Protein AF-0000000068167508 (afdb_homodimer)

Radius of gyration: 26.93 Å; Cα contacts (8 Å, |Δi|>4): 356; chains: 2; bounding box: 58×79×53 Å

Sequence (394 aa):
MRSALLAALATLAVLFFFVSAPAAAQDDFAQQLANALPANYGQLKDQVAALQANLTAQIAAVQSSLAAVAANVKYIKSLEQLGNLTEASTCTTLDCVRTPINQLDDLIMQLYATRLSFAVQAGFIKYQAGQDVLDPSRESVVLAAAAANAVANGLPSYVGSVLYGNYCMLYVSKRLEVETLNEAYNAGLPMPVQHADMRSALLAALATLAVLFFFVSAPAAAQDDFAQQLANALPANYGQLKDQVAALQANLTAQIAAVQSSLAAVAANVKYIKSLEQLGNLTEASTCTTLDCVRTPINQLDDLIMQLYATRLSFAVQAGFIKYQAGQDVLDPSRESVVLAAAAANAVANGLPSYVGSVLYGNYCMLYVSKRLEVETLNEAYNAGLPMPVQHAD

pLDDT: mean 72.41, std 24.64, range [26.94, 97.81]

Solvent-accessible surface area (backbone atoms only — not comparable to full-atom values): 20624 Å² total; per-residue (Å²): 119,70,62,60,55,53,48,50,54,48,43,50,51,42,43,49,44,59,66,60,35,60,73,59,60,64,52,38,47,57,48,45,51,45,67,67,44,59,76,90,39,48,66,57,37,50,48,50,50,49,48,49,48,48,46,50,48,48,49,50,47,49,50,45,46,46,42,42,47,40,64,59,24,84,52,32,69,52,43,54,54,56,60,65,54,70,63,39,86,74,48,82,46,63,67,62,28,47,54,57,37,52,52,41,48,55,44,44,48,53,49,47,43,53,37,43,46,22,47,35,39,41,29,50,48,25,50,76,69,71,41,67,66,77,50,70,70,58,50,52,51,52,35,52,49,31,18,50,49,23,42,76,64,76,37,61,43,60,59,16,38,36,49,46,22,39,54,15,46,44,32,49,44,50,34,49,26,36,52,49,42,30,70,73,63,62,63,75,60,77,79,71,73,78,37,84,125,119,70,62,60,53,53,48,50,54,48,44,49,50,41,43,49,44,57,65,59,34,59,75,59,61,65,52,38,50,57,47,46,52,44,67,67,44,58,76,90,39,46,66,54,36,50,47,50,50,50,48,50,50,50,48,51,48,47,50,49,46,50,48,46,45,47,42,42,46,40,66,59,23,83,52,32,70,52,44,54,53,58,59,66,55,71,62,42,85,75,47,80,46,63,65,61,28,46,54,58,38,52,51,44,50,54,43,43,50,52,50,46,45,53,36,45,47,22,47,34,38,42,29,52,48,26,50,75,69,71,41,68,65,77,49,68,71,60,51,50,52,52,36,52,48,31,19,52,50,23,40,74,63,77,38,60,42,61,58,17,37,37,48,46,22,38,54,14,45,44,32,49,46,50,33,49,23,37,53,50,43,30,69,73,63,62,64,76,61,76,78,69,72,76,37,83,125

Nearest PDB structures (foldseek):
  5vht-assembly1_B  TM=8.672E-01  e=3.932E-02  Escherichia coli K-12
  4l6y-assembly1_A  TM=2.626E-01  e=9.547E+00  Homo sapiens
  5vht-assembly1_B  TM=8.552E-01  e=4.221E-02  Escherichia coli K-12

Structure (mmCIF, N/CA/C/O backbone):
data_AF-0000000068167508-model_v1
#
loop_
_entity.id
_entity.type
_entity.pdbx_description
1 polymer 'Chorismate mutase subfamily protein'
#
loop_
_atom_site.group_PDB
_atom_site.id
_atom_site.type_symbol
_atom_site.label_atom_id
_atom_site.label_alt_id
_atom_site.label_comp_id
_atom_site.label_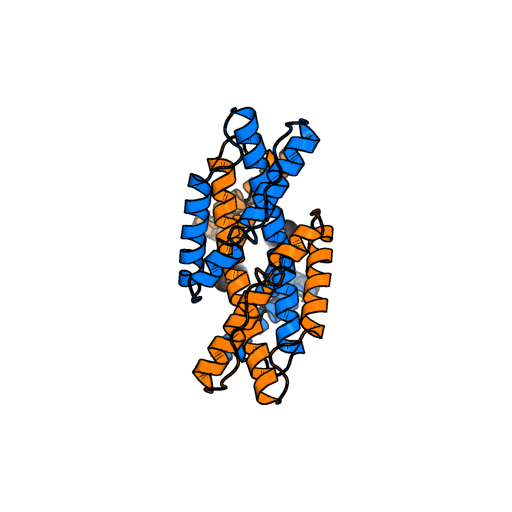asym_id
_atom_site.label_entity_id
_atom_site.label_seq_id
_atom_site.pdbx_PDB_ins_code
_atom_site.Cartn_x
_atom_site.Cartn_y
_atom_site.Cartn_z
_atom_site.occupancy
_atom_site.B_iso_or_equiv
_atom_site.auth_seq_id
_atom_site.auth_comp_id
_atom_site.auth_asym_id
_atom_site.auth_atom_id
_atom_site.pdbx_PDB_model_num
ATOM 1 N N . MET A 1 1 ? 23.734 19.297 -0.189 1 26.94 1 MET A N 1
ATOM 2 C CA . MET A 1 1 ? 22.469 18.578 -0.31 1 26.94 1 MET A C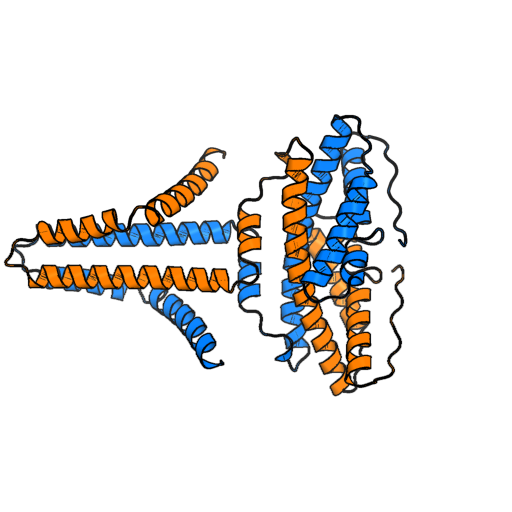A 1
ATOM 3 C C . MET A 1 1 ? 22.109 17.875 0.997 1 26.94 1 MET A C 1
ATOM 5 O O . MET A 1 1 ? 20.938 17.703 1.315 1 26.94 1 MET A O 1
ATOM 9 N N . ARG A 1 2 ? 23.109 17.625 1.665 1 40.62 2 ARG A N 1
ATOM 10 C CA . ARG A 1 2 ? 23.281 17.156 3.037 1 40.62 2 ARG A CA 1
ATOM 11 C C . ARG A 1 2 ? 22.906 18.25 4.039 1 40.62 2 ARG A C 1
ATOM 13 O O . ARG A 1 2 ? 22.391 17.953 5.121 1 40.62 2 ARG A O 1
ATOM 20 N N . SER A 1 3 ? 22.984 19.422 3.434 1 35.06 3 SER A N 1
ATOM 21 C CA . SER A 1 3 ? 22.891 20.547 4.355 1 35.06 3 SER A CA 1
ATOM 22 C C . SER A 1 3 ? 21.438 20.922 4.613 1 35.06 3 SER A C 1
ATOM 24 O O . SER A 1 3 ? 21.062 21.297 5.734 1 35.06 3 SER A O 1
ATOM 26 N N . ALA A 1 4 ? 20.562 20.672 3.578 1 33.81 4 ALA A N 1
ATOM 27 C CA . ALA A 1 4 ? 19.188 21.156 3.74 1 33.81 4 ALA A CA 1
ATOM 28 C C . ALA A 1 4 ? 18.328 20.125 4.484 1 33.81 4 ALA A C 1
ATOM 30 O O . ALA A 1 4 ? 17.469 20.5 5.289 1 33.81 4 ALA A O 1
ATOM 31 N N . LEU A 1 5 ? 18.562 18.938 4.48 1 34.19 5 LEU A N 1
ATOM 32 C CA . LEU A 1 5 ? 17.953 17.859 5.238 1 34.19 5 LEU A CA 1
ATOM 33 C C . LEU A 1 5 ? 18.344 17.938 6.711 1 34.19 5 LEU A C 1
ATOM 35 O O . LEU A 1 5 ? 17.484 17.766 7.59 1 34.19 5 LEU A O 1
ATOM 39 N N . LEU A 1 6 ? 19.484 18.203 6.996 1 33.97 6 LEU A N 1
ATOM 40 C CA . LEU A 1 6 ? 19.953 18.422 8.359 1 33.97 6 LEU A CA 1
ATOM 41 C C . LEU A 1 6 ? 19.297 19.656 8.969 1 33.97 6 LEU A C 1
ATOM 43 O O . LEU A 1 6 ? 18.953 19.656 10.148 1 33.97 6 LEU A O 1
ATOM 47 N N . ALA A 1 7 ? 18.922 20.516 8.078 1 34.41 7 ALA A N 1
ATOM 48 C CA . ALA A 1 7 ? 18.297 21.734 8.578 1 34.41 7 ALA A CA 1
ATOM 49 C C . ALA A 1 7 ? 16.797 21.516 8.797 1 34.41 7 ALA A C 1
ATOM 51 O O . ALA A 1 7 ? 16.234 22.016 9.781 1 34.41 7 ALA A O 1
ATOM 52 N N . ALA A 1 8 ? 16.172 20.562 8.141 1 36.06 8 ALA A N 1
ATOM 53 C CA . ALA A 1 8 ? 14.75 20.25 8.352 1 36.06 8 ALA A CA 1
ATOM 54 C C . ALA A 1 8 ? 14.57 19.328 9.562 1 36.06 8 ALA A C 1
ATOM 56 O O . ALA A 1 8 ? 13.672 19.547 10.375 1 36.06 8 ALA A O 1
ATOM 57 N N . LEU A 1 9 ? 15.258 18.406 9.781 1 37.09 9 LEU A N 1
ATOM 58 C CA . LEU A 1 9 ? 15.328 17.609 11.008 1 37.09 9 LEU A CA 1
ATOM 59 C C . LEU A 1 9 ? 15.773 18.469 12.188 1 37.09 9 LEU A C 1
ATOM 61 O O . LEU A 1 9 ? 15.273 18.312 13.297 1 37.09 9 LEU A O 1
ATOM 65 N N . ALA A 1 10 ? 16.609 19.375 11.961 1 32.91 10 ALA A N 1
ATOM 66 C CA . ALA A 1 10 ? 17 20.328 12.992 1 32.91 10 ALA A CA 1
ATOM 67 C C . ALA A 1 10 ? 15.867 21.297 13.305 1 32.91 10 ALA A C 1
ATOM 69 O O . ALA A 1 10 ? 15.672 21.672 14.461 1 32.91 10 ALA A O 1
ATOM 70 N N . THR A 1 11 ? 15.016 21.5 12.336 1 34.97 11 THR A N 1
ATOM 71 C CA . THR A 1 11 ? 13.852 22.344 12.609 1 34.97 11 THR A CA 1
ATOM 72 C C . THR A 1 11 ? 12.742 21.516 13.258 1 34.97 11 THR A C 1
ATOM 74 O O . THR A 1 11 ? 12.062 22 14.172 1 34.97 11 THR A O 1
ATOM 77 N N . LEU A 1 12 ? 12.469 20.297 12.969 1 36.09 12 LEU A N 1
ATOM 78 C CA . LEU A 1 12 ? 11.586 19.422 13.742 1 36.09 12 LEU A CA 1
ATOM 79 C C . LEU A 1 12 ? 12.133 19.203 15.148 1 36.09 12 LEU A C 1
ATOM 81 O O . LEU A 1 12 ? 11.375 19.188 16.109 1 36.09 12 LEU A O 1
ATOM 85 N N . ALA A 1 13 ? 13.32 18.906 15.289 1 32.97 13 ALA A N 1
ATOM 86 C CA . ALA A 1 13 ? 13.969 18.875 16.594 1 32.97 13 ALA A CA 1
ATOM 87 C C . ALA A 1 13 ? 13.891 20.25 17.266 1 32.97 13 ALA A C 1
ATOM 89 O O . ALA A 1 13 ? 13.695 20.344 18.484 1 32.97 13 ALA A O 1
ATOM 90 N N . VAL A 1 14 ? 13.961 21.344 16.531 1 31.66 14 VAL A N 1
ATOM 91 C CA . VAL A 1 14 ? 13.789 22.672 17.109 1 31.66 14 VAL A CA 1
ATOM 92 C C . VAL A 1 14 ? 12.305 22.922 17.375 1 31.66 14 VAL A C 1
ATOM 94 O O . VAL A 1 14 ? 11.945 23.5 18.406 1 31.66 14 VAL A O 1
ATOM 97 N N . LEU A 1 15 ? 11.414 22.391 16.609 1 33.75 15 LEU A N 1
ATOM 98 C CA . LEU A 1 15 ? 9.992 22.469 16.922 1 33.75 15 LEU A CA 1
ATOM 99 C C . LEU A 1 15 ? 9.641 21.547 18.094 1 33.75 15 LEU A C 1
ATOM 101 O O . LEU A 1 15 ? 8.836 21.922 18.953 1 33.75 15 LEU A O 1
ATOM 105 N N . PHE A 1 16 ? 10.031 20.328 18.062 1 33.81 16 PHE A N 1
ATOM 106 C CA . PHE A 1 16 ? 9.984 19.547 19.297 1 33.81 16 PHE A CA 1
ATOM 107 C C . PHE A 1 16 ? 10.672 20.281 20.438 1 33.81 16 PHE A C 1
ATOM 109 O O . PHE A 1 16 ? 10.227 20.219 21.578 1 33.81 16 PHE A O 1
ATOM 116 N N . PHE A 1 17 ? 11.789 20.766 20.172 1 32.69 17 PHE A N 1
ATOM 117 C CA . PHE A 1 17 ? 12.477 21.562 21.188 1 32.69 17 PHE A CA 1
ATOM 118 C C . PHE A 1 17 ? 11.68 22.812 21.531 1 32.69 17 PHE A C 1
ATOM 120 O O . PHE A 1 17 ? 11.633 23.219 22.703 1 32.69 17 PHE A O 1
ATOM 127 N N . PHE A 1 18 ? 11.117 23.531 20.562 1 33.03 18 PHE A N 1
ATOM 128 C CA . PHE A 1 18 ? 10.312 24.703 20.906 1 33.03 18 PHE A CA 1
ATOM 129 C C . PHE A 1 18 ? 8.93 24.297 21.391 1 33.03 18 PHE A C 1
ATOM 131 O O . PHE A 1 18 ? 8.32 24.984 22.219 1 33.03 18 PHE A O 1
ATOM 138 N N . VAL A 1 19 ? 8.375 23.203 20.891 1 34.44 19 VAL A N 1
ATOM 139 C CA . VAL A 1 19 ? 7.168 22.656 21.5 1 34.44 19 VAL A CA 1
ATOM 140 C C . VAL A 1 19 ? 7.508 22.016 22.828 1 34.44 19 VAL A C 1
ATOM 142 O O . VAL A 1 19 ? 6.711 22.062 23.781 1 34.44 19 VAL A O 1
ATOM 145 N N . SER A 1 20 ? 8.5 21.281 22.859 1 32.75 20 SER A N 1
ATOM 146 C CA . SER A 1 20 ? 8.938 20.828 24.172 1 32.75 20 SER A CA 1
ATOM 147 C C . SER A 1 20 ? 9.625 21.953 24.938 1 32.75 20 SER A C 1
ATOM 149 O O . SER A 1 20 ? 10.234 21.719 25.984 1 32.75 20 SER A O 1
ATOM 151 N N . ALA A 1 21 ? 9.898 23 24.281 1 31.94 21 ALA A N 1
ATOM 152 C CA . ALA A 1 21 ? 10.375 23.984 25.25 1 31.94 21 ALA A CA 1
ATOM 153 C C . ALA A 1 21 ? 9.352 24.219 26.359 1 31.94 21 ALA A C 1
ATOM 155 O O . ALA A 1 21 ? 8.148 24.297 26.094 1 31.94 21 ALA A O 1
ATOM 156 N N . PRO A 1 22 ? 9.641 23.984 27.547 1 32.25 22 PRO A N 1
ATOM 157 C CA . PRO A 1 22 ? 8.758 24.172 28.688 1 32.25 22 PRO A CA 1
ATOM 158 C C . PRO A 1 22 ? 7.836 25.375 28.531 1 32.25 22 PRO A C 1
ATOM 160 O O . PRO A 1 22 ? 8.211 26.375 27.891 1 32.25 22 PRO A O 1
ATOM 163 N N . ALA A 1 23 ? 6.461 25.219 28.578 1 38.06 23 ALA A N 1
ATOM 164 C CA . ALA A 1 23 ? 5.438 26.234 28.797 1 38.06 23 ALA A CA 1
ATOM 165 C C . ALA A 1 23 ? 6.047 27.516 29.359 1 38.06 23 ALA A C 1
ATOM 167 O O . ALA A 1 23 ? 5.488 28.609 29.188 1 38.06 23 ALA A O 1
ATOM 168 N N . ALA A 1 24 ? 7.105 27.406 29.906 1 37.88 24 ALA A N 1
ATOM 169 C CA . ALA A 1 24 ? 7.684 28.453 30.75 1 37.88 24 ALA A CA 1
ATOM 170 C C . ALA A 1 24 ? 8.258 29.578 29.891 1 37.88 24 ALA A C 1
ATOM 172 O O . ALA A 1 24 ? 8.172 30.75 30.266 1 37.88 24 ALA A O 1
ATOM 173 N N . ALA A 1 25 ? 8.789 29.219 28.734 1 39.47 25 ALA A N 1
ATOM 174 C CA . ALA A 1 25 ? 9.461 30.328 28.062 1 39.47 25 ALA A CA 1
ATOM 175 C C . ALA A 1 25 ? 8.469 31.188 27.297 1 39.47 25 ALA A C 1
ATOM 177 O O . ALA A 1 25 ? 8.625 32.406 27.219 1 39.47 25 ALA A O 1
ATOM 178 N N . GLN A 1 26 ? 7.414 30.609 26.75 1 38 26 GLN A N 1
ATOM 179 C CA . GLN A 1 26 ? 6.375 31.391 26.094 1 38 26 GLN A CA 1
ATOM 180 C C . GLN A 1 26 ? 5.617 32.25 27.094 1 38 26 GLN A C 1
ATOM 182 O O . GLN A 1 26 ? 5.258 33.406 26.797 1 38 26 GLN A O 1
ATOM 187 N N . ASP A 1 27 ? 5.305 31.562 28.172 1 40.16 27 ASP A N 1
ATOM 188 C CA . ASP A 1 27 ? 4.711 32.281 29.312 1 40.16 27 ASP A CA 1
ATOM 189 C C . ASP A 1 27 ? 5.566 33.469 29.719 1 40.16 27 ASP A C 1
ATOM 191 O O . ASP A 1 27 ? 5.039 34.531 30.078 1 40.16 27 ASP A O 1
ATOM 195 N N . ASP A 1 28 ? 6.82 33.281 29.359 1 44.03 28 ASP A N 1
ATOM 196 C CA . ASP A 1 28 ? 7.746 34.281 29.875 1 44.03 28 ASP A CA 1
ATOM 197 C C . ASP A 1 28 ? 7.73 35.562 29.031 1 44.03 28 ASP A C 1
ATOM 199 O O . ASP A 1 28 ? 7.785 36.656 29.547 1 44.03 28 ASP A O 1
ATOM 203 N N . PHE A 1 29 ? 7.504 35.344 27.75 1 40.38 29 PHE A N 1
ATOM 204 C CA . PHE A 1 29 ? 7.578 36.594 26.969 1 40.38 29 PHE A CA 1
ATOM 205 C C . PHE A 1 29 ? 6.348 37.438 27.203 1 40.38 29 PHE A C 1
ATOM 207 O O . PHE A 1 29 ? 6.465 38.656 27.375 1 40.38 29 PHE A O 1
ATOM 214 N N . ALA A 1 30 ? 5.16 36.781 27.062 1 43.22 30 ALA A N 1
ATOM 215 C CA . ALA A 1 30 ? 3.947 37.531 27.391 1 43.22 30 ALA A CA 1
ATOM 216 C C . ALA A 1 30 ? 4.047 38.156 28.781 1 43.22 30 ALA A C 1
ATOM 218 O O . ALA A 1 30 ? 3.664 39.312 28.953 1 43.22 30 ALA A O 1
ATOM 219 N N . GLN A 1 31 ? 4.5 37.344 29.625 1 45.06 31 GLN A N 1
ATOM 220 C CA . GLN A 1 31 ? 4.703 37.844 30.984 1 45.06 31 GLN A CA 1
ATOM 221 C C . GLN A 1 31 ? 5.734 38.969 31.016 1 45.06 31 GLN A C 1
ATOM 223 O O . GLN A 1 31 ? 5.562 39.969 31.719 1 45.06 31 GLN A O 1
ATOM 228 N N . GLN A 1 32 ? 6.73 38.844 30.219 1 42.28 32 GLN A N 1
ATOM 229 C CA . GLN A 1 32 ? 7.762 39.875 30.156 1 42.28 32 GLN A CA 1
ATOM 230 C C . GLN A 1 32 ? 7.227 41.156 29.516 1 42.28 32 GLN A C 1
ATOM 232 O O . GLN A 1 32 ? 7.527 42.25 29.969 1 42.28 32 GLN A O 1
ATOM 237 N N . LEU A 1 33 ? 6.469 40.938 28.438 1 44.19 33 LEU A N 1
ATOM 238 C CA . LEU A 1 33 ? 5.844 42.125 27.812 1 44.19 33 LEU A CA 1
ATOM 239 C C . LEU A 1 33 ? 4.836 42.75 28.75 1 44.19 33 LEU A C 1
ATOM 241 O O . LEU A 1 33 ? 4.781 44 28.859 1 44.19 33 LEU A O 1
ATOM 245 N N . ALA A 1 34 ? 4.07 41.844 29.391 1 47.69 34 ALA A N 1
ATOM 246 C CA . ALA A 1 34 ? 3.131 42.344 30.375 1 47.69 34 ALA A CA 1
ATOM 247 C C . ALA A 1 34 ? 3.859 43.125 31.484 1 47.69 34 ALA A C 1
ATOM 249 O O . ALA A 1 34 ? 3.398 44.156 31.922 1 47.69 34 ALA A O 1
ATOM 250 N N . ASN A 1 35 ? 4.922 42.5 31.859 1 48.69 35 ASN A N 1
ATOM 251 C CA . ASN A 1 35 ? 5.691 43.125 32.938 1 48.69 35 ASN A CA 1
ATOM 252 C C . ASN A 1 35 ? 6.375 44.406 32.469 1 48.69 35 ASN A C 1
ATOM 254 O O . ASN A 1 35 ? 6.625 45.312 33.281 1 48.69 35 ASN A O 1
ATOM 258 N N . ALA A 1 36 ? 6.688 44.469 31.234 1 44.5 36 ALA A N 1
ATOM 259 C CA . ALA A 1 36 ? 7.383 45.656 30.703 1 44.5 36 ALA A CA 1
ATOM 260 C C . ALA A 1 36 ? 6.406 46.781 30.438 1 44.5 36 ALA A C 1
ATOM 262 O O . ALA A 1 36 ? 6.82 47.938 30.25 1 44.5 36 ALA A O 1
ATOM 263 N N . LEU A 1 37 ? 5.109 46.375 30.297 1 45.59 37 LEU A N 1
ATOM 264 C CA . LEU A 1 37 ? 4.129 47.406 30 1 45.59 37 LEU A CA 1
ATOM 265 C C . LEU A 1 37 ? 3.824 48.219 31.266 1 45.59 37 LEU A C 1
ATOM 267 O O . LEU A 1 37 ? 3.645 47.656 32.344 1 45.59 37 LEU A O 1
ATOM 271 N N . PRO A 1 38 ? 4.094 49.438 31.297 1 45.38 38 PRO A N 1
ATOM 272 C CA . PRO A 1 38 ? 3.742 50.25 32.469 1 45.38 38 PRO A CA 1
ATOM 273 C C . PRO A 1 38 ? 2.295 50.031 32.906 1 45.38 38 PRO A C 1
ATOM 275 O O . PRO A 1 38 ? 1.454 49.625 32.125 1 45.38 38 PRO A O 1
ATOM 278 N N . ALA A 1 39 ? 1.991 50.125 34.156 1 49.38 39 ALA A N 1
ATOM 279 C CA . ALA A 1 39 ? 0.755 49.969 34.906 1 49.38 39 ALA A CA 1
ATOM 280 C C . ALA A 1 39 ? -0.422 50.594 34.188 1 49.38 39 ALA A C 1
ATOM 282 O O . ALA A 1 39 ? -1.541 50.094 34.219 1 49.38 39 ALA A O 1
ATOM 283 N N . ASN A 1 40 ? -0.226 51.781 33.531 1 47.94 40 ASN A N 1
ATOM 284 C CA . ASN A 1 40 ? -1.335 52.5 32.906 1 47.94 40 ASN A CA 1
ATOM 285 C C . ASN A 1 40 ? -1.843 51.781 31.672 1 47.94 40 ASN A C 1
ATOM 287 O O . ASN A 1 40 ? -2.828 52.188 31.062 1 47.94 40 ASN A O 1
ATOM 291 N N . TYR A 1 41 ? -1.146 50.844 31.25 1 48.09 41 TYR A N 1
ATOM 292 C CA . TYR A 1 41 ? -1.573 50.125 30.062 1 48.09 41 TYR A CA 1
ATOM 293 C C . TYR A 1 41 ? -2.109 48.75 30.406 1 48.09 41 TYR A C 1
ATOM 295 O O . TYR A 1 41 ? -1.916 47.781 29.656 1 48.09 41 TYR A O 1
ATOM 303 N N . GLY A 1 42 ? -2.707 48.812 31.578 1 53.25 42 GLY A N 1
ATOM 304 C CA . GLY A 1 42 ? -3.309 47.594 32.094 1 53.25 42 GLY A CA 1
ATOM 305 C C . GLY A 1 42 ? -4.238 46.938 31.078 1 53.25 42 GLY A C 1
ATOM 306 O O . GLY A 1 42 ? -4.188 45.719 30.891 1 53.25 42 GLY A O 1
ATOM 307 N N . GLN A 1 43 ? -4.98 47.875 30.5 1 53.97 43 GLN A N 1
ATOM 308 C CA . GLN A 1 43 ? -5.953 47.375 29.547 1 53.97 43 GLN A CA 1
ATOM 309 C C . GLN A 1 43 ? -5.262 46.719 28.344 1 53.97 43 GLN A C 1
ATOM 311 O O . GLN A 1 43 ? -5.688 45.656 27.859 1 53.97 43 GLN A O 1
ATOM 316 N N . LEU A 1 44 ? -4.195 47.438 27.969 1 51.97 44 LEU A N 1
ATOM 317 C CA . LEU A 1 44 ? -3.439 46.906 26.844 1 51.97 44 LEU A CA 1
ATOM 318 C C . LEU A 1 44 ? -2.766 45.594 27.203 1 51.97 44 LEU A C 1
ATOM 320 O O . LEU A 1 44 ? -2.736 44.656 26.391 1 51.97 44 LEU A O 1
ATOM 324 N N . LYS A 1 45 ? -2.389 45.625 28.453 1 54.81 45 LYS A N 1
ATOM 325 C CA . LYS A 1 45 ? -1.794 44.406 28.969 1 54.81 45 LYS A CA 1
ATOM 326 C C . LYS A 1 45 ? -2.795 43.25 28.922 1 54.81 45 LYS A C 1
ATOM 328 O O . LYS A 1 45 ? -2.459 42.156 28.5 1 54.81 45 LYS A O 1
ATOM 333 N N . ASP A 1 46 ? -3.879 43.594 29.375 1 56.47 46 ASP A N 1
ATOM 334 C CA . ASP A 1 46 ? -4.93 42.562 29.406 1 56.47 46 ASP A CA 1
ATOM 335 C C . ASP A 1 46 ? -5.312 42.125 28 1 56.47 46 ASP A C 1
ATOM 337 O O . ASP A 1 46 ? -5.547 40.938 27.75 1 56.47 46 ASP A O 1
ATOM 341 N N . GLN A 1 47 ? -5.219 43.125 27.125 1 52.28 47 GLN A N 1
ATOM 342 C CA . GLN A 1 47 ? -5.586 42.812 25.75 1 52.28 47 GLN A CA 1
ATOM 343 C C . GLN A 1 47 ? -4.527 41.938 25.078 1 52.28 47 GLN A C 1
ATOM 345 O O . GLN A 1 47 ? -4.852 41 24.344 1 52.28 47 GLN A O 1
ATOM 350 N N . VAL A 1 48 ? -3.367 42.312 25.406 1 52.94 48 VAL A N 1
ATOM 351 C CA . VAL A 1 48 ? -2.27 41.531 24.828 1 52.94 48 VAL A CA 1
ATOM 352 C C . VAL A 1 48 ? -2.271 40.125 25.422 1 52.94 48 VAL A C 1
ATOM 354 O O . VAL A 1 48 ? -2.096 39.125 24.688 1 52.94 48 VAL A O 1
ATOM 357 N N . ALA A 1 49 ? -2.52 40.094 26.656 1 56.78 49 ALA A N 1
ATOM 358 C CA . ALA A 1 49 ? -2.598 38.781 27.312 1 56.78 49 ALA A CA 1
ATOM 359 C C . ALA A 1 49 ? -3.744 37.969 26.75 1 56.78 49 ALA A C 1
ATOM 361 O O . ALA A 1 49 ? -3.594 36.75 26.531 1 56.78 49 ALA A O 1
ATOM 362 N N . ALA A 1 50 ? -4.801 38.625 26.484 1 55 50 ALA A N 1
ATOM 363 C CA . ALA A 1 50 ? -5.961 37.938 25.922 1 55 50 ALA A CA 1
ATOM 364 C C . ALA A 1 50 ? -5.684 37.469 24.5 1 55 50 ALA A C 1
ATOM 366 O O . ALA A 1 50 ? -6.051 36.344 24.125 1 55 50 ALA A O 1
ATOM 367 N N . LEU A 1 51 ? -4.98 38.25 23.828 1 52.31 51 LEU A N 1
ATOM 368 C CA . LEU A 1 51 ? -4.617 37.906 22.453 1 52.31 51 LEU A CA 1
ATOM 369 C C . LEU A 1 51 ? -3.65 36.719 22.438 1 52.31 51 LEU A C 1
ATOM 371 O O . LEU A 1 51 ? -3.793 35.812 21.625 1 52.31 51 LEU A O 1
ATOM 375 N N . GLN A 1 52 ? -2.76 36.781 23.312 1 53.56 52 GLN A N 1
ATOM 376 C CA . GLN A 1 52 ? -1.811 35.688 23.453 1 53.56 52 GLN A CA 1
ATOM 377 C C . GLN A 1 52 ? -2.52 34.375 23.828 1 53.56 52 GLN A C 1
ATOM 379 O O . GLN A 1 52 ? -2.223 33.312 23.281 1 53.56 52 GLN A O 1
ATOM 384 N N . ALA A 1 53 ? -3.383 34.562 24.75 1 55.91 53 ALA A N 1
ATOM 385 C CA . ALA A 1 53 ? -4.137 33.375 25.188 1 55.91 53 ALA A CA 1
ATOM 386 C C . ALA A 1 53 ? -4.965 32.812 24.047 1 55.91 53 ALA A C 1
ATOM 388 O O . ALA A 1 53 ? -5.02 31.594 23.859 1 55.91 53 ALA A O 1
ATOM 389 N N . ASN A 1 54 ? -5.523 33.656 23.312 1 51.44 54 ASN A N 1
ATOM 390 C CA . ASN A 1 54 ? -6.32 33.25 22.156 1 51.44 54 ASN A CA 1
ATOM 391 C C . ASN A 1 54 ? -5.461 32.562 21.094 1 51.44 54 ASN A C 1
ATOM 393 O O . ASN A 1 54 ? -5.844 31.531 20.547 1 51.44 54 ASN A O 1
ATOM 397 N N . LEU A 1 55 ? -4.344 33.125 20.922 1 51.53 55 LEU A N 1
ATOM 398 C CA . LEU A 1 55 ? -3.436 32.562 19.922 1 51.53 55 LEU A CA 1
ATOM 399 C C . LEU A 1 55 ? -2.916 31.203 20.359 1 51.53 55 LEU A C 1
ATOM 401 O O . LEU A 1 55 ? -2.842 30.266 19.547 1 51.53 55 LEU A O 1
ATOM 405 N N . THR A 1 56 ? -2.574 31.203 21.562 1 54.66 56 THR A N 1
ATOM 406 C CA . THR A 1 56 ? -2.127 29.938 22.125 1 54.66 56 THR A CA 1
ATOM 407 C C . THR A 1 56 ? -3.221 28.875 22 1 54.66 56 THR A C 1
ATOM 409 O O . THR A 1 56 ? -2.947 27.734 21.641 1 54.66 56 THR A O 1
ATOM 412 N N . ALA A 1 57 ? -4.359 29.297 22.25 1 55.06 57 ALA A N 1
ATOM 413 C CA . ALA A 1 57 ? -5.488 28.375 22.141 1 55.06 57 ALA A CA 1
ATOM 414 C C . ALA A 1 57 ? -5.719 27.953 20.703 1 55.06 57 ALA A C 1
ATOM 416 O O . ALA A 1 57 ? -6.008 26.781 20.438 1 55.06 57 ALA A O 1
ATOM 417 N N . GLN A 1 58 ? -5.57 28.844 19.891 1 51.25 58 GLN A N 1
ATOM 418 C CA . GLN A 1 58 ? -5.746 28.531 18.469 1 51.25 58 GLN A CA 1
ATOM 419 C C . GLN A 1 58 ? -4.668 27.562 17.984 1 51.25 58 GLN A C 1
ATOM 421 O O . GLN A 1 58 ? -4.957 26.625 17.25 1 51.25 58 GLN A O 1
ATOM 426 N N . ILE A 1 59 ? -3.498 27.859 18.422 1 50.53 59 ILE A N 1
ATOM 427 C CA . ILE A 1 59 ? -2.385 27 18.047 1 50.53 59 ILE A CA 1
ATOM 428 C C . ILE A 1 59 ? -2.609 25.594 18.625 1 50.53 59 ILE A C 1
ATOM 430 O O . ILE A 1 59 ? -2.424 24.609 17.922 1 50.53 59 ILE A O 1
ATOM 434 N N . ALA A 1 60 ? -3.012 25.609 19.828 1 52.94 60 ALA A N 1
ATOM 435 C CA . ALA A 1 60 ? -3.295 24.312 20.453 1 52.94 60 ALA A CA 1
ATOM 436 C C . ALA A 1 60 ? -4.418 23.594 19.719 1 52.94 60 ALA A C 1
ATOM 438 O O . ALA A 1 60 ? -4.355 22.375 19.531 1 52.94 60 ALA A O 1
ATOM 439 N N . ALA A 1 61 ? -5.355 24.328 19.312 1 50.25 61 ALA A N 1
ATOM 440 C CA . ALA A 1 61 ? -6.477 23.734 18.594 1 50.25 61 ALA A CA 1
ATOM 441 C C . ALA A 1 61 ? -6.023 23.188 17.234 1 50.25 61 ALA A C 1
ATOM 443 O O . ALA A 1 61 ? -6.43 22.094 16.844 1 50.25 61 ALA A O 1
ATOM 444 N N . VAL A 1 62 ? -5.285 23.938 16.656 1 49.41 62 VAL A N 1
ATOM 445 C CA . VAL A 1 62 ? -4.758 23.484 15.367 1 49.41 62 VAL A CA 1
ATOM 446 C C . VAL A 1 62 ? -3.91 22.234 15.57 1 49.41 62 VAL A C 1
ATOM 448 O O . VAL A 1 62 ? -4.031 21.266 14.812 1 49.41 62 VAL A O 1
ATOM 451 N N . GLN A 1 63 ? -3.105 22.281 16.531 1 49.81 63 GLN A N 1
ATOM 452 C CA . GLN A 1 63 ? -2.273 21.125 16.844 1 49.81 63 GLN A CA 1
ATOM 453 C C . GLN A 1 63 ? -3.127 19.906 17.188 1 49.81 63 GLN A C 1
ATOM 455 O O . GLN A 1 63 ? -2.832 18.797 16.734 1 49.81 63 GLN A O 1
ATOM 460 N N . SER A 1 64 ? -4.105 20.156 17.984 1 50.16 64 SER A N 1
ATOM 461 C CA . SER A 1 64 ? -5.016 19.078 18.312 1 50.16 64 SER A CA 1
ATOM 462 C C . SER A 1 64 ? -5.707 18.531 17.062 1 50.16 64 SER A C 1
ATOM 464 O O . SER A 1 64 ? -5.867 17.328 16.906 1 50.16 64 SER A O 1
ATOM 466 N N . SER A 1 65 ? -6.156 19.469 16.344 1 46.25 65 SER A N 1
ATOM 467 C CA . SER A 1 65 ? -6.777 19.047 15.086 1 46.25 65 SER A CA 1
ATOM 468 C C . SER A 1 65 ? -5.805 18.234 14.234 1 46.25 65 SER A C 1
ATOM 470 O O . SER A 1 65 ? -6.18 17.219 13.656 1 46.25 65 SER A O 1
ATOM 472 N N . LEU A 1 66 ? -4.707 18.781 14.172 1 47.62 66 LEU A N 1
ATOM 473 C CA . LEU A 1 66 ? -3.672 18.078 13.43 1 47.62 66 LEU A CA 1
ATOM 474 C C . LEU A 1 66 ? -3.395 16.719 14.039 1 47.62 66 LEU A C 1
ATOM 476 O O . LEU A 1 66 ? -3.221 15.727 13.32 1 47.62 66 LEU A O 1
ATOM 480 N N . ALA A 1 67 ? -3.34 16.828 15.344 1 46.38 67 ALA A N 1
ATOM 481 C CA . ALA A 1 67 ? -3.166 15.562 16.062 1 46.38 67 ALA A CA 1
ATOM 482 C C . ALA A 1 67 ? -4.344 14.625 15.812 1 46.38 67 ALA A C 1
ATOM 484 O O . ALA A 1 67 ? -4.16 13.422 15.625 1 46.38 67 ALA A O 1
ATOM 485 N N . ALA A 1 68 ? -5.461 15.273 15.914 1 44.12 68 ALA A N 1
ATOM 486 C CA . ALA A 1 68 ? -6.648 14.477 15.625 1 44.12 68 ALA A CA 1
ATOM 487 C C . ALA A 1 68 ? -6.625 13.953 14.188 1 44.12 68 ALA A C 1
ATOM 489 O O . ALA A 1 68 ? -6.965 12.797 13.938 1 44.12 68 ALA A O 1
ATOM 490 N N . VAL A 1 69 ? -6.414 14.914 13.352 1 44.34 69 VAL A N 1
ATOM 491 C CA . VAL A 1 69 ? -6.227 14.484 11.969 1 44.34 69 VAL A CA 1
ATOM 492 C C . VAL A 1 69 ? -5.164 13.391 11.914 1 44.34 69 VAL A C 1
ATOM 494 O O . VAL A 1 69 ? -5.367 12.352 11.273 1 44.34 69 VAL A O 1
ATOM 497 N N . ALA A 1 70 ? -4.09 13.797 12.594 1 45.53 70 ALA A N 1
ATOM 498 C CA . ALA A 1 70 ? -3.002 12.828 12.648 1 45.53 70 ALA A CA 1
ATOM 499 C C . ALA A 1 70 ? -3.457 11.523 13.297 1 45.53 70 ALA A C 1
ATOM 501 O O . ALA A 1 70 ? -3.088 10.438 12.852 1 45.53 70 ALA A O 1
ATOM 502 N N . ALA A 1 71 ? -4.176 11.781 14.375 1 43.06 71 ALA A N 1
ATOM 503 C CA . ALA A 1 71 ? -4.703 10.617 15.086 1 43.06 71 ALA A CA 1
ATOM 504 C C . ALA A 1 71 ? -5.723 9.867 14.227 1 43.06 71 ALA A C 1
ATOM 506 O O . ALA A 1 71 ? -5.879 8.656 14.359 1 43.06 71 ALA A O 1
ATOM 507 N N . ASN A 1 72 ? -6.449 10.68 13.625 1 40.53 72 ASN A N 1
ATOM 508 C CA . ASN A 1 72 ? -7.508 10.094 12.812 1 40.53 72 ASN A CA 1
ATOM 509 C C . ASN A 1 72 ? -6.996 9.688 11.438 1 40.53 72 ASN A C 1
ATOM 511 O O . ASN A 1 72 ? -7.727 9.07 10.656 1 40.53 72 ASN A O 1
ATOM 515 N N . VAL A 1 73 ? -5.98 10.359 11.172 1 42.5 73 VAL A N 1
ATOM 516 C CA . VAL A 1 73 ? -5.402 9.891 9.922 1 42.5 73 VAL A CA 1
ATOM 517 C C . VAL A 1 73 ? -4.863 8.469 10.094 1 42.5 73 VAL A C 1
ATOM 519 O O . VAL A 1 73 ? -3.904 8.258 10.844 1 42.5 73 VAL A O 1
ATOM 522 N N . LYS A 1 74 ? -5.734 7.613 9.938 1 45.53 74 LYS A N 1
ATOM 523 C CA . LYS A 1 74 ? -5.555 6.176 10.109 1 45.53 74 LYS A CA 1
ATOM 524 C C . LYS A 1 74 ? -4.133 5.754 9.742 1 45.53 74 LYS A C 1
ATOM 526 O O . LYS A 1 74 ? -3.57 4.848 10.359 1 45.53 74 LYS A O 1
ATOM 531 N N . TYR A 1 75 ? -3.537 6.598 8.859 1 49.84 75 TYR A N 1
ATOM 532 C CA . TYR A 1 75 ? -2.258 6.109 8.359 1 49.84 75 TYR A CA 1
ATOM 533 C C . TYR A 1 75 ? -1.118 7.027 8.781 1 49.84 75 TYR A C 1
ATOM 535 O O . TYR A 1 75 ? -0.005 6.926 8.258 1 49.84 75 TYR A O 1
ATOM 543 N N . ILE A 1 76 ? -1.361 7.934 9.734 1 48.03 76 ILE A N 1
ATOM 544 C CA . ILE A 1 76 ? -0.401 8.992 10.023 1 48.03 76 ILE A CA 1
ATOM 545 C C . ILE A 1 76 ? 0.894 8.383 10.562 1 48.03 76 ILE A C 1
ATOM 547 O O . ILE A 1 76 ? 1.988 8.812 10.188 1 48.03 76 ILE A O 1
ATOM 551 N N . LYS A 1 77 ? 0.71 7.551 11.555 1 48.12 77 LYS A N 1
ATOM 552 C 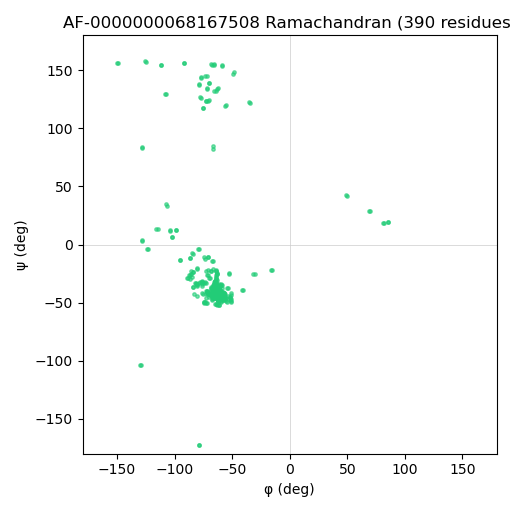CA . LYS A 1 77 ? 1.926 6.961 12.109 1 48.12 77 LYS A CA 1
ATOM 553 C C . LYS A 1 77 ? 2.777 6.332 11.008 1 48.12 77 LYS A C 1
ATOM 555 O O . LYS A 1 77 ? 4 6.484 11 1 48.12 77 LYS A O 1
ATOM 560 N N . SER A 1 78 ? 2.043 5.586 10.195 1 53 78 SER A N 1
ATOM 561 C CA . SER A 1 78 ? 2.754 4.938 9.102 1 53 78 SER A CA 1
ATOM 562 C C . SER A 1 78 ? 3.359 5.965 8.148 1 53 78 SER A C 1
ATOM 564 O O . SER A 1 78 ? 4.477 5.785 7.66 1 53 78 SER A O 1
ATOM 566 N N . LEU A 1 79 ? 2.707 7.066 8.062 1 51.88 79 LEU A N 1
ATOM 567 C CA . LEU A 1 79 ? 3.182 8.094 7.148 1 51.88 79 LEU A CA 1
ATOM 568 C C . LEU A 1 79 ? 4.395 8.82 7.727 1 51.88 79 LEU A C 1
ATOM 570 O O . LEU A 1 79 ? 5.324 9.172 6.996 1 51.88 79 LEU A O 1
ATOM 574 N N . GLU A 1 80 ? 4.266 9.055 8.922 1 52.19 80 GLU A N 1
ATOM 575 C CA . GLU A 1 80 ? 5.414 9.648 9.602 1 52.19 80 GLU A CA 1
ATOM 576 C C . GLU A 1 80 ? 6.66 8.781 9.43 1 52.19 80 GLU A C 1
ATOM 578 O O . GLU A 1 80 ? 7.758 9.297 9.211 1 52.19 80 GLU A O 1
ATOM 583 N N . GLN A 1 81 ? 6.324 7.574 9.578 1 55.31 81 GLN A N 1
ATOM 584 C CA . GLN A 1 81 ? 7.441 6.648 9.414 1 55.31 81 GLN A CA 1
ATOM 585 C C . GLN A 1 81 ? 7.996 6.695 7.996 1 55.31 81 GLN A C 1
ATOM 587 O O . GLN A 1 81 ? 9.211 6.609 7.797 1 55.31 81 GLN A O 1
ATOM 592 N N . LEU A 1 82 ? 7.051 6.973 7.078 1 62.22 82 LEU A N 1
ATOM 593 C CA . LEU A 1 82 ? 7.473 7.016 5.684 1 62.22 82 LEU A CA 1
ATOM 594 C C . LEU A 1 82 ? 8.297 8.266 5.402 1 62.22 82 LEU A C 1
ATOM 596 O O . LEU A 1 82 ? 9.172 8.25 4.527 1 62.22 82 LEU A O 1
ATOM 600 N N . GLY A 1 83 ? 7.938 9.312 6.094 1 57.19 83 GLY A N 1
ATOM 601 C CA . GLY A 1 83 ? 8.695 10.547 5.934 1 57.19 83 GLY A CA 1
ATOM 602 C C . GLY A 1 83 ? 10.133 10.43 6.398 1 57.19 83 GLY A C 1
ATOM 603 O O . GLY A 1 83 ? 11 11.164 5.934 1 57.19 83 GLY A O 1
ATOM 604 N N . ASN A 1 84 ? 10.352 9.492 7.223 1 59.38 84 ASN A N 1
ATOM 605 C CA . ASN A 1 84 ? 11.688 9.367 7.801 1 59.38 84 ASN A CA 1
ATOM 606 C C . ASN A 1 84 ? 12.469 8.227 7.16 1 59.38 84 ASN A C 1
ATOM 608 O O . ASN A 1 84 ? 13.516 7.824 7.672 1 59.38 84 ASN A O 1
ATOM 612 N N . LEU A 1 85 ? 11.859 7.77 6.07 1 72.69 85 LEU A N 1
ATOM 613 C CA . LEU A 1 85 ? 12.578 6.656 5.465 1 72.69 85 LEU A CA 1
ATOM 614 C C . LEU A 1 85 ? 13.852 7.141 4.77 1 72.69 85 LEU A C 1
ATOM 616 O O . LEU A 1 85 ? 13.828 8.141 4.051 1 72.69 85 LEU A O 1
ATOM 620 N N . THR A 1 86 ? 14.906 6.578 5.176 1 73 86 THR A N 1
ATOM 621 C CA . THR A 1 86 ? 16.156 6.84 4.469 1 73 86 THR A CA 1
ATOM 622 C C . THR A 1 86 ? 16.125 6.23 3.07 1 73 86 THR A C 1
ATOM 624 O O . THR A 1 86 ? 15.305 5.355 2.785 1 73 86 THR A O 1
ATOM 627 N N . GLU A 1 87 ? 16.969 6.848 2.205 1 81.88 87 GLU A N 1
ATOM 628 C CA . GLU A 1 87 ? 17.125 6.242 0.884 1 81.88 87 GLU A CA 1
ATOM 629 C C . GLU A 1 87 ? 17.719 4.844 0.981 1 81.88 87 GLU A C 1
ATOM 631 O O . GLU A 1 87 ? 18.672 4.625 1.731 1 81.88 87 GLU A O 1
ATOM 636 N N . ALA A 1 88 ? 17.125 3.955 0.254 1 92.25 88 ALA A N 1
ATOM 637 C CA . ALA A 1 88 ? 17.531 2.557 0.316 1 92.25 88 ALA A CA 1
ATOM 638 C C . ALA A 1 88 ? 19.031 2.416 0.047 1 92.25 88 ALA A C 1
ATOM 640 O O . ALA A 1 88 ? 19.719 1.642 0.715 1 92.25 88 ALA A O 1
ATOM 641 N N . SER A 1 89 ? 19.5 3.234 -0.873 1 91.5 89 SER A N 1
ATOM 642 C CA . SER A 1 89 ? 20.891 3.107 -1.328 1 91.5 89 SER A CA 1
ATOM 643 C C . SER A 1 89 ? 21.875 3.465 -0.218 1 91.5 89 SER A C 1
ATOM 645 O O . SER A 1 89 ? 23.062 3.148 -0.309 1 91.5 89 SER A O 1
ATOM 647 N N . THR A 1 90 ? 21.344 4.09 0.817 1 90.88 90 THR A N 1
ATOM 648 C CA . THR A 1 90 ? 22.234 4.492 1.903 1 90.88 90 THR A CA 1
ATOM 649 C C . THR A 1 90 ? 22.406 3.359 2.91 1 90.88 90 THR A C 1
ATOM 651 O O . THR A 1 90 ? 23.281 3.41 3.766 1 90.88 90 THR A O 1
ATOM 654 N N . CYS A 1 91 ? 21.609 2.359 2.791 1 94.88 91 CYS A N 1
ATOM 655 C CA . CYS A 1 91 ? 21.672 1.23 3.713 1 94.88 91 CYS A CA 1
ATOM 656 C C . CYS A 1 91 ? 22.828 0.294 3.359 1 94.88 91 CYS A C 1
ATOM 658 O O . CYS A 1 91 ? 23.031 -0.034 2.189 1 94.88 91 CYS A O 1
ATOM 660 N N . THR A 1 92 ? 23.531 -0.166 4.473 1 95.75 92 THR A N 1
ATOM 661 C CA . THR A 1 92 ? 24.656 -1.066 4.234 1 95.75 92 THR A CA 1
ATOM 662 C C . THR A 1 92 ? 24.469 -2.371 5.004 1 95.75 92 THR A C 1
ATOM 664 O O . THR A 1 92 ? 25.312 -3.271 4.914 1 95.75 92 THR A O 1
ATOM 667 N N . THR A 1 93 ? 23.438 -2.441 5.773 1 96.44 93 THR A N 1
ATOM 668 C CA . THR A 1 93 ? 23.156 -3.664 6.512 1 96.44 93 THR A CA 1
ATOM 669 C C . THR A 1 93 ? 21.734 -4.152 6.215 1 96.44 93 THR A C 1
ATOM 671 O O . THR A 1 93 ? 20.875 -3.371 5.801 1 96.44 93 THR A O 1
ATOM 674 N N . LEU A 1 94 ? 21.516 -5.445 6.438 1 96.88 94 LEU A N 1
ATOM 675 C CA . LEU A 1 94 ? 20.203 -6.016 6.18 1 96.88 94 LEU A CA 1
ATOM 676 C C . LEU A 1 94 ? 19.156 -5.441 7.137 1 96.88 94 LEU A C 1
ATOM 678 O O . LEU A 1 94 ? 18 -5.234 6.754 1 96.88 94 LEU A O 1
ATOM 682 N N . ASP A 1 95 ? 19.562 -5.156 8.359 1 95.38 95 ASP A N 1
ATOM 683 C CA . ASP A 1 95 ? 18.625 -4.57 9.305 1 95.38 95 ASP A CA 1
ATOM 684 C C . ASP A 1 95 ? 18.156 -3.186 8.852 1 95.38 95 ASP A C 1
ATOM 686 O O . ASP A 1 95 ? 17 -2.814 9.031 1 95.38 95 ASP A O 1
ATOM 690 N N . CYS A 1 96 ? 19.094 -2.5 8.266 1 94.19 96 CYS A N 1
ATOM 691 C CA . CYS A 1 96 ? 18.812 -1.161 7.762 1 94.19 96 CYS A CA 1
ATOM 692 C C . CYS A 1 96 ? 17.734 -1.202 6.68 1 94.19 96 CYS A C 1
ATOM 694 O O . CYS A 1 96 ? 16.906 -0.291 6.582 1 94.19 96 CYS A O 1
ATOM 696 N N . VAL A 1 97 ? 17.719 -2.236 5.883 1 96.31 97 VAL A N 1
ATOM 697 C CA . VAL A 1 97 ? 16.719 -2.324 4.812 1 96.31 97 VAL A CA 1
ATOM 698 C C . VAL A 1 97 ? 15.461 -3.004 5.332 1 96.31 97 VAL A C 1
ATOM 700 O O . VAL A 1 97 ? 14.352 -2.678 4.898 1 96.31 97 VAL A O 1
ATOM 703 N N . ARG A 1 98 ? 15.57 -3.883 6.309 1 95.94 98 ARG A N 1
ATOM 704 C CA . ARG A 1 98 ? 14.43 -4.684 6.746 1 95.94 98 ARG A CA 1
ATOM 705 C C . ARG A 1 98 ? 13.469 -3.852 7.59 1 95.94 98 ARG A C 1
ATOM 707 O O . ARG A 1 98 ? 12.258 -4.059 7.539 1 95.94 98 ARG A O 1
ATOM 714 N N . THR A 1 99 ? 14.016 -2.928 8.305 1 90.62 99 THR A N 1
ATOM 715 C CA . THR A 1 99 ? 13.164 -2.102 9.148 1 90.62 99 THR A CA 1
ATOM 716 C C . THR A 1 99 ? 12.188 -1.284 8.312 1 90.62 99 THR A C 1
ATOM 718 O O . THR A 1 99 ? 10.969 -1.378 8.492 1 90.62 99 THR A O 1
ATOM 721 N N . PRO A 1 100 ? 12.695 -0.551 7.281 1 88.38 100 PRO A N 1
ATOM 722 C CA . PRO A 1 100 ? 11.75 0.158 6.41 1 88.38 100 PRO A CA 1
ATOM 723 C C . PRO A 1 100 ? 10.812 -0.787 5.66 1 88.38 100 PRO A C 1
ATOM 725 O O . PRO A 1 100 ? 9.641 -0.471 5.469 1 88.38 100 PRO A O 1
ATOM 728 N N . ILE A 1 101 ? 11.273 -1.922 5.215 1 94.62 101 ILE A N 1
ATOM 729 C CA . ILE A 1 101 ? 10.438 -2.887 4.508 1 94.62 101 ILE A CA 1
ATOM 730 C C . ILE A 1 101 ? 9.266 -3.303 5.395 1 94.62 101 ILE A C 1
ATOM 732 O O . ILE A 1 101 ? 8.109 -3.309 4.953 1 94.62 101 ILE A O 1
ATOM 736 N N . ASN A 1 102 ? 9.594 -3.561 6.66 1 92.44 102 ASN A N 1
ATOM 737 C CA . ASN A 1 102 ? 8.547 -3.973 7.59 1 92.44 102 ASN A CA 1
ATOM 738 C C . ASN A 1 102 ? 7.523 -2.863 7.809 1 92.44 102 ASN A C 1
ATOM 740 O O . ASN A 1 102 ? 6.32 -3.125 7.859 1 92.44 102 ASN A O 1
ATOM 744 N N . GLN A 1 103 ? 7.98 -1.709 7.949 1 84.06 103 GLN A N 1
ATOM 745 C CA . GLN A 1 103 ? 7.09 -0.565 8.133 1 84.06 103 GLN A CA 1
ATOM 746 C C . GLN A 1 103 ? 6.195 -0.364 6.91 1 84.06 103 GLN A C 1
ATOM 748 O O . GLN A 1 103 ? 5 -0.104 7.047 1 84.06 103 GLN A O 1
ATOM 753 N N . LEU A 1 104 ? 6.777 -0.415 5.758 1 89.12 104 LEU A N 1
ATOM 754 C CA . LEU A 1 104 ? 6.035 -0.264 4.512 1 89.12 104 LEU A CA 1
ATOM 755 C C . LEU A 1 104 ? 5.016 -1.385 4.348 1 89.12 104 LEU A C 1
ATOM 757 O O . LEU A 1 104 ? 3.887 -1.145 3.91 1 89.12 104 LEU A O 1
ATOM 761 N N . ASP A 1 105 ? 5.406 -2.596 4.734 1 93.44 105 ASP A N 1
ATOM 762 C CA . ASP A 1 105 ? 4.492 -3.73 4.656 1 93.44 105 ASP A CA 1
ATOM 763 C C . ASP A 1 105 ? 3.254 -3.5 5.52 1 93.44 105 ASP A C 1
ATOM 765 O O . ASP A 1 105 ? 2.135 -3.816 5.113 1 93.44 105 ASP A O 1
ATOM 769 N N . ASP A 1 106 ? 3.49 -2.98 6.684 1 86.62 106 ASP A N 1
ATOM 770 C CA . ASP A 1 106 ? 2.383 -2.684 7.586 1 86.62 106 ASP A CA 1
ATOM 771 C C . ASP A 1 106 ? 1.421 -1.675 6.961 1 86.62 106 ASP A C 1
ATOM 773 O O . ASP A 1 106 ? 0.205 -1.872 6.984 1 86.62 106 ASP A O 1
ATOM 777 N N . LEU A 1 107 ? 1.98 -0.697 6.379 1 84.12 107 LEU A N 1
ATOM 778 C CA . LEU A 1 107 ? 1.159 0.35 5.781 1 84.12 107 LEU A CA 1
ATOM 779 C C . LEU A 1 107 ? 0.441 -0.165 4.535 1 84.12 107 LEU A C 1
ATOM 781 O O . LEU A 1 107 ? -0.735 0.136 4.324 1 84.12 107 LEU A O 1
ATOM 785 N N . ILE A 1 108 ? 1.115 -0.898 3.711 1 91.5 108 ILE A N 1
ATOM 786 C CA . ILE A 1 108 ? 0.517 -1.468 2.508 1 91.5 108 ILE A CA 1
ATOM 787 C C . ILE A 1 108 ? -0.677 -2.34 2.889 1 91.5 108 ILE A C 1
ATOM 789 O O . ILE A 1 108 ? -1.737 -2.258 2.264 1 91.5 108 ILE A O 1
ATOM 793 N N . MET A 1 109 ? -0.511 -3.119 3.965 1 92.62 109 MET A N 1
ATOM 794 C CA . MET A 1 109 ? -1.616 -3.975 4.391 1 92.62 109 MET A CA 1
ATOM 795 C C . MET A 1 109 ? -2.799 -3.139 4.863 1 92.62 109 MET A C 1
ATOM 797 O O . MET A 1 109 ? -3.953 -3.473 4.586 1 92.62 109 MET A O 1
ATOM 801 N N . GLN A 1 110 ? -2.523 -2.096 5.551 1 86.06 110 GLN A N 1
ATOM 802 C CA . GLN A 1 1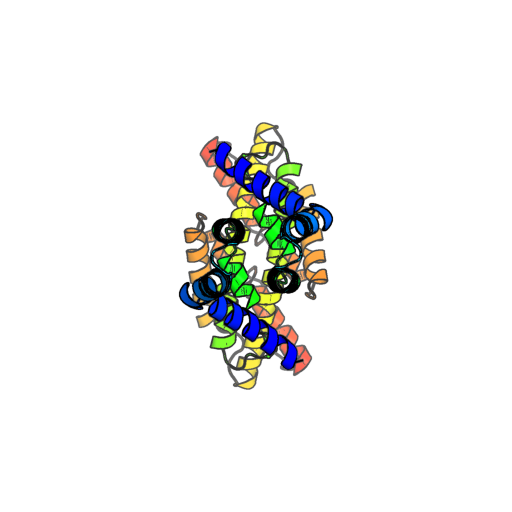10 ? -3.594 -1.224 6.023 1 86.06 110 GLN A CA 1
ATOM 803 C C . GLN A 1 110 ? -4.359 -0.615 4.852 1 86.06 110 GLN A C 1
ATOM 805 O O . GLN A 1 110 ? -5.594 -0.604 4.848 1 86.06 110 GLN A O 1
ATOM 810 N N . LEU A 1 111 ? -3.641 -0.073 3.893 1 88.5 111 LEU A N 1
ATOM 811 C CA . LEU A 1 111 ? -4.27 0.504 2.709 1 88.5 111 LEU A CA 1
ATOM 812 C C . LEU A 1 111 ? -5.031 -0.56 1.926 1 88.5 111 LEU A C 1
ATOM 814 O O . LEU A 1 111 ? -6.129 -0.302 1.427 1 88.5 111 LEU A O 1
ATOM 818 N N . TYR A 1 112 ? -4.445 -1.778 1.858 1 95.06 112 TYR A N 1
ATOM 819 C CA . TYR A 1 112 ? -5.074 -2.889 1.151 1 95.06 112 TYR A CA 1
ATOM 820 C C . TYR A 1 112 ? -6.383 -3.293 1.824 1 95.06 112 TYR A C 1
ATOM 822 O O . TYR A 1 112 ? -7.383 -3.551 1.149 1 95.06 112 TYR A O 1
ATOM 830 N N . ALA A 1 113 ? -6.352 -3.312 3.152 1 92.38 113 ALA A N 1
ATOM 831 C CA . ALA A 1 113 ? -7.57 -3.623 3.896 1 92.38 113 ALA A CA 1
ATOM 832 C C . ALA A 1 113 ? -8.672 -2.619 3.584 1 92.38 113 ALA A C 1
ATOM 834 O O . ALA A 1 113 ? -9.828 -3 3.373 1 92.38 113 ALA A O 1
ATOM 835 N N . THR A 1 114 ? -8.289 -1.373 3.592 1 88.75 114 THR A N 1
ATOM 836 C CA . THR A 1 114 ? -9.258 -0.335 3.25 1 88.75 114 THR A CA 1
ATOM 837 C C . THR A 1 114 ? -9.75 -0.512 1.817 1 88.75 114 THR A C 1
ATOM 839 O O . THR A 1 114 ? -10.953 -0.427 1.559 1 88.75 114 THR A O 1
ATOM 842 N N . ARG A 1 115 ? -8.867 -0.735 0.932 1 94.31 115 ARG A N 1
ATOM 843 C CA . ARG A 1 115 ? -9.227 -0.964 -0.463 1 94.31 115 ARG A CA 1
ATOM 844 C C . ARG A 1 115 ? -10.227 -2.115 -0.591 1 94.31 115 ARG A C 1
ATOM 846 O O . ARG A 1 115 ? -11.18 -2.035 -1.367 1 94.31 115 ARG A O 1
ATOM 853 N N . LEU A 1 116 ? -9.961 -3.232 0.116 1 97.25 116 LEU A N 1
ATOM 854 C CA . LEU A 1 116 ? -10.805 -4.422 0.049 1 97.25 116 LEU A CA 1
ATOM 855 C C . LEU A 1 116 ? -12.195 -4.133 0.608 1 97.25 116 LEU A C 1
ATOM 857 O O . LEU A 1 116 ? -13.18 -4.703 0.146 1 97.25 116 LEU A O 1
ATOM 861 N N . SER A 1 117 ? -12.258 -3.225 1.583 1 94.62 117 SER A N 1
ATOM 862 C CA . SER A 1 117 ? -13.578 -2.85 2.088 1 94.62 117 SER A CA 1
ATOM 863 C C . SER A 1 117 ? -14.414 -2.184 1.003 1 94.62 117 SER A C 1
ATOM 865 O O . SER A 1 117 ? -15.625 -2.424 0.906 1 94.62 117 SER A O 1
ATOM 867 N N . PHE A 1 118 ? -13.758 -1.326 0.193 1 95.56 118 PHE A N 1
ATOM 868 C CA . PHE A 1 118 ? -14.453 -0.707 -0.926 1 95.56 118 PHE A CA 1
ATOM 869 C C . PHE A 1 118 ? -14.805 -1.743 -1.987 1 95.56 118 PHE A C 1
ATOM 871 O O . PHE A 1 118 ? -15.867 -1.675 -2.604 1 95.56 118 PHE A O 1
ATOM 878 N N . ALA A 1 119 ? -13.945 -2.727 -2.252 1 97.44 119 ALA A N 1
ATOM 879 C CA . ALA A 1 119 ? -14.234 -3.789 -3.217 1 97.44 119 ALA A CA 1
ATOM 880 C C . ALA A 1 119 ? -15.445 -4.605 -2.791 1 97.44 119 ALA A C 1
ATOM 882 O O . ALA A 1 119 ? -16.312 -4.914 -3.611 1 97.44 119 ALA A O 1
ATOM 883 N N . VAL A 1 120 ? -15.477 -4.949 -1.542 1 96.88 120 VAL A N 1
ATOM 884 C CA . VAL A 1 120 ? -16.609 -5.703 -1.01 1 96.88 120 VAL A CA 1
ATOM 885 C C . VAL A 1 120 ? -17.891 -4.902 -1.188 1 96.88 120 VAL A C 1
ATOM 887 O O . VAL A 1 120 ? -18.922 -5.453 -1.575 1 96.88 120 VAL A O 1
ATOM 890 N N . GLN A 1 121 ? -17.797 -3.621 -0.882 1 96.81 121 GLN A N 1
ATOM 891 C CA . GLN A 1 121 ? -18.969 -2.766 -1.065 1 96.81 121 GLN A CA 1
ATOM 892 C C . GLN A 1 121 ? -19.406 -2.742 -2.525 1 96.81 121 GLN A C 1
ATOM 894 O O . GLN A 1 121 ? -20.609 -2.709 -2.816 1 96.81 121 GLN A O 1
ATOM 899 N N . ALA A 1 122 ? -18.484 -2.711 -3.461 1 97.81 122 ALA A N 1
ATOM 900 C CA . ALA A 1 122 ? -18.828 -2.816 -4.879 1 97.81 122 ALA A CA 1
ATOM 901 C C . ALA A 1 122 ? -19.609 -4.098 -5.164 1 97.81 122 ALA A C 1
ATOM 903 O O . ALA A 1 122 ? -20.562 -4.09 -5.945 1 97.81 122 ALA A O 1
ATOM 904 N N . GLY A 1 123 ? -19.188 -5.223 -4.543 1 97 123 GLY A N 1
ATOM 905 C CA . GLY A 1 123 ? -19.906 -6.473 -4.676 1 97 123 GLY A CA 1
ATOM 906 C C . GLY A 1 123 ? -21.359 -6.367 -4.227 1 97 123 GLY A C 1
ATOM 907 O O . GLY A 1 123 ? -22.266 -6.855 -4.91 1 97 123 GLY A O 1
ATOM 908 N N . PHE A 1 124 ? -21.547 -5.711 -3.129 1 96.75 124 PHE A N 1
ATOM 909 C CA . PHE A 1 124 ? -22.906 -5.523 -2.602 1 96.75 124 PHE A CA 1
ATOM 910 C C . PHE A 1 124 ? -23.75 -4.711 -3.568 1 96.75 124 PHE A C 1
ATOM 912 O O . PHE A 1 124 ? -24.906 -5.062 -3.84 1 96.75 124 PHE A O 1
ATOM 919 N N . ILE A 1 125 ? -23.188 -3.645 -4.031 1 97.44 125 ILE A N 1
ATOM 920 C CA . ILE A 1 125 ? -23.906 -2.758 -4.945 1 97.44 125 ILE A CA 1
ATOM 921 C C . ILE A 1 125 ? -24.312 -3.531 -6.191 1 97.44 125 ILE A C 1
ATOM 923 O O . ILE A 1 125 ? -25.469 -3.443 -6.629 1 97.44 125 ILE A O 1
ATOM 927 N N . LYS A 1 126 ? -23.406 -4.32 -6.746 1 97.06 126 LYS A N 1
ATOM 928 C CA . LYS A 1 126 ? -23.703 -5.102 -7.945 1 97.06 126 LYS A CA 1
ATOM 929 C C . LYS A 1 126 ? -24.766 -6.16 -7.668 1 97.06 126 LYS A C 1
ATOM 931 O O . LYS A 1 126 ? -25.688 -6.332 -8.453 1 97.06 126 LYS A O 1
ATOM 936 N N . TYR A 1 127 ? -24.609 -6.852 -6.594 1 95.38 127 TYR A N 1
ATOM 937 C CA . TYR A 1 127 ? -25.547 -7.898 -6.215 1 95.38 127 TYR A CA 1
ATOM 938 C C . TYR A 1 127 ? -26.953 -7.34 -6.059 1 95.38 127 TYR A C 1
ATOM 940 O O . TYR A 1 127 ? -27.922 -7.906 -6.586 1 95.38 127 TYR A O 1
ATOM 948 N N . GLN A 1 128 ? -27.094 -6.227 -5.391 1 95.12 128 GLN A N 1
ATOM 949 C CA . GLN A 1 128 ? -28.391 -5.598 -5.156 1 95.12 128 GLN A CA 1
ATOM 950 C C . GLN A 1 128 ? -29 -5.117 -6.465 1 95.12 128 GLN A C 1
ATOM 952 O O . GLN A 1 128 ? -30.234 -5.121 -6.613 1 95.12 128 GLN A O 1
ATOM 957 N N . ALA A 1 129 ? -28.188 -4.734 -7.348 1 95.81 129 ALA A N 1
ATOM 958 C CA . ALA A 1 129 ? -28.641 -4.23 -8.641 1 95.81 129 ALA A CA 1
ATOM 959 C C . ALA A 1 129 ? -28.906 -5.375 -9.609 1 95.81 129 ALA A C 1
ATOM 961 O O . ALA A 1 129 ? -29.297 -5.145 -10.766 1 95.81 129 ALA A O 1
ATOM 962 N N . GLY A 1 130 ? -28.578 -6.578 -9.281 1 94.19 130 GLY A N 1
ATOM 963 C CA . GLY A 1 130 ? -28.781 -7.727 -10.148 1 94.19 130 GLY A CA 1
ATOM 964 C C . GLY A 1 130 ? -27.688 -7.875 -11.195 1 94.19 130 GLY A C 1
ATOM 965 O O . GLY A 1 130 ? -27.906 -8.484 -12.242 1 94.19 130 GLY A O 1
ATOM 966 N N . GLN A 1 131 ? -26.609 -7.25 -10.969 1 93.12 131 GLN A N 1
ATOM 967 C CA . GLN A 1 131 ? -25.453 -7.32 -11.859 1 93.12 131 GLN A CA 1
ATOM 968 C C . GLN A 1 131 ? -24.5 -8.438 -11.445 1 93.12 131 GLN A C 1
ATOM 970 O O . GLN A 1 131 ? -24.516 -8.867 -10.289 1 93.12 131 GLN A O 1
ATOM 975 N N . ASP A 1 132 ? -23.75 -8.883 -12.406 1 93.25 132 ASP A N 1
ATOM 976 C CA . ASP A 1 132 ? -22.734 -9.883 -12.086 1 93.25 132 ASP A CA 1
ATOM 977 C C . ASP A 1 132 ? -21.672 -9.32 -11.141 1 93.25 132 ASP A C 1
ATOM 979 O O . ASP A 1 132 ? -21.188 -8.211 -11.352 1 93.25 132 ASP A O 1
ATOM 983 N N . VAL A 1 133 ? -21.422 -10.078 -10.164 1 91.19 133 VAL A N 1
ATOM 984 C CA . VAL A 1 133 ? -20.406 -9.672 -9.195 1 91.19 133 VAL A CA 1
ATOM 985 C C . VAL A 1 133 ? -19.031 -9.664 -9.859 1 91.19 133 VAL A C 1
ATOM 987 O O . VAL A 1 133 ? -18.219 -8.758 -9.625 1 91.19 133 VAL A O 1
ATOM 990 N N . LEU A 1 134 ? -18.812 -10.656 -10.688 1 87.44 134 LEU A N 1
ATOM 991 C CA . LEU A 1 134 ? -17.578 -10.656 -11.477 1 87.44 134 LEU A CA 1
ATOM 992 C C . LEU A 1 134 ? -17.688 -9.703 -12.656 1 87.44 134 LEU A C 1
ATOM 994 O O . LEU A 1 134 ? -18.688 -9.688 -13.367 1 87.44 134 LEU A O 1
ATOM 998 N N . ASP A 1 135 ? -16.734 -8.758 -12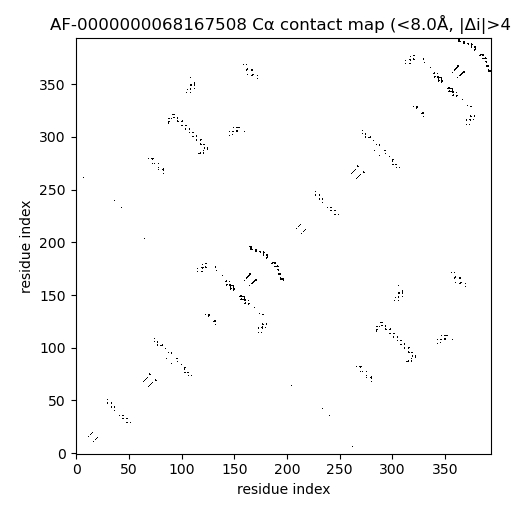.82 1 91.12 135 ASP A N 1
ATOM 999 C CA . ASP A 1 135 ? -16.781 -7.672 -13.797 1 91.12 135 ASP A CA 1
ATOM 1000 C C . ASP A 1 135 ? -15.492 -7.629 -14.617 1 91.12 135 ASP A C 1
ATOM 1002 O O . ASP A 1 135 ? -14.625 -6.785 -14.375 1 91.12 135 ASP A O 1
ATOM 1006 N N . PRO A 1 136 ? -15.414 -8.453 -15.688 1 92.38 136 PRO A N 1
ATOM 1007 C CA . PRO A 1 136 ? -14.18 -8.539 -16.484 1 92.38 136 PRO A CA 1
ATOM 1008 C C . PRO A 1 136 ? -13.781 -7.199 -17.094 1 92.38 136 PRO A C 1
ATOM 1010 O O . PRO A 1 136 ? -12.586 -6.926 -17.25 1 92.38 136 PRO A O 1
ATOM 1013 N N . SER A 1 137 ? -14.75 -6.422 -17.438 1 94.69 137 SER A N 1
ATOM 1014 C CA . SER A 1 137 ? -14.445 -5.117 -18 1 94.69 137 SER A CA 1
ATOM 1015 C C . SER A 1 137 ? -13.719 -4.23 -17 1 94.69 137 SER A C 1
ATOM 1017 O O . SER A 1 137 ? -12.703 -3.609 -17.328 1 94.69 137 SER A O 1
ATOM 1019 N N . ARG A 1 138 ? -14.258 -4.215 -15.789 1 94.94 138 ARG A N 1
ATOM 1020 C CA . ARG A 1 138 ? -13.602 -3.428 -14.742 1 94.94 138 ARG A CA 1
ATOM 1021 C C . ARG A 1 138 ? -12.227 -4.008 -14.406 1 94.94 138 ARG A C 1
ATOM 1023 O O . ARG A 1 138 ? -11.273 -3.262 -14.172 1 94.94 138 ARG A O 1
ATOM 1030 N N . GLU A 1 139 ? -12.117 -5.324 -14.398 1 94.44 139 GLU A N 1
ATOM 1031 C CA . GLU A 1 139 ? -10.852 -5.98 -14.094 1 94.44 139 GLU A CA 1
ATOM 1032 C C . GLU A 1 139 ? -9.766 -5.586 -15.094 1 94.44 139 GLU A C 1
ATOM 1034 O O . GLU A 1 139 ? -8.625 -5.324 -14.711 1 94.44 139 GLU A O 1
ATOM 1039 N N . SER A 1 140 ? -10.141 -5.512 -16.344 1 95.56 140 SER A N 1
ATOM 1040 C CA . SER A 1 140 ? -9.203 -5.113 -17.375 1 95.56 140 SER A CA 1
ATOM 1041 C C . SER A 1 140 ? -8.703 -3.686 -17.156 1 95.56 140 SER A C 1
ATOM 1043 O O . SER A 1 140 ? -7.523 -3.396 -17.359 1 95.56 140 SER A O 1
ATOM 1045 N N . VAL A 1 141 ? -9.555 -2.828 -16.781 1 96.5 141 VAL A N 1
ATOM 1046 C CA . VAL A 1 141 ? -9.211 -1.437 -16.5 1 96.5 141 VAL A CA 1
ATOM 1047 C C . VAL A 1 141 ? -8.234 -1.371 -15.336 1 96.5 141 VAL A C 1
ATOM 1049 O O . VAL A 1 141 ? -7.227 -0.656 -15.398 1 96.5 141 VAL A O 1
ATOM 1052 N N . VAL A 1 142 ? -8.547 -2.113 -14.273 1 96.62 142 VAL A N 1
ATOM 1053 C CA . VAL A 1 142 ? -7.711 -2.133 -13.07 1 96.62 142 VAL A CA 1
ATOM 1054 C C . VAL A 1 142 ? -6.316 -2.654 -13.422 1 96.62 142 VAL A C 1
ATOM 1056 O O . VAL A 1 142 ? -5.309 -2.084 -13 1 96.62 142 VAL A O 1
ATOM 1059 N N . LEU A 1 143 ? -6.258 -3.693 -14.234 1 96.44 143 LEU A N 1
ATOM 1060 C CA . LEU A 1 143 ? -4.98 -4.293 -14.609 1 96.44 143 LEU A CA 1
ATOM 1061 C C . LEU A 1 143 ? -4.16 -3.336 -15.461 1 96.44 143 LEU A C 1
ATOM 1063 O O . LEU A 1 143 ? -2.953 -3.184 -15.25 1 96.44 143 LEU A O 1
ATOM 1067 N N . ALA A 1 144 ? -4.77 -2.73 -16.438 1 97.19 144 ALA A N 1
ATOM 1068 C CA . ALA A 1 144 ? -4.082 -1.765 -17.281 1 97.19 144 ALA A CA 1
ATOM 1069 C C . ALA A 1 144 ? -3.549 -0.592 -16.469 1 97.19 144 ALA A C 1
ATOM 1071 O O . ALA A 1 144 ? -2.414 -0.151 -16.656 1 97.19 144 ALA A O 1
ATOM 1072 N N . ALA A 1 145 ? -4.355 -0.118 -15.586 1 96.94 145 ALA A N 1
ATOM 1073 C CA . ALA A 1 145 ? -3.951 0.987 -14.719 1 96.94 145 ALA A CA 1
ATOM 1074 C C . ALA A 1 145 ? -2.779 0.586 -13.828 1 96.94 145 ALA A C 1
ATOM 1076 O O . ALA A 1 145 ? -1.868 1.384 -13.594 1 96.94 145 ALA A O 1
ATOM 1077 N N . ALA A 1 146 ? -2.879 -0.603 -13.312 1 97.19 146 ALA A N 1
ATOM 1078 C CA . ALA A 1 146 ? -1.818 -1.091 -12.438 1 97.19 146 ALA A CA 1
ATOM 1079 C C . ALA A 1 146 ? -0.48 -1.144 -13.164 1 97.19 146 ALA A C 1
ATOM 1081 O O . ALA A 1 146 ? 0.549 -0.738 -12.617 1 97.19 146 ALA A O 1
ATOM 1082 N N . ALA A 1 147 ? -0.517 -1.668 -14.391 1 97.38 147 ALA A N 1
ATOM 1083 C CA . ALA A 1 147 ? 0.697 -1.722 -15.195 1 97.38 147 ALA A CA 1
ATOM 1084 C C . ALA A 1 147 ? 1.247 -0.321 -15.453 1 97.38 147 ALA A C 1
ATOM 1086 O O . ALA A 1 147 ? 2.447 -0.081 -15.297 1 97.38 147 ALA A O 1
ATOM 1087 N N . ALA A 1 148 ? 0.38 0.561 -15.828 1 97.06 148 ALA A N 1
ATOM 1088 C CA . ALA A 1 148 ? 0.776 1.939 -16.109 1 97.06 148 ALA A CA 1
ATOM 1089 C C . ALA A 1 148 ? 1.312 2.619 -14.844 1 97.06 148 ALA A C 1
ATOM 1091 O O . ALA A 1 148 ? 2.279 3.381 -14.906 1 97.06 148 ALA A O 1
ATOM 1092 N N . ASN A 1 149 ? 0.662 2.369 -13.734 1 94.19 149 ASN A N 1
ATOM 1093 C CA . ASN A 1 149 ? 1.079 2.939 -12.461 1 94.19 149 ASN A CA 1
ATOM 1094 C C . ASN A 1 149 ? 2.475 2.467 -12.062 1 94.19 149 ASN A C 1
ATOM 1096 O O . ASN A 1 149 ? 3.27 3.242 -11.531 1 94.19 149 ASN A O 1
ATOM 1100 N N . ALA A 1 150 ? 2.688 1.16 -12.281 1 96.25 150 ALA A N 1
ATOM 1101 C CA . ALA A 1 150 ? 4.027 0.641 -12.016 1 96.25 150 ALA A CA 1
ATOM 1102 C C . ALA A 1 150 ? 5.082 1.403 -12.812 1 96.25 150 ALA A C 1
ATOM 1104 O O . ALA A 1 150 ? 6.078 1.861 -12.25 1 96.25 150 ALA A O 1
ATOM 1105 N N . VAL A 1 151 ? 4.844 1.622 -14.086 1 95.56 151 VAL A N 1
ATOM 1106 C CA . VAL A 1 151 ? 5.777 2.318 -14.961 1 95.56 151 VAL A CA 1
ATOM 1107 C C . VAL A 1 151 ? 5.953 3.76 -14.492 1 95.56 151 VAL A C 1
ATOM 1109 O O . VAL A 1 151 ? 7.074 4.277 -14.461 1 95.56 151 VAL A O 1
ATOM 1112 N N . ALA A 1 152 ? 4.902 4.363 -14.094 1 90.81 152 ALA A N 1
ATOM 1113 C CA . ALA A 1 152 ? 4.93 5.742 -13.617 1 90.81 152 ALA A CA 1
ATOM 1114 C C . ALA A 1 152 ? 5.789 5.871 -12.359 1 90.81 152 ALA A C 1
ATOM 1116 O O . ALA A 1 152 ? 6.309 6.949 -12.062 1 90.81 152 ALA A O 1
ATOM 1117 N N . ASN A 1 153 ? 5.938 4.801 -11.617 1 87.38 153 ASN A N 1
ATOM 1118 C CA . ASN A 1 153 ? 6.746 4.797 -10.398 1 87.38 153 ASN A CA 1
ATOM 1119 C C . ASN A 1 153 ? 8.141 4.227 -10.656 1 87.38 153 ASN A C 1
ATOM 1121 O O . ASN A 1 153 ? 8.828 3.818 -9.719 1 87.38 153 ASN A O 1
ATOM 1125 N N . GLY A 1 154 ? 8.508 4.066 -11.898 1 91.81 154 GLY A N 1
ATOM 1126 C CA . GLY A 1 154 ? 9.859 3.662 -12.266 1 91.81 154 GLY A CA 1
ATOM 1127 C C . GLY A 1 154 ? 10.055 2.158 -12.242 1 91.81 154 GLY A C 1
ATOM 1128 O O . GLY A 1 154 ? 11.188 1.678 -12.133 1 91.81 154 GLY A O 1
ATOM 1129 N N . LEU A 1 155 ? 9 1.42 -12.289 1 96.38 155 LEU A N 1
ATOM 1130 C CA . LEU A 1 155 ? 9.062 -0.037 -12.234 1 96.38 155 LEU A CA 1
ATOM 1131 C C . LEU A 1 155 ? 8.648 -0.645 -13.57 1 96.38 155 LEU A C 1
ATOM 1133 O O . LEU A 1 155 ? 7.941 -0.008 -14.352 1 96.38 155 LEU A O 1
ATOM 1137 N N . PRO A 1 156 ? 9.133 -1.874 -13.883 1 96.94 156 PRO A N 1
ATOM 1138 C CA . PRO A 1 156 ? 8.594 -2.576 -15.047 1 96.94 156 PRO A CA 1
ATOM 1139 C C . PRO A 1 156 ? 7.086 -2.803 -14.945 1 96.94 156 PRO A C 1
ATOM 1141 O O . PRO A 1 156 ? 6.559 -2.996 -13.852 1 96.94 156 PRO A O 1
ATOM 1144 N N . SER A 1 157 ? 6.492 -2.91 -16.078 1 96.88 157 SER A N 1
ATOM 1145 C CA . SER A 1 157 ? 5.039 -3.025 -16.141 1 96.88 157 SER A CA 1
ATOM 1146 C C . SER A 1 157 ? 4.559 -4.309 -15.469 1 96.88 157 SER A C 1
ATOM 1148 O O . SER A 1 157 ? 3.467 -4.344 -14.891 1 96.88 157 SER A O 1
ATOM 1150 N N . TYR A 1 158 ? 5.383 -5.367 -15.445 1 95.81 158 TYR A N 1
ATOM 1151 C CA . TYR A 1 158 ? 4.934 -6.648 -14.914 1 95.81 158 TYR A CA 1
ATOM 1152 C C . TYR A 1 158 ? 4.723 -6.57 -13.406 1 95.81 158 TYR A C 1
ATOM 1154 O O . TYR A 1 158 ? 3.982 -7.375 -12.836 1 95.81 158 TYR A O 1
ATOM 1162 N N . VAL A 1 159 ? 5.402 -5.59 -12.766 1 97.38 159 VAL A N 1
ATOM 1163 C CA . VAL A 1 159 ? 5.242 -5.438 -11.328 1 97.38 159 VAL A CA 1
ATOM 1164 C C . VAL A 1 159 ? 3.783 -5.133 -10.992 1 97.38 159 VAL A C 1
ATOM 1166 O O . VAL A 1 159 ? 3.213 -5.727 -10.078 1 97.38 159 VAL A O 1
ATOM 1169 N N . GLY A 1 160 ? 3.223 -4.234 -11.773 1 97.25 160 GLY A N 1
ATOM 1170 C CA . GLY A 1 160 ? 1.812 -3.926 -11.586 1 97.25 160 GLY A CA 1
ATOM 1171 C C . GLY A 1 160 ? 0.897 -5.074 -11.969 1 97.25 160 GLY A C 1
ATOM 1172 O O . GLY A 1 160 ? -0.064 -5.371 -11.258 1 97.25 160 GLY A O 1
ATOM 1173 N N . SER A 1 161 ? 1.206 -5.758 -13.086 1 95.31 161 SER A N 1
ATOM 1174 C CA . SER A 1 161 ? 0.383 -6.859 -13.578 1 95.31 161 SER A CA 1
ATOM 1175 C C . SER A 1 161 ? 0.369 -8.023 -12.586 1 95.31 161 SER A C 1
ATOM 1177 O O . SER A 1 161 ? -0.659 -8.68 -12.406 1 95.31 161 SER A O 1
ATOM 1179 N N . VAL A 1 162 ? 1.461 -8.242 -11.953 1 95.25 162 VAL A N 1
ATOM 1180 C CA . VAL A 1 162 ? 1.552 -9.336 -11 1 95.25 162 VAL A CA 1
ATOM 1181 C C . VAL A 1 162 ? 0.808 -8.969 -9.719 1 95.25 162 VAL A C 1
ATOM 1183 O O . VAL A 1 162 ? -0.006 -9.75 -9.219 1 95.25 162 VAL A O 1
ATOM 1186 N N . LEU A 1 163 ? 1.084 -7.82 -9.203 1 96.81 163 LEU A N 1
ATOM 1187 C CA . LEU A 1 163 ? 0.485 -7.395 -7.941 1 96.81 163 LEU A CA 1
ATOM 1188 C C . LEU A 1 163 ? -1.036 -7.371 -8.047 1 96.81 163 LEU A C 1
ATOM 1190 O O . LEU A 1 163 ? -1.732 -7.848 -7.145 1 96.81 163 LEU A O 1
ATOM 1194 N N . TYR A 1 164 ? -1.527 -6.898 -9.141 1 96.31 164 TYR A N 1
ATOM 1195 C CA . TYR A 1 164 ? -2.969 -6.707 -9.25 1 96.31 164 TYR A CA 1
ATOM 1196 C C . TYR A 1 164 ? -3.605 -7.824 -10.07 1 96.31 164 TYR A C 1
ATOM 1198 O O . TYR A 1 164 ? -4.812 -7.805 -10.328 1 96.31 164 TYR A O 1
ATOM 1206 N N . GLY A 1 165 ? -2.91 -8.797 -10.438 1 93.06 165 GLY A N 1
ATOM 1207 C CA . GLY A 1 165 ? -3.363 -9.852 -11.336 1 93.06 165 GLY A CA 1
ATOM 1208 C C . GLY A 1 165 ? -4.238 -10.883 -10.648 1 93.06 165 GLY A C 1
ATOM 1209 O O . GLY A 1 165 ? -4.551 -10.75 -9.461 1 93.06 165 GLY A O 1
ATOM 1210 N N . ASN A 1 166 ? -4.562 -11.992 -11.414 1 89.62 166 ASN A N 1
ATOM 1211 C CA . ASN A 1 166 ? -5.531 -13 -10.992 1 89.62 166 ASN A CA 1
ATOM 1212 C C . ASN A 1 166 ? -4.922 -13.977 -9.992 1 89.62 166 ASN A C 1
ATOM 1214 O O . ASN A 1 166 ? -5.641 -14.742 -9.352 1 89.62 166 ASN A O 1
ATOM 1218 N N . TYR A 1 167 ? -3.666 -13.805 -9.758 1 90.06 167 TYR A N 1
ATOM 1219 C CA . TYR A 1 167 ? -3.033 -14.617 -8.727 1 90.06 167 TYR A CA 1
ATOM 1220 C C . TYR A 1 167 ? -2.99 -13.883 -7.395 1 90.06 167 TYR A C 1
ATOM 1222 O O . TYR A 1 167 ? -2.699 -14.477 -6.355 1 90.06 167 TYR A O 1
ATOM 1230 N N . CYS A 1 168 ? -3.252 -12.625 -7.496 1 94.12 168 CYS A N 1
ATOM 1231 C CA . CYS A 1 168 ? -3 -11.828 -6.297 1 94.12 168 CYS A CA 1
ATOM 1232 C C . CYS A 1 168 ? -4.207 -10.977 -5.945 1 94.12 168 CYS A C 1
ATOM 1234 O O . CYS A 1 168 ? -5.18 -11.469 -5.371 1 94.12 168 CYS A O 1
ATOM 1236 N N . MET A 1 169 ? -4.18 -9.633 -6.234 1 96.06 169 MET A N 1
ATOM 1237 C CA . MET A 1 169 ? -5.168 -8.734 -5.648 1 96.06 169 MET A CA 1
ATOM 1238 C C . MET A 1 169 ? -6.543 -8.961 -6.273 1 96.06 169 MET A C 1
ATOM 1240 O O . MET A 1 169 ? -7.562 -8.875 -5.586 1 96.06 169 MET A O 1
ATOM 1244 N N . LEU A 1 170 ? -6.594 -9.18 -7.605 1 94.31 170 LEU A N 1
ATOM 1245 C CA . LEU A 1 170 ? -7.883 -9.438 -8.242 1 94.31 170 LEU A CA 1
ATOM 1246 C C . LEU A 1 170 ? -8.523 -10.695 -7.68 1 94.31 170 LEU A C 1
ATOM 1248 O O . LEU A 1 170 ? -9.727 -10.727 -7.422 1 94.31 170 LEU A O 1
ATOM 1252 N N . TYR A 1 171 ? -7.746 -11.742 -7.473 1 94.25 171 TYR A N 1
ATOM 1253 C CA . TYR A 1 171 ? -8.242 -12.977 -6.883 1 94.25 171 TYR A CA 1
ATOM 1254 C C . TYR A 1 171 ? -8.812 -12.727 -5.492 1 94.25 171 TYR A C 1
ATOM 1256 O O . TYR A 1 171 ? -9.938 -13.133 -5.191 1 94.25 171 TYR A O 1
ATOM 1264 N N . VAL A 1 172 ? -8.062 -12.047 -4.684 1 96.56 172 VAL A N 1
ATOM 1265 C CA . VAL A 1 172 ? -8.461 -11.812 -3.301 1 96.56 172 VAL A CA 1
ATOM 1266 C C . VAL A 1 172 ? -9.734 -10.969 -3.264 1 96.56 172 VAL A C 1
ATOM 1268 O O . VAL A 1 172 ? -10.648 -11.258 -2.494 1 96.56 172 VAL A O 1
ATOM 1271 N N . SER A 1 173 ? -9.75 -9.922 -4.074 1 96.5 173 SER A N 1
ATOM 1272 C CA . SER A 1 173 ? -10.922 -9.047 -4.125 1 96.5 173 SER A CA 1
ATOM 1273 C C . SER A 1 173 ? -12.18 -9.836 -4.488 1 96.5 173 SER A C 1
ATOM 1275 O O . SER A 1 173 ? -13.195 -9.75 -3.795 1 96.5 173 SER A O 1
ATOM 1277 N N . LYS A 1 174 ? -12.07 -10.625 -5.496 1 95.56 174 LYS A N 1
ATOM 1278 C CA . LYS A 1 174 ? -13.203 -11.438 -5.938 1 95.56 174 LYS A CA 1
ATOM 1279 C C . LYS A 1 174 ? -13.609 -12.445 -4.863 1 95.56 174 LYS A C 1
ATOM 1281 O O . LYS A 1 174 ? -14.797 -12.648 -4.609 1 95.56 174 LYS A O 1
ATOM 1286 N N . ARG A 1 175 ? -12.625 -13.055 -4.328 1 96.56 175 ARG A N 1
ATOM 1287 C CA . ARG A 1 175 ? -12.883 -14.055 -3.299 1 96.56 175 ARG A CA 1
ATOM 1288 C C . ARG A 1 175 ? -13.602 -13.445 -2.102 1 96.56 175 ARG A C 1
ATOM 1290 O O . ARG A 1 175 ? -14.602 -13.992 -1.625 1 96.56 175 ARG A O 1
ATOM 1297 N N . LEU A 1 176 ? -13.156 -12.352 -1.647 1 96.62 176 LEU A N 1
ATOM 1298 C CA . LEU A 1 176 ? -13.773 -11.703 -0.492 1 96.62 176 LEU A CA 1
ATOM 1299 C C . LEU A 1 176 ? -15.188 -11.234 -0.818 1 96.62 176 LEU A C 1
ATOM 1301 O O . LEU A 1 176 ? -16.078 -11.305 0.03 1 96.62 176 LEU A O 1
ATOM 1305 N N . GLU A 1 177 ? -15.328 -10.68 -2.023 1 96.38 177 GLU A N 1
ATOM 1306 C CA . GLU A 1 177 ? -16.672 -10.297 -2.455 1 96.38 177 GLU A CA 1
ATOM 1307 C C . GLU A 1 177 ? -17.625 -11.484 -2.389 1 96.38 177 GLU A C 1
ATOM 1309 O O . GLU A 1 177 ? -18.719 -11.383 -1.805 1 96.38 177 GLU A O 1
ATOM 1314 N N . VAL A 1 178 ? -17.219 -12.602 -2.926 1 96.5 178 VAL A N 1
ATOM 1315 C CA . VAL A 1 178 ? -18.062 -13.797 -3.002 1 96.5 178 VAL A CA 1
ATOM 1316 C C . VAL A 1 178 ? -18.297 -14.344 -1.599 1 96.5 178 VAL A C 1
ATOM 1318 O O . VAL A 1 178 ? -19.438 -14.672 -1.237 1 96.5 178 VAL A O 1
ATOM 1321 N N . GLU A 1 179 ? -17.219 -14.469 -0.821 1 96.69 179 GLU A N 1
ATOM 1322 C CA . GLU A 1 179 ? -17.359 -14.984 0.539 1 96.69 179 GLU A CA 1
ATOM 1323 C C . GLU A 1 179 ? -18.328 -14.148 1.357 1 96.69 179 GLU A C 1
ATOM 1325 O O . GLU A 1 179 ? -19.172 -14.688 2.07 1 96.69 179 GLU A O 1
ATOM 1330 N N . THR A 1 180 ? -18.219 -12.844 1.229 1 95.56 180 THR A N 1
ATOM 1331 C CA . THR A 1 180 ? -19.047 -11.945 2.023 1 95.56 180 THR A CA 1
ATOM 1332 C C . THR A 1 180 ? -20.516 -12.016 1.585 1 95.56 180 THR A C 1
ATOM 1334 O O . THR A 1 180 ? -21.406 -12.062 2.422 1 95.56 180 THR A O 1
ATOM 1337 N N . LEU A 1 181 ? -20.781 -12.055 0.351 1 95.75 181 LEU A N 1
ATOM 1338 C CA . LEU A 1 181 ? -22.141 -12.148 -0.174 1 95.75 181 LEU A CA 1
ATOM 1339 C C . LEU A 1 181 ? -22.766 -13.484 0.176 1 95.75 181 LEU A C 1
ATOM 1341 O O . LEU A 1 181 ? -23.938 -13.547 0.53 1 95.75 181 LEU A O 1
ATOM 1345 N N . ASN A 1 182 ? -21.953 -14.547 0.021 1 96.75 182 ASN A N 1
ATOM 1346 C CA . ASN A 1 182 ? -22.453 -15.867 0.389 1 96.75 182 ASN A CA 1
ATOM 1347 C C . ASN A 1 182 ? -22.797 -15.945 1.873 1 96.75 182 ASN A C 1
ATOM 1349 O O . ASN A 1 182 ? -23.797 -16.562 2.254 1 96.75 182 ASN A O 1
ATOM 1353 N N . GLU A 1 183 ? -22.016 -15.359 2.658 1 95.12 183 GLU A N 1
ATOM 1354 C CA . GLU A 1 183 ? -22.25 -15.352 4.098 1 95.12 183 GLU A CA 1
ATOM 1355 C C . GLU A 1 183 ? -23.453 -14.477 4.449 1 95.12 183 GLU A C 1
ATOM 1357 O O . GLU A 1 183 ? -24.297 -14.859 5.258 1 95.12 183 GLU A O 1
ATOM 1362 N N . ALA A 1 184 ? -23.562 -13.344 3.809 1 92.88 184 ALA A N 1
ATOM 1363 C CA . ALA A 1 184 ? -24.562 -12.359 4.18 1 92.88 184 ALA A CA 1
ATOM 1364 C C . ALA A 1 184 ? -25.922 -12.711 3.584 1 92.88 184 ALA A C 1
ATOM 1366 O O . ALA A 1 184 ? -26.969 -12.492 4.215 1 92.88 184 ALA A O 1
ATOM 1367 N N . TYR A 1 185 ? -25.938 -13.281 2.41 1 93.5 185 TYR A N 1
ATOM 1368 C CA . TYR A 1 185 ? -27.203 -13.422 1.696 1 93.5 185 TYR A CA 1
ATOM 1369 C C . TYR A 1 185 ? -27.406 -14.867 1.243 1 93.5 185 TYR A C 1
ATOM 1371 O O . TYR A 1 185 ? -28.375 -15.164 0.53 1 93.5 185 TYR A O 1
ATOM 1379 N N . ASN A 1 186 ? -26.453 -15.727 1.625 1 93.12 186 ASN A N 1
ATOM 1380 C CA . ASN A 1 186 ? -26.516 -17.078 1.071 1 93.12 186 ASN A CA 1
ATOM 1381 C C . ASN A 1 186 ? -26.672 -17.047 -0.447 1 93.12 186 ASN A C 1
ATOM 1383 O O . ASN A 1 186 ? -27.547 -17.734 -0.997 1 93.12 186 ASN A O 1
ATOM 1387 N N . ALA A 1 187 ? -26.016 -16.234 -1.108 1 91.81 187 ALA A N 1
ATOM 1388 C CA . ALA A 1 187 ? -26.141 -15.93 -2.531 1 91.81 187 ALA A CA 1
ATOM 1389 C C . ALA A 1 187 ? -25.781 -17.141 -3.389 1 91.81 187 ALA A C 1
ATOM 1391 O O . ALA A 1 187 ? -26.141 -17.203 -4.562 1 91.81 187 ALA A O 1
ATOM 1392 N N . GLY A 1 188 ? -25 -18.094 -2.889 1 93 188 GLY A N 1
ATOM 1393 C CA . GLY A 1 188 ? -24.641 -19.297 -3.629 1 93 188 GLY A CA 1
ATOM 1394 C C . GLY A 1 188 ? -23.703 -19.016 -4.789 1 93 188 GLY A C 1
ATOM 1395 O O . GLY A 1 188 ? -23.75 -19.703 -5.809 1 93 188 GLY A O 1
ATOM 1396 N N . LEU A 1 189 ? -22.906 -18.016 -4.699 1 93.56 189 LEU A N 1
ATOM 1397 C CA . LEU A 1 189 ? -21.953 -17.672 -5.746 1 93.56 189 LEU A CA 1
ATOM 1398 C C . LEU A 1 189 ? -20.75 -18.594 -5.711 1 93.56 189 LEU A C 1
ATOM 1400 O O . LEU A 1 189 ? -20.281 -18.984 -4.633 1 93.56 189 LEU A O 1
ATOM 1404 N N . PRO A 1 190 ? -20.25 -18.922 -6.875 1 92.88 190 PRO A N 1
ATOM 1405 C CA . PRO A 1 190 ? -19.062 -19.781 -6.898 1 92.88 190 PRO A CA 1
ATOM 1406 C C . PRO A 1 190 ? -17.797 -19.047 -6.438 1 92.88 190 PRO A C 1
ATOM 1408 O O . PRO A 1 190 ? -17.625 -17.859 -6.723 1 92.88 190 PRO A O 1
ATOM 1411 N N . MET A 1 191 ? -16.969 -19.828 -5.762 1 92.25 191 MET A N 1
ATOM 1412 C C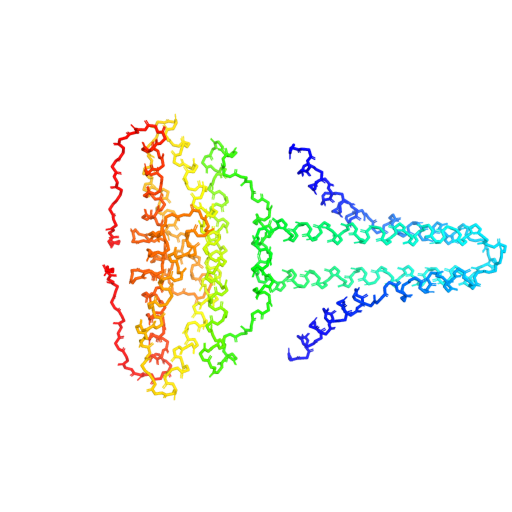A . MET A 1 191 ? -15.688 -19.281 -5.32 1 92.25 191 MET A CA 1
ATOM 1413 C C . MET A 1 191 ? -14.734 -19.094 -6.496 1 92.25 191 MET A C 1
ATOM 1415 O O . MET A 1 191 ? -14.641 -19.969 -7.363 1 92.25 191 MET A O 1
ATOM 1419 N N . PRO A 1 192 ? -14.094 -17.891 -6.508 1 90.5 192 PRO A N 1
ATOM 1420 C CA . PRO A 1 192 ? -13.094 -17.734 -7.57 1 90.5 192 PRO A CA 1
ATOM 1421 C C . PRO A 1 192 ? -11.906 -18.672 -7.418 1 90.5 192 PRO A C 1
ATOM 1423 O O . PRO A 1 192 ? -11.602 -19.109 -6.305 1 90.5 192 PRO A O 1
ATOM 1426 N N . VAL A 1 193 ? -11.258 -18.953 -8.547 1 85.06 193 VAL A N 1
ATOM 1427 C CA . VAL A 1 193 ? -10.07 -19.812 -8.57 1 85.06 193 VAL A CA 1
ATOM 1428 C C . VAL A 1 193 ? -8.828 -18.969 -8.844 1 85.06 193 VAL A C 1
ATOM 1430 O O . VAL A 1 193 ? -8.836 -18.109 -9.734 1 85.06 193 VAL A O 1
ATOM 1433 N N . GLN A 1 194 ? -7.902 -19.234 -7.957 1 85.5 194 GLN A N 1
ATOM 1434 C CA . GLN A 1 194 ? -6.633 -18.547 -8.18 1 85.5 194 GLN A CA 1
ATOM 1435 C C . GLN A 1 194 ? -5.91 -19.109 -9.398 1 85.5 194 GLN A C 1
ATOM 1437 O O . GLN A 1 194 ? -5.73 -20.312 -9.516 1 85.5 194 GLN A O 1
ATOM 1442 N N . HIS A 1 195 ? -5.562 -18.266 -10.406 1 75.81 195 HIS A N 1
ATOM 1443 C CA . HIS A 1 195 ? -4.953 -18.766 -11.633 1 75.81 195 HIS A CA 1
ATOM 1444 C C . HIS A 1 195 ? -4.004 -17.734 -12.234 1 75.81 195 HIS A C 1
ATOM 1446 O O . HIS A 1 195 ? -4.047 -16.562 -11.875 1 75.81 195 HIS A O 1
ATOM 1452 N N . ALA A 1 196 ? -3.074 -18.375 -13.039 1 66.62 196 ALA A N 1
ATOM 1453 C CA . ALA A 1 196 ? -2.143 -17.516 -13.766 1 66.62 196 ALA A CA 1
ATOM 1454 C C . ALA A 1 196 ? -2.854 -16.75 -14.875 1 66.62 196 ALA A C 1
ATOM 1456 O O . ALA A 1 196 ? -3.877 -17.203 -15.391 1 66.62 196 ALA A O 1
ATOM 1457 N N . ASP A 1 197 ? -2.443 -15.359 -15.016 1 57.78 197 ASP A N 1
ATOM 1458 C CA . ASP A 1 197 ? -2.986 -14.672 -16.188 1 57.78 197 ASP A CA 1
ATOM 1459 C C . ASP A 1 197 ? -2.584 -15.391 -17.469 1 57.78 197 ASP A C 1
ATOM 1461 O O . ASP A 1 197 ? -1.542 -16.047 -17.516 1 57.78 197 ASP A O 1
ATOM 1465 N N . MET B 1 1 ? -22.953 11.289 16.062 1 27.3 1 MET B N 1
ATOM 1466 C CA . MET B 1 1 ? -21.703 10.773 15.516 1 27.3 1 MET B CA 1
ATOM 1467 C C . MET B 1 1 ? -21.375 11.461 14.195 1 27.3 1 MET B C 1
ATOM 1469 O O . MET B 1 1 ? -20.188 11.602 13.836 1 27.3 1 MET B O 1
ATOM 1473 N N . ARG B 1 2 ? -22.375 11.922 13.648 1 40.91 2 ARG B N 1
ATOM 1474 C CA . ARG B 1 2 ? -22.531 12.789 12.484 1 40.91 2 ARG B CA 1
ATOM 1475 C C . ARG B 1 2 ? -22.109 14.219 12.812 1 40.91 2 ARG B C 1
ATOM 1477 O O . ARG B 1 2 ? -21.578 14.922 11.953 1 40.91 2 ARG B O 1
ATOM 1484 N N . SER B 1 3 ? -22.188 14.398 14.109 1 36.38 3 SER B N 1
ATOM 1485 C CA . SER B 1 3 ? -22.031 15.789 14.516 1 36.38 3 SER B CA 1
ATOM 1486 C C . SER B 1 3 ? -20.562 16.172 14.672 1 36.38 3 SER B C 1
ATOM 1488 O O . SER B 1 3 ? -20.172 17.281 14.344 1 36.38 3 SER B O 1
ATOM 1490 N N . ALA B 1 4 ? -19.734 15.125 15.016 1 34.28 4 ALA B N 1
ATOM 1491 C CA . ALA B 1 4 ? -18.344 15.469 15.305 1 34.28 4 ALA B CA 1
ATOM 1492 C C . ALA B 1 4 ? -17.516 15.477 14.031 1 34.28 4 ALA B C 1
ATOM 1494 O O . ALA B 1 4 ? -16.625 16.312 13.875 1 34.28 4 ALA B O 1
ATOM 1495 N N . LEU B 1 5 ? -17.797 14.828 13.055 1 34.03 5 LEU B N 1
ATOM 1496 C CA . LEU B 1 5 ? -17.203 14.812 11.727 1 34.03 5 LEU B CA 1
ATOM 1497 C C . LEU B 1 5 ? -17.562 16.078 10.961 1 34.03 5 LEU B C 1
ATOM 1499 O O . LEU B 1 5 ? -16.688 16.672 10.305 1 34.03 5 LEU B O 1
ATOM 1503 N N . LEU B 1 6 ? -18.672 16.5 11.016 1 34.31 6 LEU B N 1
ATOM 1504 C CA . LEU B 1 6 ? -19.109 17.766 10.43 1 34.31 6 LEU B CA 1
ATOM 1505 C C . LEU B 1 6 ? -18.406 18.938 11.086 1 34.31 6 LEU B C 1
ATOM 1507 O O . LEU B 1 6 ? -18.016 19.906 10.406 1 34.31 6 LEU B O 1
ATOM 1511 N N . ALA B 1 7 ? -18.016 18.672 12.281 1 35.09 7 ALA B N 1
ATOM 1512 C CA . ALA B 1 7 ? -17.359 19.75 13 1 35.09 7 ALA B CA 1
ATOM 1513 C C . ALA B 1 7 ? -15.859 19.781 12.672 1 35.09 7 ALA B C 1
ATOM 1515 O O . ALA B 1 7 ? -15.281 20.859 12.523 1 35.09 7 ALA B O 1
ATOM 1516 N N . ALA B 1 8 ? -15.258 18.688 12.289 1 36.84 8 ALA B N 1
ATOM 1517 C CA . ALA B 1 8 ? -13.852 18.656 11.891 1 36.84 8 ALA B CA 1
ATOM 1518 C C . ALA B 1 8 ? -13.68 19.141 10.453 1 36.84 8 ALA B C 1
ATOM 1520 O O . ALA B 1 8 ? -12.758 19.891 10.148 1 36.84 8 ALA B O 1
ATOM 1521 N N . LEU B 1 9 ? -14.422 18.781 9.562 1 37.66 9 LEU B N 1
ATOM 1522 C CA . LEU B 1 9 ? -14.477 19.344 8.219 1 37.66 9 LEU B CA 1
ATOM 1523 C C . LEU B 1 9 ? -14.852 20.812 8.25 1 37.66 9 LEU B C 1
ATOM 1525 O O . LEU B 1 9 ? -14.336 21.609 7.465 1 37.66 9 LEU B O 1
ATOM 1529 N N . ALA B 1 10 ? -15.648 21.203 9.141 1 33.88 10 ALA B N 1
ATOM 1530 C CA . ALA B 1 10 ? -16 22.609 9.328 1 33.88 10 ALA B CA 1
ATOM 1531 C C . ALA B 1 10 ? -14.828 23.391 9.922 1 33.88 10 ALA B C 1
ATOM 1533 O O . ALA B 1 10 ? -14.602 24.547 9.562 1 33.88 10 ALA B O 1
ATOM 1534 N N . THR B 1 11 ? -13.992 22.641 10.633 1 36.19 11 THR B N 1
ATOM 1535 C CA . THR B 1 11 ? -12.797 23.312 11.148 1 36.19 11 THR B CA 1
ATOM 1536 C C . THR B 1 11 ? -11.695 23.344 10.094 1 36.19 11 THR B C 1
ATOM 1538 O O . THR B 1 11 ? -11 24.344 9.945 1 36.19 11 THR B O 1
ATOM 1541 N N . LEU B 1 12 ? -11.469 22.375 9.25 1 37.03 12 LEU B N 1
ATOM 1542 C CA . LEU B 1 12 ? -10.594 22.484 8.094 1 37.03 12 LEU B CA 1
ATOM 1543 C C . LEU B 1 12 ? -11.125 23.516 7.105 1 37.03 12 LEU B C 1
ATOM 1545 O O . LEU B 1 12 ? -10.344 24.281 6.52 1 37.03 12 LEU B O 1
ATOM 1549 N N . ALA B 1 13 ? -12.32 23.516 6.793 1 33.41 13 ALA B N 1
ATOM 1550 C CA . ALA B 1 13 ? -12.953 24.578 6.023 1 33.41 13 ALA B CA 1
ATOM 1551 C C . ALA B 1 13 ? -12.812 25.922 6.734 1 33.41 13 ALA B C 1
ATOM 1553 O O . ALA B 1 13 ? -12.578 26.953 6.094 1 33.41 13 ALA B O 1
ATOM 1554 N N . VAL B 1 14 ? -12.906 25.953 8.047 1 32.56 14 VAL B N 1
ATOM 1555 C CA . VAL B 1 14 ? -12.68 27.188 8.789 1 32.56 14 VAL B CA 1
ATOM 1556 C C . VAL B 1 14 ? -11.188 27.5 8.82 1 32.56 14 VAL B C 1
ATOM 1558 O O . VAL B 1 14 ? -10.789 28.656 8.672 1 32.56 14 VAL B O 1
ATOM 1561 N N . LEU B 1 15 ? -10.328 26.547 8.844 1 34.19 15 LEU B N 1
ATOM 1562 C CA . LEU B 1 15 ? -8.891 26.797 8.711 1 34.19 15 LEU B CA 1
ATOM 1563 C C . LEU B 1 15 ? -8.539 27.203 7.281 1 34.19 15 LEU B C 1
ATOM 1565 O O . LEU B 1 15 ? -7.707 28.078 7.066 1 34.19 15 LEU B O 1
ATOM 1569 N N . PHE B 1 16 ? -8.977 26.469 6.305 1 34.34 16 PHE B N 1
ATOM 1570 C CA . PHE B 1 16 ? -8.922 27.016 4.949 1 34.34 16 PHE B CA 1
ATOM 1571 C C . PHE B 1 16 ? -9.57 28.391 4.887 1 34.34 16 PHE B C 1
ATOM 1573 O O . PHE B 1 16 ? -9.109 29.266 4.16 1 34.34 16 PHE B O 1
ATOM 1580 N N . PHE B 1 17 ? -10.688 28.484 5.438 1 32.91 17 PHE B N 1
ATOM 1581 C CA . PHE B 1 17 ? -11.336 29.797 5.492 1 32.91 17 PHE B CA 1
ATOM 1582 C C . PHE B 1 17 ? -10.5 30.781 6.297 1 32.91 17 PHE B C 1
ATOM 1584 O O . PHE B 1 17 ? -10.414 31.953 5.949 1 32.91 17 PHE B O 1
ATOM 1591 N N . PHE B 1 18 ? -9.938 30.375 7.43 1 32.94 18 PHE B N 1
ATOM 1592 C CA . PHE B 1 18 ? -9.109 31.312 8.164 1 32.94 18 PHE B CA 1
ATOM 1593 C C . PHE B 1 18 ? -7.723 31.422 7.539 1 32.94 18 PHE B C 1
ATOM 1595 O O . PHE B 1 18 ? -7.082 32.469 7.613 1 32.94 18 PHE B O 1
ATOM 1602 N N . VAL B 1 19 ? -7.195 30.359 6.969 1 34.72 19 VAL B N 1
ATOM 1603 C CA . VAL B 1 19 ? -5.98 30.484 6.168 1 34.72 19 VAL B CA 1
ATOM 1604 C C . VAL B 1 19 ? -6.297 31.219 4.867 1 34.72 19 VAL B C 1
ATOM 1606 O O . VAL B 1 19 ? -5.469 31.969 4.355 1 34.72 19 VAL B O 1
ATOM 1609 N N . SER B 1 20 ? -7.32 30.844 4.277 1 32.78 20 SER B N 1
ATOM 1610 C CA . SER B 1 20 ? -7.742 31.688 3.154 1 32.78 20 SER B CA 1
ATOM 1611 C C . SER B 1 20 ? -8.359 33 3.633 1 32.78 20 SER B C 1
ATOM 1613 O O . SER B 1 20 ? -8.945 33.719 2.84 1 32.78 20 SER B O 1
ATOM 1615 N N . ALA B 1 21 ? -8.633 33.062 4.883 1 31.91 21 ALA B N 1
ATOM 1616 C CA . ALA B 1 21 ? -9.047 34.438 5.141 1 31.91 21 ALA B CA 1
ATOM 1617 C C . ALA B 1 21 ? -7.973 35.406 4.684 1 31.91 21 ALA B C 1
ATOM 1619 O O . ALA B 1 21 ? -6.781 35.188 4.898 1 31.91 21 ALA B O 1
ATOM 1620 N N . PRO B 1 22 ? -8.227 36.25 3.816 1 32.19 22 PRO B N 1
ATOM 1621 C CA . PRO B 1 22 ? -7.305 37.25 3.309 1 32.19 22 PRO B CA 1
ATOM 1622 C C . PRO B 1 22 ? -6.355 37.781 4.383 1 32.19 22 PRO B C 1
ATOM 1624 O O . PRO B 1 22 ? -6.723 37.844 5.559 1 32.19 22 PRO B O 1
ATOM 1627 N N . ALA B 1 23 ? -4.992 37.688 4.219 1 38.53 23 ALA B N 1
ATOM 1628 C CA . ALA B 1 23 ? -3.945 38.406 4.93 1 38.53 23 ALA B CA 1
ATOM 1629 C C . ALA B 1 23 ? -4.52 39.625 5.66 1 38.53 23 ALA B C 1
ATOM 1631 O O . ALA B 1 23 ? -3.951 40.062 6.652 1 38.53 23 ALA B O 1
ATOM 1632 N N . ALA B 1 24 ? -5.562 40.031 5.242 1 38.03 24 ALA B N 1
ATOM 1633 C CA . ALA B 1 24 ? -6.109 41.344 5.621 1 38.03 24 ALA B CA 1
ATOM 1634 C C . ALA B 1 24 ? -6.695 41.312 7.027 1 38.03 24 ALA B C 1
ATOM 1636 O O . ALA B 1 24 ? -6.582 42.281 7.781 1 38.03 24 ALA B O 1
ATOM 1637 N N . ALA B 1 25 ? -7.297 40.188 7.387 1 39.81 25 ALA B N 1
ATOM 1638 C CA . ALA B 1 25 ? -7.98 40.281 8.672 1 39.81 25 ALA B CA 1
ATOM 1639 C C . ALA B 1 25 ? -7.004 40.125 9.828 1 39.81 25 ALA B C 1
ATOM 1641 O O . ALA B 1 25 ? -7.152 40.75 10.875 1 39.81 25 ALA B O 1
ATOM 1642 N N . GLN B 1 26 ? -5.988 39.281 9.688 1 37.97 26 GLN B N 1
ATOM 1643 C CA . GLN B 1 26 ? -4.969 39.156 10.727 1 37.97 26 GLN B CA 1
ATOM 1644 C C . GLN B 1 26 ? -4.172 40.469 10.867 1 37.97 26 GLN B C 1
ATOM 1646 O O . GLN B 1 26 ? -3.805 40.844 11.984 1 37.97 26 GLN B O 1
ATOM 1651 N N . ASP B 1 27 ? -3.83 40.969 9.688 1 40.44 27 ASP B N 1
ATOM 1652 C CA . ASP B 1 27 ? -3.201 42.281 9.641 1 40.44 27 ASP B CA 1
ATOM 1653 C C . ASP B 1 27 ? -4.035 43.312 10.398 1 40.44 27 ASP B C 1
ATOM 1655 O O . ASP B 1 27 ? -3.488 44.188 11.055 1 40.44 27 ASP B O 1
ATOM 1659 N N . ASP B 1 28 ? -5.301 42.938 10.43 1 44.06 28 ASP B N 1
ATOM 1660 C CA . ASP B 1 28 ? -6.199 43.969 10.93 1 44.06 28 ASP B CA 1
ATOM 1661 C C . ASP B 1 28 ? -6.191 44.031 12.453 1 44.06 28 ASP B C 1
ATOM 1663 O O . ASP B 1 28 ? -6.211 45.094 13.055 1 44.06 28 ASP B O 1
ATOM 1667 N N . PHE B 1 29 ? -6.027 42.844 13.039 1 40.34 29 PHE B N 1
ATOM 1668 C CA . PHE B 1 29 ? -6.125 42.938 14.492 1 40.34 29 PHE B CA 1
ATOM 1669 C C . PHE B 1 29 ? -4.891 43.594 15.078 1 40.34 29 PHE B C 1
ATOM 1671 O O . PHE B 1 29 ? -5.004 44.469 15.961 1 40.34 29 PHE B O 1
ATOM 1678 N N . ALA B 1 30 ? -3.711 43.062 14.625 1 43.41 30 ALA B N 1
ATOM 1679 C CA . ALA B 1 30 ? -2.49 43.75 15.07 1 43.41 30 ALA B CA 1
ATOM 1680 C C . ALA B 1 30 ? -2.539 45.219 14.766 1 43.41 30 ALA B C 1
ATOM 1682 O O . ALA B 1 30 ? -2.146 46.062 15.602 1 43.41 30 ALA B O 1
ATOM 1683 N N . GLN B 1 31 ? -2.971 45.469 13.594 1 45.22 31 GLN B N 1
ATOM 1684 C CA . GLN B 1 31 ? -3.133 46.844 13.203 1 45.22 31 GLN B CA 1
ATOM 1685 C C . GLN B 1 31 ? -4.156 47.562 14.086 1 45.22 31 GLN B C 1
ATOM 1687 O O . GLN B 1 31 ? -3.959 48.719 14.477 1 45.22 31 GLN B O 1
ATOM 1692 N N . GLN B 1 32 ? -5.172 46.875 14.43 1 42.5 32 GLN B N 1
ATOM 1693 C CA . GLN B 1 32 ? -6.199 47.469 15.289 1 42.5 32 GLN B CA 1
ATOM 1694 C C . GLN B 1 32 ? -5.672 47.656 16.703 1 42.5 32 GLN B C 1
ATOM 1696 O O . GLN B 1 32 ? -5.953 48.688 17.328 1 42.5 32 GLN B O 1
ATOM 1701 N N . LEU B 1 33 ? -4.938 46.656 17.188 1 44.44 33 LEU B N 1
ATOM 1702 C CA . LEU B 1 33 ? -4.324 46.812 18.516 1 44.44 33 LEU B CA 1
ATOM 1703 C C . LEU B 1 33 ? -3.293 47.938 18.5 1 44.44 33 LEU B C 1
ATOM 1705 O O . LEU B 1 33 ? -3.236 48.75 19.438 1 44.44 33 LEU B O 1
ATOM 1709 N N . ALA B 1 34 ? -2.512 47.906 17.391 1 48.16 34 ALA B N 1
ATOM 1710 C CA . ALA B 1 34 ? -1.552 49 17.234 1 48.16 34 ALA B CA 1
ATOM 1711 C C . ALA B 1 34 ? -2.258 50.344 17.203 1 48.16 34 ALA B C 1
ATOM 1713 O O . ALA B 1 34 ? -1.787 51.312 17.812 1 48.16 34 ALA B O 1
ATOM 1714 N N . ASN B 1 35 ? -3.295 50.312 16.484 1 49.28 35 ASN B N 1
ATOM 1715 C CA . ASN B 1 35 ? -4.047 51.562 16.344 1 49.28 35 ASN B CA 1
ATOM 1716 C C . ASN B 1 35 ? -4.73 51.938 17.641 1 49.28 35 ASN B C 1
ATOM 1718 O O . ASN B 1 35 ? -4.961 53.125 17.891 1 49.28 35 ASN B O 1
ATOM 1722 N N . ALA B 1 36 ? -5.074 50.969 18.438 1 44.72 36 ALA B N 1
ATOM 1723 C CA . ALA B 1 36 ? -5.777 51.25 19.688 1 44.72 36 ALA B CA 1
ATOM 1724 C C . ALA B 1 36 ? -4.805 51.688 20.781 1 44.72 36 ALA B C 1
ATOM 1726 O O . ALA B 1 36 ? -5.215 52.219 21.812 1 44.72 36 ALA B O 1
ATOM 1727 N N . LEU B 1 37 ? -3.508 51.312 20.531 1 45.84 37 LEU B N 1
ATOM 1728 C CA . LEU B 1 37 ? -2.527 51.656 21.547 1 45.84 37 LEU B CA 1
ATOM 1729 C C . LEU B 1 37 ? -2.201 53.156 21.469 1 45.84 37 LEU B C 1
ATOM 1731 O O . LEU B 1 37 ? -2.016 53.688 20.375 1 45.84 37 LEU B O 1
ATOM 1735 N N . PRO B 1 38 ? -2.449 53.906 22.406 1 45.5 38 PRO B N 1
ATOM 1736 C CA . PRO B 1 38 ? -2.088 55.344 22.359 1 45.5 38 PRO B CA 1
ATOM 1737 C C . PRO B 1 38 ? -0.643 55.562 21.938 1 45.5 38 PRO B C 1
ATOM 1739 O O . PRO B 1 38 ? 0.197 54.656 22.078 1 45.5 38 PRO B O 1
ATOM 1742 N N . ALA B 1 39 ? -0.339 56.594 21.25 1 49.88 39 ALA B N 1
ATOM 1743 C CA . ALA B 1 39 ? 0.901 57.125 20.672 1 49.88 39 ALA B CA 1
ATOM 1744 C C . ALA B 1 39 ? 2.07 56.938 21.641 1 49.88 39 ALA B C 1
ATOM 1746 O O . ALA B 1 39 ? 3.195 56.656 21.203 1 49.88 39 ALA B O 1
ATOM 1747 N N . ASN B 1 40 ? 1.862 57.125 22.953 1 49.12 40 ASN B N 1
ATOM 1748 C CA . ASN B 1 40 ? 2.955 57.062 23.922 1 49.12 40 ASN B CA 1
ATOM 1749 C C . ASN B 1 40 ? 3.463 55.625 24.109 1 49.12 40 ASN B C 1
ATOM 1751 O O . ASN B 1 40 ? 4.438 55.406 24.828 1 49.12 40 ASN B O 1
ATOM 1755 N N . TYR B 1 41 ? 2.779 54.75 23.609 1 48.38 41 TYR B N 1
ATOM 1756 C CA . TYR B 1 41 ? 3.215 53.375 23.75 1 48.38 41 TYR B CA 1
ATOM 1757 C C . TYR B 1 41 ? 3.748 52.812 22.422 1 48.38 41 TYR B C 1
ATOM 1759 O O . TYR B 1 41 ? 3.559 51.625 22.109 1 48.38 41 TYR B O 1
ATOM 1767 N N . GLY B 1 42 ? 4.363 53.781 21.781 1 54.06 42 GLY B N 1
ATOM 1768 C CA . GLY B 1 42 ? 4.969 53.438 20.5 1 54.06 42 GLY B CA 1
ATOM 1769 C C . GLY B 1 42 ? 5.855 52.219 20.562 1 54.06 42 GLY B C 1
ATOM 1770 O O . GLY B 1 42 ? 5.785 51.344 19.672 1 54.06 42 GLY B O 1
ATOM 1771 N N . GLN B 1 43 ? 6.586 52.25 21.672 1 54 43 GLN B N 1
ATOM 1772 C CA . GLN B 1 43 ? 7.516 51.125 21.812 1 54 43 GLN B CA 1
ATOM 1773 C C . GLN B 1 43 ? 6.766 49.812 21.984 1 54 43 GLN B C 1
ATOM 1775 O O . GLN B 1 43 ? 7.156 48.781 21.406 1 54 43 GLN B O 1
ATOM 1780 N N . LEU B 1 44 ? 5.699 49.969 22.766 1 52.16 44 LEU B N 1
ATOM 1781 C CA . LEU B 1 44 ? 4.895 48.781 22.969 1 52.16 44 LEU B CA 1
ATOM 1782 C C . LEU B 1 44 ? 4.219 48.344 21.688 1 52.16 44 LEU B C 1
ATOM 1784 O O . LEU B 1 44 ? 4.152 47.125 21.391 1 52.16 44 LEU B O 1
ATOM 1788 N N . LYS B 1 45 ? 3.873 49.375 20.984 1 55.19 45 LYS B N 1
ATOM 1789 C CA . LYS B 1 45 ? 3.283 49.094 19.688 1 55.19 45 LYS B CA 1
ATOM 1790 C C . LYS B 1 45 ? 4.273 48.375 18.781 1 55.19 45 LYS B C 1
ATOM 1792 O O . LYS B 1 45 ? 3.918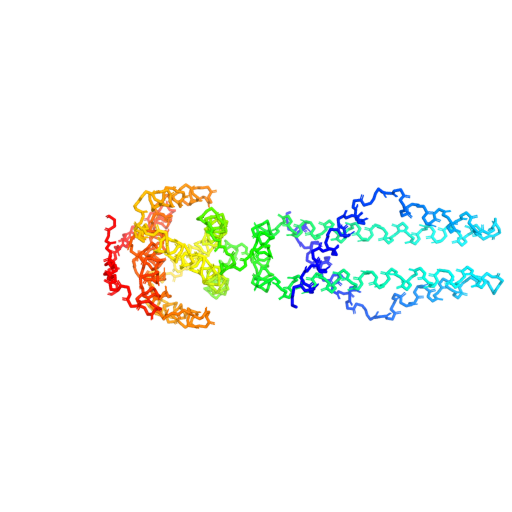 47.406 18.109 1 55.19 45 LYS B O 1
ATOM 1797 N N . ASP B 1 46 ? 5.395 48.906 18.812 1 56.69 46 ASP B N 1
ATOM 1798 C CA . ASP B 1 46 ? 6.438 48.281 17.984 1 56.69 46 ASP B CA 1
ATOM 1799 C C . ASP B 1 46 ? 6.766 46.875 18.453 1 56.69 46 ASP B C 1
ATOM 1801 O O . ASP B 1 46 ? 6.984 45.969 17.625 1 56.69 46 ASP B O 1
ATOM 1805 N N . GLN B 1 47 ? 6.66 46.75 19.734 1 52.25 47 GLN B N 1
ATOM 1806 C CA . GLN B 1 47 ? 6.973 45.438 20.297 1 52.25 47 GLN B CA 1
ATOM 1807 C C . GLN B 1 47 ? 5.883 44.438 19.953 1 52.25 47 GLN B C 1
ATOM 1809 O O . GLN B 1 47 ? 6.176 43.281 19.609 1 52.25 47 GLN B O 1
ATOM 1814 N N . VAL B 1 48 ? 4.742 44.938 20.047 1 52.94 48 VAL B N 1
ATOM 1815 C CA . VAL B 1 48 ? 3.619 44.062 19.719 1 52.94 48 VAL B CA 1
ATOM 1816 C C . VAL B 1 48 ? 3.637 43.719 18.234 1 52.94 48 VAL B C 1
ATOM 1818 O O . VAL B 1 48 ? 3.43 42.562 17.844 1 52.94 48 VAL B O 1
ATOM 1821 N N . ALA B 1 49 ? 3.922 44.719 17.5 1 57 49 ALA B N 1
ATOM 1822 C CA . ALA B 1 49 ? 4.02 44.5 16.062 1 57 49 ALA B CA 1
ATOM 1823 C C . ALA B 1 49 ? 5.137 43.5 15.719 1 57 49 ALA B C 1
ATOM 1825 O O . ALA B 1 49 ? 4.973 42.656 14.859 1 57 49 ALA B O 1
ATOM 1826 N N . ALA B 1 50 ? 6.188 43.625 16.438 1 55.16 50 ALA B N 1
ATOM 1827 C CA . ALA B 1 50 ? 7.32 42.75 16.234 1 55.16 50 ALA B CA 1
ATOM 1828 C C . ALA B 1 50 ? 6.98 41.312 16.656 1 55.16 50 ALA B C 1
ATOM 1830 O O . ALA B 1 50 ? 7.332 40.344 15.969 1 55.16 50 ALA B O 1
ATOM 1831 N N . LEU B 1 51 ? 6.27 41.25 17.672 1 52.41 51 LEU B N 1
ATOM 1832 C CA . LEU B 1 51 ? 5.848 39.938 18.156 1 52.41 51 LEU B CA 1
ATOM 1833 C C . LEU B 1 51 ? 4.875 39.281 17.188 1 52.41 51 LEU B C 1
ATOM 1835 O O . LEU B 1 51 ? 4.98 38.094 16.906 1 52.41 51 LEU B O 1
ATOM 1839 N N . GLN B 1 52 ? 4.031 40.062 16.703 1 53.47 52 GLN B N 1
ATOM 1840 C CA . GLN B 1 52 ? 3.086 39.562 15.703 1 53.47 52 GLN B CA 1
ATOM 1841 C C . GLN B 1 52 ? 3.807 39.125 14.438 1 53.47 52 GLN B C 1
ATOM 1843 O O . GLN B 1 52 ? 3.482 38.062 13.883 1 53.47 52 GLN B O 1
ATOM 1848 N N . ALA B 1 53 ? 4.691 39.938 14.078 1 56.41 53 ALA B N 1
ATOM 1849 C CA . ALA B 1 53 ? 5.457 39.594 12.883 1 56.41 53 ALA B CA 1
ATOM 1850 C C . ALA B 1 53 ? 6.238 38.281 13.094 1 56.41 53 ALA B C 1
ATOM 1852 O O . ALA B 1 53 ? 6.281 37.438 12.211 1 56.41 53 ALA B O 1
ATOM 1853 N N . ASN B 1 54 ? 6.766 38.156 14.227 1 51.66 54 ASN B N 1
ATOM 1854 C CA . ASN B 1 54 ? 7.512 36.969 14.555 1 51.66 54 ASN B CA 1
ATOM 1855 C C . ASN B 1 54 ? 6.605 35.75 14.594 1 51.66 54 ASN B C 1
ATOM 1857 O O . ASN B 1 54 ? 6.961 34.688 14.07 1 51.66 54 ASN B O 1
ATOM 1861 N N . LEU B 1 55 ? 5.484 35.938 15.133 1 51.84 55 LEU B N 1
ATOM 1862 C CA . LEU B 1 55 ? 4.535 34.844 15.234 1 51.84 55 LEU B CA 1
ATOM 1863 C C . LEU B 1 55 ? 4.027 34.438 13.852 1 51.84 55 LEU B C 1
ATOM 1865 O O . LEU B 1 55 ? 3.92 33.25 13.555 1 51.84 55 LEU B O 1
ATOM 1869 N N . THR B 1 56 ? 3.738 35.438 13.164 1 54.88 56 THR B N 1
ATOM 1870 C CA . THR B 1 56 ? 3.305 35.188 11.797 1 54.88 56 THR B CA 1
ATOM 1871 C C . THR B 1 56 ? 4.387 34.438 11.016 1 54.88 56 THR B C 1
ATOM 1873 O O . THR B 1 56 ? 4.094 33.5 10.281 1 54.88 56 THR B O 1
ATOM 1876 N N . ALA B 1 57 ? 5.539 34.844 11.25 1 55.28 57 ALA B N 1
ATOM 1877 C CA . ALA B 1 57 ? 6.656 34.188 10.578 1 55.28 57 ALA B CA 1
ATOM 1878 C C . ALA B 1 57 ? 6.82 32.75 11.055 1 55.28 57 ALA B C 1
ATOM 1880 O O . ALA B 1 57 ? 7.09 31.844 10.258 1 55.28 57 ALA B O 1
ATOM 1881 N N . GLN B 1 58 ? 6.637 32.594 12.25 1 51.5 58 GLN B N 1
ATOM 1882 C CA . GLN B 1 58 ? 6.754 31.266 12.797 1 51.5 58 GLN B CA 1
ATOM 1883 C C . GLN B 1 58 ? 5.648 30.344 12.266 1 51.5 58 GLN B C 1
ATOM 1885 O O . GLN B 1 58 ? 5.902 29.203 11.914 1 51.5 58 GLN B O 1
ATOM 1890 N N . ILE B 1 59 ? 4.504 30.938 12.25 1 50.88 59 ILE B N 1
ATOM 1891 C CA . ILE B 1 59 ? 3.371 30.172 11.727 1 50.88 59 ILE B CA 1
ATOM 1892 C C . ILE B 1 59 ? 3.609 29.844 10.258 1 50.88 59 ILE B C 1
ATOM 1894 O O . ILE B 1 59 ? 3.389 28.703 9.836 1 50.88 59 ILE B O 1
ATOM 1898 N N . ALA B 1 60 ? 4.059 30.797 9.586 1 53.28 60 ALA B N 1
ATOM 1899 C CA . ALA B 1 60 ? 4.352 30.562 8.172 1 53.28 60 ALA B CA 1
ATOM 1900 C C . ALA B 1 60 ? 5.441 29.516 8 1 53.28 60 ALA B C 1
ATOM 1902 O O . ALA B 1 60 ? 5.355 28.656 7.109 1 53.28 60 ALA B O 1
ATOM 1903 N N . ALA B 1 61 ? 6.363 29.578 8.859 1 50.44 61 ALA B N 1
ATOM 1904 C CA . ALA B 1 61 ? 7.449 28.594 8.805 1 50.44 61 ALA B CA 1
ATOM 1905 C C . ALA B 1 61 ? 6.938 27.188 9.109 1 50.44 61 ALA B C 1
ATOM 1907 O O . ALA B 1 61 ? 7.316 26.219 8.438 1 50.44 61 ALA B O 1
ATOM 1908 N N . VAL B 1 62 ? 6.18 27.172 10.055 1 49.47 62 VAL B N 1
ATOM 1909 C CA . VAL B 1 62 ? 5.598 25.875 10.406 1 49.47 62 VAL B CA 1
ATOM 1910 C C . VAL B 1 62 ? 4.746 25.359 9.25 1 49.47 62 VAL B C 1
ATOM 1912 O O . VAL B 1 62 ? 4.824 24.188 8.891 1 49.47 62 VAL B O 1
ATOM 1915 N N . GLN B 1 63 ? 3.99 26.219 8.734 1 50 63 GLN B N 1
ATOM 1916 C CA . GLN B 1 63 ? 3.162 25.844 7.594 1 50 63 GLN B CA 1
ATOM 1917 C C . GLN B 1 63 ? 4.02 25.391 6.414 1 50 63 GLN B C 1
ATOM 1919 O O . GLN B 1 63 ? 3.693 24.406 5.746 1 50 63 GLN B O 1
ATOM 1924 N N . SER B 1 64 ? 5.035 26.141 6.188 1 50.53 64 SER B N 1
ATOM 1925 C CA . SER B 1 64 ? 5.949 25.766 5.117 1 50.53 64 SER B CA 1
ATOM 1926 C C . SER B 1 64 ? 6.586 24.406 5.398 1 50.53 64 SER B C 1
ATOM 1928 O O . SER B 1 64 ? 6.727 23.578 4.492 1 50.53 64 SER B O 1
ATOM 1930 N N . SER B 1 65 ? 7.02 24.328 6.578 1 46.25 65 SER B N 1
ATOM 1931 C CA . SER B 1 65 ? 7.582 23.047 6.953 1 46.25 65 SER B CA 1
ATOM 1932 C C . SER B 1 65 ? 6.57 21.922 6.754 1 46.25 65 SER B C 1
ATOM 1934 O O . SER B 1 65 ? 6.91 20.844 6.25 1 46.25 65 SER B O 1
ATOM 1936 N N . LEU B 1 66 ? 5.477 22.234 7.223 1 47.69 66 LEU B N 1
ATOM 1937 C CA . LEU B 1 66 ? 4.406 21.25 7.051 1 47.69 66 LEU B CA 1
ATOM 1938 C C . LEU B 1 66 ? 4.141 21 5.57 1 47.69 66 LEU B C 1
ATOM 1940 O O . LEU B 1 66 ? 3.924 19.844 5.168 1 47.69 66 LEU B O 1
ATOM 1944 N N . ALA B 1 67 ? 4.145 22.141 4.918 1 46.38 67 ALA B N 1
ATOM 1945 C CA . ALA B 1 67 ? 3.986 22.016 3.471 1 46.38 67 ALA B CA 1
ATOM 1946 C C . ALA B 1 67 ? 5.148 21.234 2.857 1 46.38 67 ALA B C 1
ATOM 1948 O O . ALA B 1 67 ? 4.945 20.406 1.965 1 46.38 67 ALA B O 1
ATOM 1949 N N . ALA B 1 68 ? 6.273 21.641 3.342 1 44.06 68 ALA B N 1
ATOM 1950 C CA . ALA B 1 68 ? 7.441 20.906 2.869 1 44.06 68 ALA B CA 1
ATOM 1951 C C . ALA B 1 68 ? 7.352 19.438 3.256 1 44.06 68 ALA B C 1
ATOM 1953 O O . ALA B 1 68 ? 7.668 18.562 2.451 1 44.06 68 ALA B O 1
ATOM 1954 N N . VAL B 1 69 ? 7.113 19.297 4.523 1 44.22 69 VAL B N 1
ATOM 1955 C CA . VAL B 1 69 ? 6.859 17.922 4.949 1 44.22 69 VAL B CA 1
ATOM 1956 C C . VAL B 1 69 ? 5.785 17.297 4.062 1 44.22 69 VAL B C 1
ATOM 1958 O O . VAL B 1 69 ? 5.949 16.172 3.578 1 44.22 69 VAL B O 1
ATOM 1961 N N . ALA B 1 70 ? 4.77 18.141 3.99 1 45.31 70 ALA B N 1
ATOM 1962 C CA . ALA B 1 70 ? 3.672 17.688 3.143 1 45.31 70 ALA B CA 1
ATOM 1963 C C . ALA B 1 70 ? 4.145 17.453 1.709 1 45.31 70 ALA B C 1
ATOM 1965 O O . ALA B 1 70 ? 3.742 16.484 1.061 1 45.31 70 ALA B O 1
ATOM 1966 N N . ALA B 1 71 ? 4.914 18.469 1.313 1 42.69 71 ALA B N 1
ATOM 1967 C CA . ALA B 1 71 ? 5.461 18.359 -0.038 1 42.69 71 ALA B CA 1
ATOM 1968 C C . ALA B 1 71 ? 6.438 17.203 -0.15 1 42.69 71 ALA B C 1
ATOM 1970 O O . ALA B 1 71 ? 6.59 16.609 -1.223 1 42.69 71 ALA B O 1
ATOM 1971 N N . ASN B 1 72 ? 7.16 17.125 0.862 1 40.5 72 ASN B N 1
ATOM 1972 C CA . ASN B 1 72 ? 8.18 16.078 0.858 1 40.5 72 ASN B CA 1
ATOM 1973 C C . ASN B 1 72 ? 7.609 14.734 1.304 1 40.5 72 ASN B C 1
ATOM 1975 O O . ASN B 1 72 ? 8.305 13.719 1.27 1 40.5 72 ASN B O 1
ATOM 1979 N N . VAL B 1 73 ? 6.602 14.953 1.987 1 42.31 73 VAL B N 1
ATOM 1980 C CA . VAL B 1 73 ? 5.961 13.688 2.314 1 42.31 73 VAL B CA 1
ATOM 1981 C C . VAL B 1 73 ? 5.414 13.039 1.045 1 42.31 73 VAL B C 1
ATOM 1983 O O . VAL B 1 73 ? 4.473 13.555 0.436 1 42.31 73 VAL B O 1
ATOM 1986 N N . LYS B 1 74 ? 6.312 12.414 0.422 1 46 74 LYS B N 1
ATOM 1987 C CA . LYS B 1 74 ? 6.102 11.734 -0.854 1 46 74 LYS B CA 1
ATOM 1988 C C . LYS B 1 74 ? 4.668 11.227 -0.976 1 46 74 LYS B C 1
ATOM 1990 O O . LYS B 1 74 ? 4.09 11.242 -2.066 1 46 74 LYS B O 1
ATOM 1995 N N . TYR B 1 75 ? 4.09 11 0.194 1 49.12 75 TYR B N 1
ATOM 1996 C CA . TYR B 1 75 ? 2.795 10.328 0.102 1 49.12 75 TYR B CA 1
ATOM 1997 C C . TYR B 1 75 ? 1.677 11.242 0.596 1 49.12 75 TYR B C 1
ATOM 1999 O O . TYR B 1 75 ? 0.557 10.781 0.836 1 49.12 75 TYR B O 1
ATOM 2007 N N . ILE B 1 76 ? 1.952 12.547 0.762 1 48.5 76 ILE B N 1
ATOM 2008 C CA . ILE B 1 76 ? 1.013 13.438 1.439 1 48.5 76 ILE B CA 1
ATOM 2009 C C . ILE B 1 76 ? -0.285 13.516 0.639 1 48.5 76 ILE B C 1
ATOM 2011 O O . ILE B 1 76 ? -1.377 13.5 1.213 1 48.5 76 ILE B O 1
ATOM 2015 N N . LYS B 1 77 ? -0.104 13.812 -0.631 1 47.62 77 LYS B N 1
ATOM 2016 C CA . LYS B 1 77 ? -1.326 13.914 -1.425 1 47.62 77 LYS B CA 1
ATOM 2017 C C . LYS B 1 77 ? -2.191 12.672 -1.263 1 47.62 77 LYS B C 1
ATOM 2019 O O . LYS B 1 77 ? -3.412 12.766 -1.126 1 47.62 77 LYS B O 1
ATOM 2024 N N . SER B 1 78 ? -1.45 11.586 -1.348 1 52.5 78 SER B N 1
ATOM 2025 C CA . SER B 1 78 ? -2.174 10.328 -1.192 1 52.5 78 SER B CA 1
ATOM 2026 C C . SER B 1 78 ? -2.775 10.203 0.203 1 52.5 78 SER B C 1
ATOM 2028 O O . SER B 1 78 ? -3.898 9.719 0.361 1 52.5 78 SER B O 1
ATOM 2030 N N . LEU B 1 79 ? -2.111 10.812 1.131 1 51.91 79 LEU B N 1
ATOM 2031 C CA . LEU B 1 79 ? -2.584 10.734 2.51 1 51.91 79 LEU B CA 1
ATOM 2032 C C . LEU B 1 79 ? -3.799 11.633 2.719 1 51.91 79 LEU B C 1
ATOM 2034 O O . LEU B 1 79 ? -4.734 11.258 3.432 1 51.91 79 LEU B O 1
ATOM 2038 N N . GLU B 1 80 ? -3.664 12.711 2.174 1 52.03 80 GLU B N 1
ATOM 2039 C CA . GLU B 1 80 ? -4.805 13.625 2.23 1 52.03 80 GLU B CA 1
ATOM 2040 C C . GLU B 1 80 ? -6.055 12.977 1.641 1 52.03 80 GLU B C 1
ATOM 2042 O O . GLU B 1 80 ? -7.148 13.117 2.189 1 52.03 80 GLU B O 1
ATOM 2047 N N . GLN B 1 81 ? -5.727 12.359 0.602 1 55.31 81 GLN B N 1
ATOM 2048 C CA . GLN B 1 81 ? -6.848 11.688 -0.05 1 55.31 81 GLN B CA 1
ATOM 2049 C C . GLN B 1 81 ? -7.414 10.578 0.833 1 55.31 81 GLN B C 1
ATOM 2051 O O . GLN B 1 81 ? -8.633 10.391 0.891 1 55.31 81 GLN B O 1
ATOM 2056 N N . LEU B 1 82 ? -6.477 9.992 1.582 1 62.19 82 LEU B N 1
ATOM 2057 C CA . LEU B 1 82 ? -6.902 8.891 2.439 1 62.19 82 LEU B CA 1
ATOM 2058 C C . LEU B 1 82 ? -7.699 9.414 3.633 1 62.19 82 LEU B C 1
ATOM 2060 O O . LEU B 1 82 ? -8.57 8.711 4.156 1 62.19 82 LEU B O 1
ATOM 2064 N N . GLY B 1 83 ? -7.316 10.594 4.051 1 57.41 83 GLY B N 1
ATOM 2065 C CA . GLY B 1 83 ? -8.047 11.203 5.152 1 57.41 83 GLY B CA 1
ATOM 2066 C C . GLY B 1 83 ? -9.484 11.516 4.812 1 57.41 83 GLY B C 1
ATOM 2067 O O . GLY B 1 83 ? -10.336 11.594 5.699 1 57.41 83 GLY B O 1
ATOM 2068 N N . ASN B 1 84 ? -9.727 11.641 3.59 1 59.16 84 ASN B N 1
ATOM 2069 C CA . ASN B 1 84 ? -11.062 12.047 3.18 1 59.16 84 ASN B CA 1
ATOM 2070 C C . ASN B 1 84 ? -11.867 10.867 2.637 1 59.16 84 ASN B C 1
ATOM 2072 O O . ASN B 1 84 ? -12.906 11.055 2.006 1 59.16 84 ASN B O 1
ATOM 2076 N N . LEU B 1 85 ? -11.273 9.719 2.908 1 72.06 85 LEU B N 1
ATOM 2077 C CA . LEU B 1 85 ? -12.016 8.578 2.373 1 72.06 85 LEU B CA 1
ATOM 2078 C C . LEU B 1 85 ? -13.281 8.328 3.178 1 72.06 85 LEU B C 1
ATOM 2080 O O . LEU B 1 85 ? -13.258 8.336 4.41 1 72.06 85 LEU B O 1
ATOM 2084 N N . THR B 1 86 ? -14.328 8.352 2.486 1 72.56 86 THR B N 1
ATOM 2085 C CA . THR B 1 86 ? -15.586 7.953 3.111 1 72.56 86 THR B CA 1
ATOM 2086 C C . THR B 1 86 ? -15.586 6.461 3.438 1 72.56 86 THR B C 1
ATOM 2088 O O . THR B 1 86 ? -14.781 5.703 2.887 1 72.56 86 THR B O 1
ATOM 2091 N N . GLU B 1 87 ? -16.422 6.141 4.453 1 81.88 87 GLU B N 1
ATOM 2092 C CA . GLU B 1 87 ? -16.594 4.723 4.738 1 81.88 87 GLU B CA 1
ATOM 2093 C C . GLU B 1 87 ? -17.234 3.994 3.557 1 81.88 87 GLU B C 1
ATOM 2095 O O . GLU B 1 87 ? -18.172 4.496 2.947 1 81.88 87 GLU B O 1
ATOM 2100 N N . ALA B 1 88 ? -16.656 2.871 3.246 1 92.31 88 ALA B N 1
ATOM 2101 C CA . ALA B 1 88 ? -17.094 2.113 2.082 1 92.31 88 ALA B CA 1
ATOM 2102 C C . ALA B 1 88 ? -18.594 1.842 2.146 1 92.31 88 ALA B C 1
ATOM 2104 O O . ALA B 1 88 ? -19.297 1.948 1.137 1 92.31 88 ALA B O 1
ATOM 2105 N N . SER B 1 89 ? -19.062 1.584 3.348 1 91.5 89 SER B N 1
ATOM 2106 C CA . SER B 1 89 ? -20.453 1.169 3.529 1 91.5 89 SER B CA 1
ATOM 2107 C C . SER B 1 89 ? -21.422 2.301 3.188 1 91.5 89 SER B C 1
ATOM 2109 O O . SER B 1 89 ? -22.609 2.066 3 1 91.5 89 SER B O 1
ATOM 2111 N N . THR B 1 90 ? -20.891 3.492 3.084 1 90.75 90 THR B N 1
ATOM 2112 C CA . THR B 1 90 ? -21.75 4.629 2.791 1 90.75 90 THR B CA 1
ATOM 2113 C C . THR B 1 90 ? -21.938 4.793 1.286 1 90.75 90 THR B C 1
ATOM 2115 O O . THR B 1 90 ? -22.812 5.539 0.841 1 90.75 90 THR B O 1
ATOM 2118 N N . CYS B 1 91 ? -21.172 4.094 0.528 1 94.88 91 CYS B N 1
ATOM 2119 C CA . CYS B 1 91 ? -21.234 4.191 -0.926 1 94.88 91 CYS B CA 1
ATOM 2120 C C . CYS B 1 91 ? -22.406 3.389 -1.469 1 94.88 91 CYS B C 1
ATOM 2122 O O . CYS B 1 91 ? -22.641 2.248 -1.057 1 94.88 91 CYS B O 1
ATOM 2124 N N . THR B 1 92 ? -23.125 4.047 -2.475 1 95.75 92 THR B N 1
ATOM 2125 C CA . THR B 1 92 ? -24.266 3.357 -3.055 1 95.75 92 THR B CA 1
ATOM 2126 C C . THR B 1 92 ? -24.109 3.221 -4.566 1 95.75 92 THR B C 1
ATOM 2128 O O . THR B 1 92 ? -24.969 2.639 -5.234 1 95.75 92 THR B O 1
ATOM 2131 N N . THR B 1 93 ? -23.078 3.777 -5.09 1 96.5 93 THR B N 1
ATOM 2132 C CA . THR B 1 93 ? -22.797 3.662 -6.516 1 96.5 93 THR B CA 1
ATOM 2133 C C . THR B 1 93 ? -21.406 3.105 -6.758 1 96.5 93 THR B C 1
ATOM 2135 O O . THR B 1 93 ? -20.531 3.201 -5.891 1 96.5 93 THR B O 1
ATOM 2138 N N . LEU B 1 94 ? -21.203 2.527 -7.938 1 96.94 94 LEU B N 1
ATOM 2139 C CA . LEU B 1 94 ? -19.906 1.96 -8.273 1 96.94 94 LEU B CA 1
ATOM 2140 C C . LEU B 1 94 ? -18.844 3.051 -8.367 1 96.94 94 LEU B C 1
ATOM 2142 O O . LEU B 1 94 ? -17.688 2.836 -7.996 1 96.94 94 LEU B O 1
ATOM 2146 N N . ASP B 1 95 ? -19.219 4.219 -8.828 1 95.56 95 ASP B N 1
ATOM 2147 C CA . ASP B 1 95 ? -18.266 5.32 -8.914 1 95.56 95 ASP B CA 1
ATOM 2148 C C . ASP B 1 95 ? -17.781 5.734 -7.527 1 95.56 95 ASP B C 1
ATOM 2150 O O . ASP B 1 95 ? -16.609 6.07 -7.348 1 95.56 95 ASP B O 1
ATOM 2154 N N . CYS B 1 96 ? -18.703 5.688 -6.629 1 94.06 96 CYS B N 1
ATOM 2155 C CA . CYS B 1 96 ? -18.391 6.043 -5.25 1 94.06 96 CYS B CA 1
ATOM 2156 C C . CYS B 1 96 ? -17.328 5.117 -4.672 1 94.06 96 CYS B C 1
ATOM 2158 O O . CYS B 1 96 ? -16.484 5.547 -3.885 1 94.06 96 CYS B O 1
ATOM 2160 N N . VAL B 1 97 ? -17.344 3.859 -5.043 1 96.38 97 VAL B N 1
ATOM 2161 C CA . VAL B 1 97 ? -16.359 2.914 -4.512 1 96.38 97 VAL B CA 1
ATOM 2162 C C . VAL B 1 97 ? -15.109 2.916 -5.379 1 96.38 97 VAL B C 1
ATOM 2164 O O . VAL B 1 97 ? -14 2.729 -4.879 1 96.38 97 VAL B O 1
ATOM 2167 N N . ARG B 1 98 ? -15.227 3.213 -6.66 1 96 98 ARG B N 1
ATOM 2168 C CA . ARG B 1 98 ? -14.102 3.084 -7.582 1 96 98 ARG B CA 1
ATOM 2169 C C . ARG B 1 98 ? -13.109 4.23 -7.406 1 96 98 ARG B C 1
ATOM 2171 O O . ARG B 1 98 ? -11.906 4.043 -7.559 1 96 98 ARG B O 1
ATOM 2178 N N . THR B 1 99 ? -13.625 5.355 -7.055 1 90.69 99 THR B N 1
ATOM 2179 C CA . THR B 1 99 ? -12.75 6.512 -6.883 1 90.69 99 THR B CA 1
ATOM 2180 C C . THR B 1 99 ? -11.766 6.277 -5.742 1 90.69 99 THR B C 1
ATOM 2182 O O . THR B 1 99 ? -10.547 6.348 -5.941 1 90.69 99 THR B O 1
ATOM 2185 N N . PRO B 1 100 ? -12.258 5.871 -4.547 1 88.56 100 PRO B N 1
ATOM 2186 C CA . PRO B 1 100 ? -11.312 5.555 -3.477 1 88.56 100 PRO B CA 1
ATOM 2187 C C . PRO B 1 100 ? -10.406 4.375 -3.82 1 88.56 100 PRO B C 1
ATOM 2189 O O . PRO B 1 100 ? -9.227 4.375 -3.465 1 88.56 100 PRO B O 1
ATOM 2192 N N . ILE B 1 101 ? -10.891 3.363 -4.484 1 94.69 101 ILE B N 1
ATOM 2193 C CA . 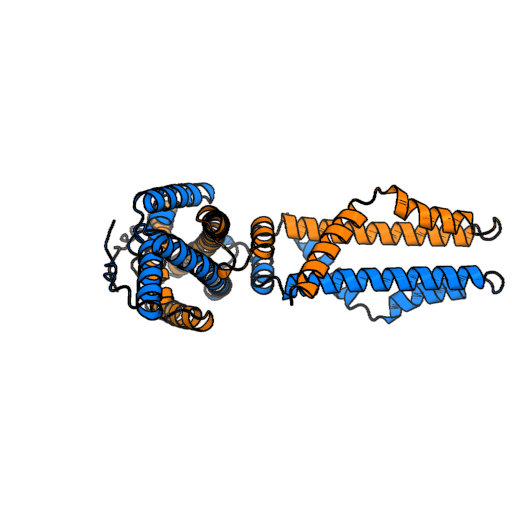ILE B 1 101 ? -10.086 2.211 -4.871 1 94.69 101 ILE B CA 1
ATOM 2194 C C . ILE B 1 101 ? -8.914 2.67 -5.738 1 94.69 101 ILE B C 1
ATOM 2196 O O . ILE B 1 101 ? -7.766 2.281 -5.496 1 94.69 101 ILE B O 1
ATOM 2200 N N . ASN B 1 102 ? -9.234 3.564 -6.676 1 92.56 102 ASN B N 1
ATOM 2201 C CA . ASN B 1 102 ? -8.188 4.059 -7.562 1 92.56 102 ASN B CA 1
ATOM 2202 C C . ASN B 1 102 ? -7.133 4.859 -6.797 1 92.56 102 ASN B C 1
ATOM 2204 O O . ASN B 1 102 ? -5.938 4.727 -7.051 1 92.56 102 ASN B O 1
ATOM 2208 N N . GLN B 1 103 ? -7.57 5.648 -5.926 1 84.12 103 GLN B N 1
ATOM 2209 C CA . GLN B 1 103 ? -6.656 6.441 -5.109 1 84.12 103 GLN B CA 1
ATOM 2210 C C . GLN B 1 103 ? -5.773 5.547 -4.246 1 84.12 103 GLN B C 1
ATOM 2212 O O . GLN B 1 103 ? -4.566 5.781 -4.129 1 84.12 103 GLN B O 1
ATOM 2217 N N . LEU B 1 104 ? -6.367 4.586 -3.611 1 89.25 104 LEU B N 1
ATOM 2218 C CA . LEU B 1 104 ? -5.633 3.645 -2.771 1 89.25 104 LEU B CA 1
ATOM 2219 C C . LEU B 1 104 ? -4.641 2.836 -3.6 1 89.25 104 LEU B C 1
ATOM 2221 O O . LEU B 1 104 ? -3.514 2.592 -3.162 1 89.25 104 LEU B O 1
ATOM 2225 N N . ASP B 1 105 ? -5.055 2.453 -4.812 1 93.5 105 ASP B N 1
ATOM 2226 C CA . ASP B 1 105 ? -4.164 1.71 -5.699 1 93.5 105 ASP B CA 1
ATOM 2227 C C . ASP B 1 105 ? -2.916 2.521 -6.031 1 93.5 105 ASP B C 1
ATOM 2229 O O . ASP B 1 105 ? -1.809 1.98 -6.062 1 93.5 105 ASP B O 1
ATOM 2233 N N . ASP B 1 106 ? -3.125 3.773 -6.285 1 86.88 106 ASP B N 1
ATOM 2234 C CA . ASP B 1 106 ? -2 4.656 -6.578 1 86.88 106 ASP B CA 1
ATOM 2235 C C . ASP B 1 106 ? -1.026 4.715 -5.406 1 86.88 106 ASP B C 1
ATOM 2237 O O . ASP B 1 106 ? 0.187 4.598 -5.59 1 86.88 106 ASP B O 1
ATOM 2241 N N . LEU B 1 107 ? -1.566 4.812 -4.266 1 84.38 107 LEU B N 1
ATOM 2242 C CA . LEU B 1 107 ? -0.732 4.922 -3.072 1 84.38 107 LEU B CA 1
ATOM 2243 C C . LEU B 1 107 ? -0.038 3.596 -2.775 1 84.38 107 LEU B C 1
ATOM 2245 O O . LEU B 1 107 ? 1.143 3.576 -2.42 1 84.38 107 LEU B O 1
ATOM 2249 N N . ILE B 1 108 ? -0.731 2.512 -2.885 1 91.56 108 ILE B N 1
ATOM 2250 C CA . ILE B 1 108 ? -0.157 1.19 -2.654 1 91.56 108 ILE B CA 1
ATOM 2251 C C . ILE B 1 108 ? 1.022 0.968 -3.6 1 91.56 108 ILE B C 1
ATOM 2253 O O . ILE B 1 108 ? 2.078 0.485 -3.182 1 91.56 108 ILE B O 1
ATOM 2257 N N . MET B 1 109 ? 0.856 1.396 -4.852 1 92.75 109 MET B N 1
ATOM 2258 C CA . MET B 1 109 ? 1.947 1.223 -5.809 1 92.75 109 MET B CA 1
ATOM 2259 C C . MET B 1 109 ? 3.152 2.072 -5.418 1 92.75 109 MET B C 1
ATOM 2261 O O . MET B 1 109 ? 4.297 1.629 -5.543 1 92.75 109 MET B O 1
ATOM 2265 N N . GLN B 1 110 ? 2.9 3.242 -4.969 1 86.19 110 GLN B N 1
ATOM 2266 C CA . GLN B 1 110 ? 3.992 4.113 -4.543 1 86.19 110 GLN B CA 1
ATOM 2267 C C . GLN B 1 110 ? 4.758 3.496 -3.375 1 86.19 110 GLN B C 1
ATOM 2269 O O . GLN B 1 110 ? 5.992 3.479 -3.377 1 86.19 110 GLN B O 1
ATOM 2274 N N . LEU B 1 111 ? 4.047 3.045 -2.369 1 88.56 111 LEU B N 1
ATOM 2275 C CA . LEU B 1 111 ? 4.676 2.402 -1.22 1 88.56 111 LEU B CA 1
ATOM 2276 C C . LEU B 1 111 ? 5.406 1.132 -1.639 1 88.56 111 LEU B C 1
ATOM 2278 O O . LEU B 1 111 ? 6.504 0.854 -1.152 1 88.56 111 LEU B O 1
ATOM 2282 N N . TYR B 1 112 ? 4.793 0.384 -2.588 1 95.06 112 TYR B N 1
ATOM 2283 C CA . TYR B 1 112 ? 5.391 -0.848 -3.09 1 95.06 112 TYR B CA 1
ATOM 2284 C C . TYR B 1 112 ? 6.695 -0.562 -3.822 1 95.06 112 TYR B C 1
ATOM 2286 O O . TYR B 1 112 ? 7.684 -1.281 -3.646 1 95.06 112 TYR B O 1
ATOM 2294 N N . ALA B 1 113 ? 6.684 0.514 -4.609 1 92.31 113 ALA B N 1
ATOM 2295 C CA . ALA B 1 113 ? 7.902 0.917 -5.305 1 92.31 113 ALA B CA 1
ATOM 2296 C C . ALA B 1 113 ? 9.023 1.223 -4.316 1 92.31 113 ALA B C 1
ATOM 2298 O O . ALA B 1 113 ? 10.164 0.806 -4.516 1 92.31 113 ALA B O 1
ATOM 2299 N N . THR B 1 114 ? 8.664 1.95 -3.301 1 88.75 114 THR B N 1
ATOM 2300 C CA . THR B 1 114 ? 9.648 2.252 -2.266 1 88.75 114 THR B CA 1
ATOM 2301 C C . THR B 1 114 ? 10.125 0.974 -1.583 1 88.75 114 THR B C 1
ATOM 2303 O O . THR B 1 114 ? 11.328 0.788 -1.374 1 88.75 114 THR B O 1
ATOM 2306 N N . ARG B 1 115 ? 9.227 0.135 -1.251 1 94.38 115 ARG B N 1
ATOM 2307 C CA . ARG B 1 115 ? 9.562 -1.141 -0.63 1 94.38 115 ARG B CA 1
ATOM 2308 C C . ARG B 1 115 ? 10.531 -1.935 -1.503 1 94.38 115 ARG B C 1
ATOM 2310 O O . ARG B 1 115 ? 11.477 -2.541 -0.997 1 94.38 115 ARG B O 1
ATOM 2317 N N . LEU B 1 116 ? 10.258 -1.999 -2.816 1 97.31 116 LEU B N 1
ATOM 2318 C CA . LEU B 1 116 ? 11.078 -2.762 -3.756 1 97.31 116 LEU B CA 1
ATOM 2319 C C . LEU B 1 116 ? 12.477 -2.168 -3.861 1 97.31 116 LEU B C 1
ATOM 2321 O O . LEU B 1 116 ? 13.453 -2.896 -4.066 1 97.31 116 LEU B O 1
ATOM 2325 N N . SER B 1 117 ? 12.578 -0.846 -3.684 1 94.5 117 SER B N 1
ATOM 2326 C CA . SER B 1 117 ? 13.906 -0.245 -3.686 1 94.5 117 SER B CA 1
ATOM 2327 C C . SER B 1 117 ? 14.742 -0.758 -2.52 1 94.5 117 SER B C 1
ATOM 2329 O O . SER B 1 117 ? 15.945 -1.003 -2.674 1 94.5 117 SER B O 1
ATOM 2331 N N . PHE B 1 118 ? 14.094 -0.899 -1.347 1 95.56 118 PHE B N 1
ATOM 2332 C CA . PHE B 1 118 ? 14.797 -1.466 -0.201 1 95.56 118 PHE B CA 1
ATOM 2333 C C . PHE B 1 118 ? 15.109 -2.939 -0.432 1 95.56 118 PHE B C 1
ATOM 2335 O O . PHE B 1 118 ? 16.172 -3.424 -0.032 1 95.56 118 PHE B O 1
ATOM 2342 N N . ALA B 1 119 ? 14.234 -3.715 -1.071 1 97.44 119 ALA B N 1
ATOM 2343 C CA . ALA B 1 119 ? 14.484 -5.121 -1.378 1 97.44 119 ALA B CA 1
ATOM 2344 C C . ALA B 1 119 ? 15.688 -5.277 -2.305 1 97.44 119 ALA B C 1
ATOM 2346 O O . ALA B 1 119 ? 16.531 -6.141 -2.09 1 97.44 119 ALA B O 1
ATOM 2347 N N . VAL B 1 120 ? 15.719 -4.453 -3.309 1 96.88 120 VAL B N 1
ATOM 2348 C CA . VAL B 1 120 ? 16.844 -4.484 -4.246 1 96.88 120 VAL B CA 1
ATOM 2349 C C . VAL B 1 120 ? 18.141 -4.188 -3.504 1 96.88 120 VAL B C 1
ATOM 2351 O O . VAL B 1 120 ? 19.156 -4.844 -3.738 1 96.88 120 VAL B O 1
ATOM 2354 N N . GLN B 1 121 ? 18.078 -3.191 -2.631 1 96.69 121 GLN B N 1
ATOM 2355 C CA . GLN B 1 121 ? 19.266 -2.869 -1.84 1 96.69 121 GLN B CA 1
ATOM 2356 C C . GLN B 1 121 ? 19.688 -4.055 -0.979 1 96.69 121 GLN B C 1
ATOM 2358 O O . GLN B 1 121 ? 20.875 -4.297 -0.795 1 96.69 121 GLN B O 1
ATOM 2363 N N . ALA B 1 122 ? 18.75 -4.785 -0.404 1 97.75 122 ALA B N 1
ATOM 2364 C CA . ALA B 1 122 ? 19.078 -6.008 0.329 1 97.75 122 ALA B CA 1
ATOM 2365 C C . ALA B 1 122 ? 19.828 -6.996 -0.557 1 97.75 122 ALA B C 1
ATOM 2367 O O . ALA B 1 122 ? 20.781 -7.645 -0.107 1 97.75 122 ALA B O 1
ATOM 2368 N N . GLY B 1 123 ? 19.391 -7.129 -1.817 1 97 123 GLY B N 1
ATOM 2369 C CA . GLY B 1 123 ? 20.094 -7.977 -2.766 1 97 123 GLY B CA 1
ATOM 2370 C C . GLY B 1 123 ? 21.547 -7.582 -2.955 1 97 123 GLY B C 1
ATOM 2371 O O . GLY B 1 123 ? 22.438 -8.438 -2.967 1 97 123 GLY B O 1
ATOM 2372 N N . PHE B 1 124 ? 21.766 -6.309 -3.064 1 96.69 124 PHE B N 1
ATOM 2373 C CA . PHE B 1 124 ? 23.125 -5.797 -3.229 1 96.69 124 PHE B CA 1
ATOM 2374 C C . PHE B 1 124 ? 23.984 -6.133 -2.012 1 96.69 124 PHE B C 1
ATOM 2376 O O . PHE B 1 124 ? 25.109 -6.582 -2.152 1 96.69 124 PHE B O 1
ATOM 2383 N N . ILE B 1 125 ? 23.438 -5.879 -0.873 1 97.38 125 ILE B N 1
ATOM 2384 C CA . ILE B 1 125 ? 24.156 -6.125 0.373 1 97.38 125 ILE B CA 1
ATOM 2385 C C . ILE B 1 125 ? 24.531 -7.598 0.464 1 97.38 125 ILE B C 1
ATOM 2387 O O . ILE B 1 125 ? 25.688 -7.93 0.778 1 97.38 125 ILE B O 1
ATOM 2391 N N . LYS B 1 126 ? 23.594 -8.484 0.148 1 97.06 126 LYS B N 1
ATOM 2392 C CA . LYS B 1 126 ? 23.859 -9.922 0.206 1 97.06 126 LYS B CA 1
ATOM 2393 C C . LYS B 1 126 ? 24.906 -10.336 -0.828 1 97.06 126 LYS B C 1
ATOM 2395 O O . LYS B 1 126 ? 25.828 -11.094 -0.522 1 97.06 126 LYS B O 1
ATOM 2400 N N . TYR B 1 127 ? 24.75 -9.859 -2.004 1 95.38 127 TYR B N 1
ATOM 2401 C CA . TYR B 1 127 ? 25.672 -10.18 -3.088 1 95.38 127 TYR B CA 1
ATOM 2402 C C . TYR B 1 127 ? 27.094 -9.758 -2.736 1 95.38 127 TYR B C 1
ATOM 2404 O O . TYR B 1 127 ? 28.031 -10.531 -2.902 1 95.38 127 TYR B O 1
ATOM 2412 N N . GLN B 1 128 ? 27.25 -8.562 -2.221 1 95.06 128 GLN B N 1
ATOM 2413 C CA . GLN B 1 128 ? 28.562 -8.031 -1.858 1 95.06 128 GLN B CA 1
ATOM 2414 C C . GLN B 1 128 ? 29.188 -8.828 -0.715 1 95.06 128 GLN B C 1
ATOM 2416 O O . GLN B 1 128 ? 30.406 -8.984 -0.646 1 95.06 128 GLN B O 1
ATOM 2421 N N . ALA B 1 129 ? 28.359 -9.32 0.115 1 95.75 129 ALA B N 1
ATOM 2422 C CA . ALA B 1 129 ? 28.812 -10.086 1.27 1 95.75 129 ALA B CA 1
ATOM 2423 C C . ALA B 1 129 ? 29.047 -11.547 0.899 1 95.75 129 ALA B C 1
ATOM 2425 O O . ALA B 1 129 ? 29.422 -12.359 1.747 1 95.75 129 ALA B O 1
ATOM 2426 N N . GLY B 1 130 ? 28.703 -11.977 -0.275 1 94.12 130 GLY B N 1
ATOM 2427 C CA . GLY B 1 130 ? 28.859 -13.352 -0.712 1 94.12 130 GLY B CA 1
ATOM 2428 C C . GLY B 1 130 ? 27.75 -14.266 -0.214 1 94.12 130 GLY B C 1
ATOM 2429 O O . GLY B 1 130 ? 27.953 -15.477 -0.106 1 94.12 130 GLY B O 1
ATOM 2430 N N . GLN B 1 131 ? 26.688 -13.695 0.17 1 93.06 131 GLN B N 1
ATOM 2431 C CA . GLN B 1 131 ? 25.516 -14.438 0.638 1 93.06 131 GLN B CA 1
ATOM 2432 C C . GLN B 1 131 ? 24.547 -14.727 -0.507 1 93.06 131 GLN B C 1
ATOM 2434 O O . GLN B 1 131 ? 24.562 -14.039 -1.528 1 93.06 131 GLN B O 1
ATOM 2439 N N . ASP B 1 132 ? 23.766 -15.758 -0.29 1 93.19 132 ASP B N 1
ATOM 2440 C CA . ASP B 1 132 ? 22.75 -16.062 -1.281 1 93.19 132 ASP B CA 1
ATOM 2441 C C . ASP B 1 132 ? 21.703 -14.945 -1.356 1 93.19 132 ASP B C 1
ATOM 2443 O O . ASP B 1 132 ? 21.234 -14.461 -0.327 1 93.19 132 ASP B O 1
ATOM 2447 N N . VAL B 1 133 ? 21.453 -14.57 -2.539 1 91.19 133 VAL B N 1
ATOM 2448 C CA . VAL B 1 133 ? 20.453 -13.531 -2.758 1 91.19 133 VAL B CA 1
ATOM 2449 C C . VAL B 1 133 ? 19.078 -14.047 -2.35 1 91.19 133 VAL B C 1
ATOM 2451 O O . VAL B 1 133 ? 18.281 -13.312 -1.739 1 91.19 133 VAL B O 1
ATOM 2454 N N . LEU B 1 134 ? 18.828 -15.289 -2.686 1 87.38 134 LEU B N 1
ATOM 2455 C CA . LEU B 1 134 ? 17.594 -15.914 -2.225 1 87.38 134 LEU B CA 1
ATOM 2456 C C . LEU B 1 134 ? 17.703 -16.328 -0.761 1 87.38 134 LEU B C 1
ATOM 2458 O O . LEU B 1 134 ? 18.703 -16.922 -0.355 1 87.38 134 LEU B O 1
ATOM 2462 N N . ASP B 1 135 ? 16.781 -15.898 0.111 1 91.06 135 ASP B N 1
ATOM 2463 C CA . ASP B 1 135 ? 16.828 -16.062 1.56 1 91.06 135 ASP B CA 1
ATOM 2464 C C . ASP B 1 135 ? 15.531 -16.672 2.082 1 91.06 135 ASP B C 1
ATOM 2466 O O . ASP B 1 135 ? 14.688 -15.969 2.637 1 91.06 135 ASP B O 1
ATOM 2470 N N . PRO B 1 136 ? 15.422 -18.016 2.021 1 92.31 136 PRO B N 1
ATOM 2471 C CA . PRO B 1 136 ? 14.18 -18.688 2.424 1 92.31 136 PRO B CA 1
ATOM 2472 C C . PRO B 1 136 ? 13.805 -18.391 3.875 1 92.31 136 PRO B C 1
ATOM 2474 O O . PRO B 1 136 ? 12.617 -18.344 4.211 1 92.31 136 PRO B O 1
ATOM 2477 N N . SER B 1 137 ? 14.789 -18.266 4.703 1 94.62 137 SER B N 1
ATOM 2478 C CA . SER B 1 137 ? 14.5 -17.969 6.102 1 94.62 137 SER B CA 1
ATOM 2479 C C . SER B 1 137 ? 13.805 -16.609 6.254 1 94.62 137 SER B C 1
ATOM 2481 O O . SER B 1 137 ? 12.805 -16.5 6.965 1 94.62 137 SER B O 1
ATOM 2483 N N . ARG B 1 138 ? 14.359 -15.625 5.562 1 94.94 138 ARG B N 1
ATOM 2484 C CA . ARG B 1 138 ? 13.734 -14.312 5.609 1 94.94 138 ARG B CA 1
ATOM 2485 C C . ARG B 1 138 ? 12.359 -14.336 4.953 1 94.94 138 ARG B C 1
ATOM 2487 O O . ARG B 1 138 ? 11.422 -13.688 5.438 1 94.94 138 ARG B O 1
ATOM 2494 N N . GLU B 1 139 ? 12.219 -15.078 3.887 1 94.5 139 GLU B N 1
ATOM 2495 C CA . GLU B 1 139 ? 10.938 -15.188 3.188 1 94.5 139 GLU B CA 1
ATOM 2496 C C . GLU B 1 139 ? 9.852 -15.75 4.102 1 94.5 139 GLU B C 1
ATOM 2498 O O . GLU B 1 139 ? 8.719 -15.258 4.102 1 94.5 139 GLU B O 1
ATOM 2503 N N . SER B 1 140 ? 10.234 -16.734 4.875 1 95.56 140 SER B N 1
ATOM 2504 C CA . SER B 1 140 ? 9.281 -17.328 5.816 1 95.56 140 SER B CA 1
ATOM 2505 C C . SER B 1 140 ? 8.82 -16.312 6.855 1 95.56 140 SER B C 1
ATOM 2507 O O . SER B 1 140 ? 7.648 -16.281 7.219 1 95.56 140 SER B O 1
ATOM 2509 N N . VAL B 1 141 ? 9.688 -15.523 7.328 1 96.44 141 VAL B N 1
ATOM 2510 C CA . VAL B 1 141 ? 9.375 -14.484 8.305 1 96.44 141 VAL B CA 1
ATOM 2511 C C . VAL B 1 141 ? 8.406 -13.477 7.688 1 96.44 141 VAL B C 1
ATOM 2513 O O . VAL B 1 141 ? 7.422 -13.086 8.312 1 96.44 141 VAL B O 1
ATOM 2516 N N . VAL B 1 142 ? 8.719 -13.047 6.457 1 96.56 142 VAL B N 1
ATOM 2517 C CA . VAL B 1 142 ? 7.898 -12.062 5.754 1 96.56 142 VAL B CA 1
ATOM 2518 C C . VAL B 1 142 ? 6.492 -12.625 5.547 1 96.56 142 VAL B C 1
ATOM 2520 O O . VAL B 1 142 ? 5.5 -11.922 5.777 1 96.56 142 VAL B O 1
ATOM 2523 N N . LEU B 1 143 ? 6.402 -13.883 5.172 1 96.5 143 LEU B N 1
ATOM 2524 C CA . LEU B 1 143 ? 5.109 -14.508 4.918 1 96.5 143 LEU B CA 1
ATOM 2525 C C . LEU B 1 143 ? 4.297 -14.625 6.203 1 96.5 143 LEU B C 1
ATOM 2527 O O . LEU B 1 143 ? 3.1 -14.336 6.215 1 96.5 143 LEU B O 1
ATOM 2531 N N . ALA B 1 144 ? 4.902 -15.078 7.25 1 97.19 144 ALA B N 1
ATOM 2532 C CA . ALA B 1 144 ? 4.219 -15.195 8.539 1 97.19 144 ALA B CA 1
ATOM 2533 C C . ALA B 1 144 ? 3.727 -13.836 9.023 1 97.19 144 ALA B C 1
ATOM 2535 O O . ALA B 1 144 ? 2.6 -13.711 9.508 1 97.19 144 ALA B O 1
ATOM 2536 N N . ALA B 1 145 ? 4.555 -12.859 8.883 1 96.88 145 ALA B N 1
ATOM 2537 C CA . ALA B 1 145 ? 4.188 -11.508 9.289 1 96.88 145 ALA B CA 1
ATOM 2538 C C . ALA B 1 145 ? 3.018 -10.984 8.461 1 96.88 145 ALA B C 1
ATOM 2540 O O . ALA B 1 145 ? 2.127 -10.312 8.984 1 96.88 145 ALA B O 1
ATOM 2541 N N . ALA B 1 146 ? 3.1 -11.25 7.195 1 97.06 146 ALA B N 1
ATOM 2542 C CA . ALA B 1 146 ? 2.039 -10.789 6.301 1 97.06 146 ALA B CA 1
ATOM 2543 C C . ALA B 1 146 ? 0.692 -11.391 6.699 1 97.06 146 ALA B C 1
ATOM 2545 O O . ALA B 1 146 ? -0.322 -10.688 6.723 1 97.06 146 ALA B O 1
ATOM 2546 N N . ALA B 1 147 ? 0.699 -12.695 6.98 1 97.38 147 ALA B N 1
ATOM 2547 C CA . ALA B 1 147 ? -0.524 -13.359 7.418 1 97.38 147 ALA B CA 1
ATOM 2548 C C . ALA B 1 147 ? -1.047 -12.75 8.719 1 97.38 147 ALA B C 1
ATOM 2550 O O . ALA B 1 147 ? -2.238 -12.453 8.836 1 97.38 147 ALA B O 1
ATOM 2551 N N . ALA B 1 148 ? -0.16 -12.555 9.641 1 96.94 148 ALA B N 1
ATOM 2552 C CA . ALA B 1 148 ? -0.529 -11.969 10.922 1 96.94 148 ALA B CA 1
ATOM 2553 C C . ALA B 1 148 ? -1.037 -10.539 10.758 1 96.94 148 ALA B C 1
ATOM 2555 O O . ALA B 1 148 ? -1.989 -10.133 11.422 1 96.94 148 ALA B O 1
ATOM 2556 N N . ASN B 1 149 ? -0.381 -9.797 9.898 1 94.12 149 ASN B N 1
ATOM 2557 C CA . ASN B 1 149 ? -0.776 -8.414 9.625 1 94.12 149 ASN B CA 1
ATOM 2558 C C . ASN B 1 149 ? -2.178 -8.344 9.023 1 94.12 149 ASN B C 1
ATOM 2560 O O . ASN B 1 149 ? -2.951 -7.441 9.359 1 94.12 149 ASN B O 1
ATOM 2564 N N . ALA B 1 150 ? -2.412 -9.266 8.102 1 96.19 150 ALA B N 1
ATOM 2565 C CA . ALA B 1 150 ? -3.758 -9.328 7.535 1 96.19 150 ALA B CA 1
ATOM 2566 C C . ALA B 1 150 ? -4.805 -9.516 8.633 1 96.19 150 ALA B C 1
ATOM 2568 O O . ALA B 1 150 ? -5.789 -8.773 8.695 1 96.19 150 ALA B O 1
ATOM 2569 N N . VAL B 1 151 ? -4.582 -10.43 9.531 1 95.5 151 VAL B N 1
ATOM 2570 C CA . VAL B 1 151 ? -5.508 -10.727 10.625 1 95.5 151 VAL B CA 1
ATOM 2571 C C . VAL B 1 151 ? -5.648 -9.5 11.523 1 95.5 151 VAL B C 1
ATOM 2573 O O . VAL B 1 151 ? -6.758 -9.156 11.938 1 95.5 151 VAL B O 1
ATOM 2576 N N . ALA B 1 152 ? -4.578 -8.844 11.773 1 90.62 152 ALA B N 1
ATOM 2577 C CA . ALA B 1 152 ? -4.578 -7.656 12.625 1 90.62 152 ALA B CA 1
ATOM 2578 C C . ALA B 1 152 ? -5.418 -6.543 12.008 1 90.62 152 ALA B C 1
ATOM 2580 O O . ALA B 1 152 ? -5.914 -5.664 12.719 1 90.62 152 ALA B O 1
ATOM 2581 N N . ASN B 1 153 ? -5.594 -6.559 10.703 1 87.31 153 ASN B N 1
ATOM 2582 C CA . ASN B 1 153 ? -6.391 -5.555 10 1 87.31 153 ASN B CA 1
ATOM 2583 C C . ASN B 1 153 ? -7.797 -6.066 9.703 1 87.31 153 ASN B C 1
ATOM 2585 O O . ASN B 1 153 ? -8.484 -5.527 8.836 1 87.31 153 ASN B O 1
ATOM 2589 N N . GLY B 1 154 ? -8.18 -7.164 10.297 1 91.69 154 GLY B N 1
ATOM 2590 C CA . GLY B 1 154 ? -9.539 -7.668 10.203 1 91.69 154 GLY B CA 1
ATOM 2591 C C . GLY B 1 154 ? -9.773 -8.516 8.969 1 91.69 154 GLY B C 1
ATOM 2592 O O . GLY B 1 154 ? -10.914 -8.68 8.523 1 91.69 154 GLY B O 1
ATOM 2593 N N . LEU B 1 155 ? -8.742 -9 8.383 1 96.31 155 LEU B N 1
ATOM 2594 C CA . LEU B 1 155 ? -8.836 -9.805 7.168 1 96.31 155 LEU B CA 1
ATOM 2595 C C . LEU B 1 155 ? -8.445 -11.258 7.441 1 96.31 155 LEU B C 1
ATOM 2597 O O . LEU B 1 155 ? -7.734 -11.539 8.406 1 96.31 155 LEU B O 1
ATOM 2601 N N . PRO B 1 156 ? -8.953 -12.211 6.625 1 96.94 156 PRO B N 1
ATOM 2602 C CA . PRO B 1 156 ? -8.438 -13.578 6.723 1 96.94 156 PRO B CA 1
ATOM 2603 C C . PRO B 1 156 ? -6.934 -13.656 6.465 1 96.94 156 PRO B C 1
ATOM 2605 O O . PRO B 1 156 ? -6.398 -12.883 5.668 1 96.94 156 PRO B O 1
ATOM 2608 N N . SER B 1 157 ? -6.352 -14.648 7.02 1 96.88 157 SER B N 1
ATOM 2609 C CA . SER B 1 157 ? -4.902 -14.797 6.945 1 96.88 157 SER B CA 1
ATOM 2610 C C . SER B 1 157 ? -4.441 -15 5.504 1 96.88 157 SER B C 1
ATOM 2612 O O . SER B 1 157 ? -3.348 -14.578 5.129 1 96.88 157 SER B O 1
ATOM 2614 N N . TYR B 1 158 ? -5.281 -15.586 4.648 1 95.81 158 TYR B N 1
ATOM 2615 C CA . TYR B 1 158 ? -4.859 -15.906 3.289 1 95.81 158 TYR B CA 1
ATOM 2616 C C . TYR B 1 158 ? -4.633 -14.633 2.479 1 95.81 158 TYR B C 1
ATOM 2618 O O . TYR B 1 158 ? -3.906 -14.648 1.48 1 95.81 158 TYR B O 1
ATOM 2626 N N . VAL B 1 159 ? -5.281 -13.531 2.91 1 97.38 159 VAL B N 1
ATOM 2627 C CA . VAL B 1 159 ? -5.105 -12.273 2.197 1 97.38 159 VAL B CA 1
ATOM 2628 C C . VAL B 1 159 ? -3.637 -11.859 2.234 1 97.38 159 VAL B C 1
ATOM 2630 O O . VAL B 1 159 ? -3.068 -11.469 1.212 1 97.38 159 VAL B O 1
ATOM 2633 N N . GLY B 1 160 ? -3.066 -11.977 3.418 1 97.25 160 GLY B N 1
ATOM 2634 C CA . GLY B 1 160 ? -1.647 -11.688 3.547 1 97.25 160 GLY B CA 1
ATOM 2635 C C . GLY B 1 160 ? -0.763 -12.68 2.818 1 97.25 160 GLY B C 1
ATOM 2636 O O . GLY B 1 160 ? 0.196 -12.289 2.148 1 97.25 160 GLY B O 1
ATOM 2637 N N . SER B 1 161 ? -1.097 -13.977 2.912 1 95.31 161 SER B N 1
ATOM 2638 C CA . SER B 1 161 ? -0.303 -15.031 2.287 1 95.31 161 SER B CA 1
ATOM 2639 C C . SER B 1 161 ? -0.304 -14.898 0.768 1 95.31 161 SER B C 1
ATOM 2641 O O . SER B 1 161 ? 0.711 -15.156 0.116 1 95.31 161 SER B O 1
ATOM 2643 N N . VAL B 1 162 ? -1.398 -14.484 0.234 1 95.25 162 VAL B N 1
ATOM 2644 C CA . VAL B 1 162 ? -1.504 -14.336 -1.214 1 95.25 162 VAL B CA 1
ATOM 2645 C C . VAL B 1 162 ? -0.737 -13.094 -1.664 1 95.25 162 VAL B C 1
ATOM 2647 O O . VAL B 1 162 ? 0.063 -13.156 -2.6 1 95.25 162 VAL B O 1
ATOM 2650 N N . LEU B 1 163 ? -0.978 -12.008 -1.03 1 96.75 163 LEU B N 1
ATOM 2651 C CA . LEU B 1 163 ? -0.354 -10.75 -1.42 1 96.75 163 LEU B CA 1
ATOM 2652 C C . LEU B 1 163 ? 1.166 -10.852 -1.353 1 96.75 163 LEU B C 1
ATOM 2654 O O . LEU B 1 163 ? 1.863 -10.406 -2.268 1 96.75 163 LEU B O 1
ATOM 2658 N N . TYR B 1 164 ? 1.66 -11.484 -0.341 1 96.25 164 TYR B N 1
ATOM 2659 C CA . TYR B 1 164 ? 3.104 -11.5 -0.136 1 96.25 164 TYR B CA 1
ATOM 2660 C C . TYR B 1 164 ? 3.709 -12.828 -0.576 1 96.25 164 TYR B C 1
ATOM 2662 O O . TYR B 1 164 ? 4.91 -13.055 -0.413 1 96.25 164 TYR B O 1
ATOM 2670 N N . GLY B 1 165 ? 2.986 -13.68 -1.152 1 93.12 165 GLY B N 1
ATOM 2671 C CA . GLY B 1 165 ? 3.406 -15.031 -1.49 1 93.12 165 GLY B CA 1
ATOM 2672 C C . GLY B 1 165 ? 4.273 -15.094 -2.734 1 93.12 165 GLY B C 1
ATOM 2673 O O . GLY B 1 165 ? 4.602 -14.055 -3.318 1 93.12 165 GLY B O 1
ATOM 2674 N N . ASN B 1 166 ? 4.57 -16.359 -3.184 1 89.69 166 ASN B N 1
ATOM 2675 C CA . ASN B 1 166 ? 5.516 -16.625 -4.262 1 89.69 166 ASN B CA 1
ATOM 2676 C C . ASN B 1 166 ? 4.895 -16.375 -5.633 1 89.69 166 ASN B C 1
ATOM 2678 O O . ASN B 1 166 ? 5.602 -16.312 -6.637 1 89.69 166 ASN B O 1
ATOM 2682 N N . TYR B 1 167 ? 3.645 -16.047 -5.617 1 90.06 167 TYR B N 1
ATOM 2683 C CA . TYR B 1 167 ? 3.002 -15.664 -6.871 1 90.06 167 TYR B CA 1
ATOM 2684 C C . TYR B 1 167 ? 2.99 -14.156 -7.051 1 90.06 167 TYR B C 1
ATOM 2686 O O . TYR B 1 167 ? 2.688 -13.656 -8.133 1 90.06 167 TYR B O 1
ATOM 2694 N N . CYS B 1 168 ? 3.281 -13.508 -5.965 1 94.19 168 CYS B N 1
ATOM 2695 C CA . CYS B 1 168 ? 3.059 -12.07 -6.02 1 94.19 168 CYS B CA 1
ATOM 2696 C C . CYS B 1 168 ? 4.289 -11.312 -5.535 1 94.19 168 CYS B C 1
ATOM 2698 O O . CYS B 1 168 ? 5.258 -11.156 -6.277 1 94.19 168 CYS B O 1
ATOM 2700 N N . MET B 1 169 ? 4.289 -10.766 -4.289 1 96.12 169 MET B N 1
ATOM 2701 C CA . MET B 1 169 ? 5.301 -9.789 -3.904 1 96.12 169 MET B CA 1
ATOM 2702 C C . MET B 1 169 ? 6.664 -10.453 -3.732 1 96.12 169 MET B C 1
ATOM 2704 O O . MET B 1 169 ? 7.691 -9.859 -4.07 1 96.12 169 MET B O 1
ATOM 2708 N N . LEU B 1 170 ? 6.707 -11.664 -3.143 1 94.38 170 LEU B N 1
ATOM 2709 C CA . LEU B 1 170 ? 7.984 -12.359 -2.992 1 94.38 170 LEU B CA 1
ATOM 2710 C C . LEU B 1 170 ? 8.609 -12.648 -4.355 1 94.38 170 LEU B C 1
ATOM 2712 O O . LEU B 1 170 ? 9.812 -12.477 -4.539 1 94.38 170 LEU B O 1
ATOM 2716 N N . TYR B 1 171 ? 7.809 -13.078 -5.309 1 94.31 171 TYR B N 1
ATOM 2717 C CA . TYR B 1 171 ? 8.289 -13.328 -6.664 1 94.31 171 TYR B CA 1
ATOM 2718 C C . TYR B 1 171 ? 8.875 -12.055 -7.277 1 94.31 171 TYR B C 1
ATOM 2720 O O . TYR B 1 171 ? 9.992 -12.07 -7.797 1 94.31 171 TYR B O 1
ATOM 2728 N N . VAL B 1 172 ? 8.141 -10.984 -7.18 1 96.56 172 VAL B N 1
ATOM 2729 C CA . VAL B 1 172 ? 8.555 -9.727 -7.797 1 96.56 172 VAL B CA 1
ATOM 2730 C C . VAL B 1 172 ? 9.844 -9.234 -7.148 1 96.56 172 VAL B C 1
ATOM 2732 O O . VAL B 1 172 ? 10.766 -8.789 -7.84 1 96.56 172 VAL B O 1
ATOM 2735 N N . SER B 1 173 ? 9.883 -9.289 -5.82 1 96.5 173 SER B N 1
ATOM 2736 C CA . SER B 1 173 ? 11.07 -8.852 -5.098 1 96.5 173 SER B CA 1
ATOM 2737 C C . SER B 1 173 ? 12.305 -9.633 -5.543 1 96.5 173 SER B C 1
ATOM 2739 O O . SER B 1 173 ? 13.328 -9.039 -5.891 1 96.5 173 SER B O 1
ATOM 2741 N N . LYS B 1 174 ? 12.164 -10.906 -5.602 1 95.56 174 LYS B N 1
ATOM 2742 C CA . LYS B 1 174 ? 13.273 -11.758 -6.016 1 95.56 174 LYS B CA 1
ATOM 2743 C C . LYS B 1 174 ? 13.672 -11.477 -7.465 1 95.56 174 LYS B C 1
ATOM 2745 O O . LYS B 1 174 ? 14.859 -11.414 -7.789 1 95.56 174 LYS B O 1
ATOM 2750 N N . ARG B 1 175 ? 12.688 -11.375 -8.266 1 96.56 175 ARG B N 1
ATOM 2751 C CA . ARG B 1 175 ? 12.93 -11.125 -9.68 1 96.56 175 ARG B CA 1
ATOM 2752 C C . ARG B 1 175 ? 13.672 -9.812 -9.883 1 96.56 175 ARG B C 1
ATOM 2754 O O . ARG B 1 175 ? 14.664 -9.758 -10.617 1 96.56 175 ARG B O 1
ATOM 2761 N N . LEU B 1 176 ? 13.25 -8.797 -9.25 1 96.62 176 LEU B N 1
ATOM 2762 C CA . LEU B 1 176 ? 13.891 -7.492 -9.398 1 96.62 176 LEU B CA 1
ATOM 2763 C C . LEU B 1 176 ? 15.312 -7.516 -8.852 1 96.62 176 LEU B C 1
ATOM 2765 O O . LEU B 1 176 ? 16.219 -6.891 -9.414 1 96.62 176 LEU B O 1
ATOM 2769 N N . GLU B 1 177 ? 15.461 -8.172 -7.703 1 96.38 177 GLU B N 1
ATOM 2770 C CA . GLU B 1 177 ? 16.797 -8.336 -7.156 1 96.38 177 GLU B CA 1
ATOM 2771 C C . GLU B 1 177 ? 17.734 -8.984 -8.172 1 96.38 177 GLU B C 1
ATOM 2773 O O . GLU B 1 177 ? 18.828 -8.477 -8.438 1 96.38 177 GLU B O 1
ATOM 2778 N N . VAL B 1 178 ? 17.312 -10.062 -8.758 1 96.5 178 VAL B N 1
ATOM 2779 C CA . VAL B 1 178 ? 18.125 -10.836 -9.688 1 96.5 178 VAL B CA 1
ATOM 2780 C C . VAL B 1 178 ? 18.359 -10.016 -10.961 1 96.5 178 VAL B C 1
ATOM 2782 O O . VAL B 1 178 ? 19.5 -9.938 -11.445 1 96.5 178 VAL B O 1
ATOM 2785 N N . GLU B 1 179 ? 17.297 -9.43 -11.5 1 96.62 179 GLU B N 1
ATOM 2786 C CA . GLU B 1 179 ? 17.422 -8.625 -12.711 1 96.62 179 GLU B CA 1
ATOM 2787 C C . GLU B 1 179 ? 18.422 -7.496 -12.516 1 96.62 179 GLU B C 1
ATOM 2789 O O . GLU B 1 179 ? 19.266 -7.246 -13.375 1 96.62 179 GLU B O 1
ATOM 2794 N N . THR B 1 180 ? 18.344 -6.844 -11.375 1 95.56 180 THR B N 1
ATOM 2795 C CA . THR B 1 180 ? 19.188 -5.688 -11.109 1 95.56 180 THR B CA 1
ATOM 2796 C C . THR B 1 180 ? 20.641 -6.117 -10.938 1 95.56 180 THR B C 1
ATOM 2798 O O . THR B 1 180 ? 21.562 -5.48 -11.469 1 95.56 180 THR B O 1
ATOM 2801 N N . LEU B 1 181 ? 20.891 -7.152 -10.242 1 95.81 181 LEU B N 1
ATOM 2802 C CA . LEU B 1 181 ? 22.25 -7.66 -10.023 1 95.81 181 LEU B CA 1
ATOM 2803 C C . LEU B 1 181 ? 22.859 -8.164 -11.328 1 95.81 181 LEU B C 1
ATOM 2805 O O . LEU B 1 181 ? 24.031 -7.938 -11.594 1 95.81 181 LEU B O 1
ATOM 2809 N N . ASN B 1 182 ? 22.031 -8.891 -12.094 1 96.75 182 ASN B N 1
ATOM 2810 C CA . ASN B 1 182 ? 22.5 -9.367 -13.383 1 96.75 182 ASN B CA 1
ATOM 2811 C C . ASN B 1 182 ? 22.859 -8.211 -14.312 1 96.75 182 ASN B C 1
ATOM 2813 O O . ASN B 1 182 ? 23.844 -8.281 -15.055 1 96.75 182 ASN B O 1
ATOM 2817 N N . GLU B 1 183 ? 22.094 -7.215 -14.281 1 95.12 183 GLU B N 1
ATOM 2818 C CA . GLU B 1 183 ? 22.359 -6.047 -15.117 1 95.12 183 GLU B CA 1
ATOM 2819 C C . GLU B 1 183 ? 23.578 -5.273 -14.617 1 95.12 183 GLU B C 1
ATOM 2821 O O . GLU B 1 183 ? 24.422 -4.855 -15.414 1 95.12 183 GLU B O 1
ATOM 2826 N N . ALA B 1 184 ? 23.688 -5.133 -13.344 1 92.88 184 ALA B N 1
ATOM 2827 C CA . ALA B 1 184 ? 24.719 -4.277 -12.758 1 92.88 184 ALA B CA 1
ATOM 2828 C C . ALA B 1 184 ? 26.062 -4.996 -12.711 1 92.88 184 ALA B C 1
ATOM 2830 O O . ALA B 1 184 ? 27.109 -4.375 -12.914 1 92.88 184 ALA B O 1
ATOM 2831 N N . TYR B 1 185 ? 26.047 -6.289 -12.492 1 93.44 185 TYR B N 1
ATOM 2832 C CA . TYR B 1 185 ? 27.297 -6.98 -12.203 1 93.44 185 TYR B CA 1
ATOM 2833 C C . TYR B 1 185 ? 27.469 -8.188 -13.109 1 93.44 185 TYR B C 1
ATOM 2835 O O . TYR B 1 185 ? 28.422 -8.961 -12.945 1 93.44 185 TYR B O 1
ATOM 2843 N N . ASN B 1 186 ? 26.516 -8.359 -14.039 1 93.06 186 ASN B N 1
ATOM 2844 C CA . ASN B 1 186 ? 26.547 -9.594 -14.812 1 93.06 186 ASN B CA 1
ATOM 2845 C C . ASN B 1 186 ? 26.688 -10.82 -13.906 1 93.06 186 ASN B C 1
ATOM 2847 O O . ASN B 1 186 ? 27.531 -11.672 -14.148 1 93.06 186 ASN B O 1
ATOM 2851 N N . ALA B 1 187 ? 26.016 -10.875 -12.859 1 91.81 187 ALA B N 1
ATOM 2852 C CA . ALA B 1 187 ? 26.141 -11.852 -11.781 1 91.81 187 ALA B CA 1
ATOM 2853 C C . ALA B 1 187 ? 25.734 -13.242 -12.258 1 91.81 187 ALA B C 1
ATOM 2855 O O . ALA B 1 187 ? 26.094 -14.25 -11.625 1 91.81 187 ALA B O 1
ATOM 2856 N N . GLY B 1 188 ? 24.969 -13.391 -13.32 1 93.06 188 GLY B N 1
ATOM 2857 C CA . GLY B 1 188 ? 24.578 -14.68 -13.859 1 93.06 188 GLY B CA 1
ATOM 2858 C C . GLY B 1 188 ? 23.625 -15.445 -12.953 1 93.06 188 GLY B C 1
ATOM 2859 O O . GLY B 1 188 ? 23.641 -16.672 -12.914 1 93.06 188 GLY B O 1
ATOM 2860 N N . LEU B 1 189 ? 22.844 -14.766 -12.18 1 93.62 189 LEU B N 1
ATOM 2861 C CA . LEU B 1 189 ? 21.891 -15.398 -11.281 1 93.62 189 LEU B CA 1
ATOM 2862 C C . LEU B 1 189 ? 20.672 -15.883 -12.055 1 93.62 189 LEU B C 1
ATOM 2864 O O . LEU B 1 189 ? 20.203 -15.219 -12.984 1 93.62 189 LEU B O 1
ATOM 2868 N N . PRO B 1 190 ? 20.141 -17.016 -11.617 1 92.94 190 PRO B N 1
ATOM 2869 C CA . PRO B 1 190 ? 18.938 -17.5 -12.297 1 92.94 190 PRO B CA 1
ATOM 2870 C C . PRO B 1 190 ? 17.703 -16.688 -11.961 1 92.94 190 PRO B C 1
ATOM 2872 O O . PRO B 1 190 ? 17.547 -16.219 -10.828 1 92.94 190 PRO B O 1
ATOM 2875 N N . MET B 1 191 ? 16.859 -16.562 -12.992 1 92.31 191 MET B N 1
ATOM 2876 C CA . MET B 1 191 ? 15.594 -15.859 -12.789 1 92.31 191 MET B CA 1
ATOM 2877 C C . MET B 1 191 ? 14.633 -16.688 -11.945 1 92.31 191 MET B C 1
ATOM 2879 O O . MET B 1 191 ? 14.516 -17.906 -12.148 1 92.31 191 MET B O 1
ATOM 2883 N N . PRO B 1 192 ? 14.008 -15.977 -10.961 1 90.62 192 PRO B N 1
ATOM 2884 C CA . PRO B 1 192 ? 13.008 -16.719 -10.195 1 90.62 192 PRO B CA 1
ATOM 2885 C C . PRO B 1 192 ? 11.797 -17.125 -11.039 1 90.62 192 PRO B C 1
ATOM 2887 O O . PRO B 1 192 ? 11.5 -16.469 -12.047 1 90.62 192 PRO B O 1
ATOM 2890 N N . VAL B 1 193 ? 11.141 -18.203 -10.602 1 85.25 193 VAL B N 1
ATOM 2891 C CA . VAL B 1 193 ? 9.938 -18.688 -11.266 1 85.25 193 VAL B CA 1
ATOM 2892 C C . VAL B 1 193 ? 8.711 -18.391 -10.406 1 85.25 193 VAL B C 1
ATOM 2894 O O . VAL B 1 193 ? 8.727 -18.625 -9.195 1 85.25 193 VAL B O 1
ATOM 2897 N N . GLN B 1 194 ? 7.781 -17.797 -11.117 1 85.75 194 GLN B N 1
ATOM 2898 C CA . GLN B 1 194 ? 6.527 -17.562 -10.414 1 85.75 194 GLN B CA 1
ATOM 2899 C C . GLN B 1 194 ? 5.781 -18.859 -10.148 1 85.75 194 GLN B C 1
ATOM 2901 O O . GLN B 1 194 ? 5.57 -19.656 -11.07 1 85.75 194 GLN B O 1
ATOM 2906 N N . HIS B 1 195 ? 5.438 -19.172 -8.883 1 76.06 195 HIS B N 1
ATOM 2907 C CA . HIS B 1 195 ? 4.812 -20.453 -8.562 1 76.06 195 HIS B CA 1
ATOM 2908 C C . HIS B 1 195 ? 3.883 -20.328 -7.363 1 76.06 195 HIS B C 1
ATOM 2910 O O . HIS B 1 195 ? 3.955 -19.359 -6.617 1 76.06 195 HIS B O 1
ATOM 2916 N N . ALA B 1 196 ? 2.93 -21.344 -7.414 1 66.94 196 ALA B N 1
ATOM 2917 C CA . ALA B 1 196 ? 2.018 -21.422 -6.277 1 66.94 196 ALA B CA 1
ATOM 2918 C C . ALA B 1 196 ? 2.744 -21.906 -5.027 1 66.94 196 ALA B C 1
ATOM 2920 O O . ALA B 1 196 ? 3.752 -22.609 -5.121 1 66.94 196 ALA B O 1
ATOM 2921 N N . ASP B 1 197 ? 2.379 -21.203 -3.787 1 57.88 197 ASP B N 1
ATOM 2922 C CA . ASP B 1 197 ? 2.936 -21.781 -2.57 1 57.88 197 ASP B CA 1
ATOM 2923 C C . ASP B 1 197 ? 2.516 -23.25 -2.414 1 57.88 197 ASP B C 1
ATOM 2925 O O . ASP B 1 197 ? 1.456 -23.641 -2.9 1 57.88 197 ASP B O 1
#

InterPro domains:
  IPR002701 Chorismate mutase II, prokaryotic-type [PF01817] (97-159)
  IPR002701 Chorismate mutase II, prokaryotic-type [PS51168] (88-197)
  IPR002701 Chorismate mutase II, prokaryotic-type [SM00830] (98-180)
  IPR036263 Chorismate mutase type II superfamily [SSF48600] (91-157)
  IPR036979 Chorismate mutase domain superfamily [G3DSA:1.20.59.10] (82-183)
  IPR051331 Chorismate mutase-related enzymes [PTHR38041] (21-156)

Foldseek 3Di:
DVPVVVVVVVVVVVVCCVVPVPPPVLVVVLVVVLVVDPPVCVVVNVVSVVVSVVVVVVVVVVVVVVVVCCVVVPCNVLVVVVVPQDDPVVDDDPVNNVVNVVSVVVNVVVVLVVVLVVLLVLLVVQVVVVHDNDDVVVLVVQQVVQLVVCVVVVHHSVVSNVCSHLQHSVLVSSQVNVVVCCVPPVPVDDRDDRDDD/DVVVVVVVVVVVVVVCCVVPVPPPVLVVVLVVVLVVDPPVCVVVNVVSVVVSVVVVVVVVVVVVVVVVCCVVVPCNVLVVVVVPQDDPVVDDDPVNNVVNVVSVVVNVVVVLVVVLVVLLVLLVVQVVVVHDNDDVPVLVVQQVVQLVVCVVVVHHSVVSNVCSHLQHSVLVSSQVNVVVCCVVPVPVDDRDDRDDD

Secondary structure (DSSP, 8-state):
-HHHHHHHHHHHHHHHHHHSS-HHHHHHHHHHHHHHS-GGGHHHHHHHHHHHHHHHHHHHHHHHHHHHHHHHSTTHHHHHHHHTPPPGGG--SHHHHHHHHHHHHHHHHHHHHHHHHHHHHHHHHHHHTT--S--HHHHHHHHHHHHHHHHHTTS-HHHHHHHTSTTTHHHHHHHHHHHHHHHHH---PPPP-----/-HHHHHHHHHHHHHHHHHHSS-HHHHHHHHHHHHHHS-GGGHHHHHHHHHHHHHHHHHHHHHHHHHHHHHHHSTTHHHHHHHHTPPPGGG--SHHHHHHHHHHHHHHHHHHHHHHHHHHHHHHHHHHHTT--S--HHHHHHHHHHHHHHHHHTTS-HHHHHHHTSTTTHHHHHHHHHHHHHHHHH---PPPP-----

Organism: Acanthamoeba castellanii (strain ATCC 30010 / Neff) (NCBI:txid1257118)